Protein AF-A0A845LQZ2-F1 (afdb_monomer)

Nearest PDB structures (foldseek):
  3od1-assembly1_A  TM=8.040E-01  e=4.391E-26  Halalkalibacterium halodurans
  4yrn-assembly1_A-2  TM=7.938E-01  e=1.059E-22  Trypanosoma cruzi strain CL Brener
  4yrn-assembly1_B  TM=7.876E-01  e=3.072E-22  Trypanosoma cruzi strain CL Brener
  4yrc-assembly1_A  TM=7.533E-01  e=1.754E-22  Trypanosoma cruzi strain CL Brener
  3hrk-assembly1_B  TM=7.715E-01  e=1.240E-20  Trypanosoma cruzi

Mean predicted aligned error: 9.19 Å

Sequence (419 aa):
MRFMHYLYEDYAYLRTLTASFRKWSRLYGYDEIDPPAIEDWSRYQDLPPALTKRLVKLIEPSGAIGCLKIDNTMSCASMTLKLPEGTPLRRISYNSKVFRYSQGGGIDEILQLGCENYADLGPAGDVEVIRLALDVLETVGIPISDLRFEIGNSSFFRAISEMVELSPEAVETMMNLIEEKRLTALSAFLEGSELPEDESLFLSQLPGLFGDFKAVFTKASSTRFGDACQAELSALKSLYKLLENLGLTKIQLDLSQGGNEFRYYSGNIYRIFSQRTGKALVTGGRYDGMNGVEVACGISFNTANVVEWMKTMHTPLNVPAQFDYAVLCDTDDPGDALQIAAALRDRDYSVVLVKLRTSISDTFEQPECKSAKFVLSVEGEDAVVFDQRMNESRRSNVQKLLNQLEINGKRRSQIHETT

Structure (mmCIF, N/CA/C/O backbone):
data_AF-A0A845LQZ2-F1
#
_entry.id   AF-A0A845LQZ2-F1
#
loop_
_atom_site.group_PDB
_atom_site.id
_atom_site.type_symbol
_atom_site.label_atom_id
_atom_site.label_alt_id
_atom_site.label_comp_id
_atom_site.label_asym_id
_atom_site.label_entity_id
_atom_site.label_seq_id
_atom_site.pdbx_PDB_ins_code
_atom_site.Cartn_x
_atom_site.Cartn_y
_atom_site.Cartn_z
_atom_site.occupancy
_atom_site.B_iso_or_equiv
_atom_site.auth_seq_id
_atom_site.auth_comp_id
_atom_site.auth_asym_id
_atom_site.auth_atom_id
_atom_site.pdbx_PDB_model_num
ATOM 1 N N . MET A 1 1 ? 22.214 6.015 10.317 1.00 39.41 1 MET A N 1
ATOM 2 C CA . MET A 1 1 ? 21.229 6.092 9.219 1.00 39.41 1 MET A CA 1
ATOM 3 C C . MET A 1 1 ? 21.174 4.706 8.596 1.00 39.41 1 MET A C 1
ATOM 5 O O . MET A 1 1 ? 22.230 4.218 8.213 1.00 39.41 1 MET A O 1
ATOM 9 N N . ARG A 1 2 ? 20.034 4.006 8.637 1.00 39.56 2 ARG A N 1
ATOM 10 C CA . ARG A 1 2 ? 19.903 2.686 8.001 1.00 39.56 2 ARG A CA 1
ATOM 11 C C . ARG A 1 2 ? 19.244 2.909 6.652 1.00 39.56 2 ARG A C 1
ATOM 13 O O . ARG A 1 2 ? 18.031 3.003 6.561 1.00 39.56 2 ARG A O 1
ATOM 20 N N . PHE A 1 3 ? 20.059 3.040 5.620 1.00 47.59 3 PHE A N 1
ATOM 21 C CA . PHE A 1 3 ? 19.545 2.997 4.264 1.00 47.59 3 PHE A CA 1
ATOM 22 C C . PHE A 1 3 ? 19.280 1.540 3.922 1.00 47.59 3 PHE A C 1
ATOM 24 O O . PHE A 1 3 ? 20.166 0.694 4.078 1.00 47.59 3 PHE A O 1
ATOM 31 N N . MET A 1 4 ? 18.069 1.230 3.470 1.00 48.00 4 MET A N 1
ATOM 32 C CA . MET A 1 4 ? 17.823 -0.058 2.845 1.00 48.00 4 MET A CA 1
ATOM 33 C C . MET A 1 4 ? 18.513 -0.027 1.480 1.00 48.00 4 MET A C 1
ATOM 35 O O . MET A 1 4 ? 17.964 0.446 0.487 1.00 48.00 4 MET A O 1
ATOM 39 N N . HIS A 1 5 ? 19.769 -0.469 1.447 1.00 46.44 5 HIS A N 1
ATOM 40 C CA . HIS A 1 5 ? 20.472 -0.710 0.199 1.00 46.44 5 HIS A CA 1
ATOM 41 C C . HIS A 1 5 ? 19.862 -1.958 -0.430 1.00 46.44 5 HIS A C 1
ATOM 43 O O . HIS A 1 5 ? 20.238 -3.076 -0.089 1.00 46.44 5 HIS A O 1
ATOM 49 N N . TYR A 1 6 ? 18.897 -1.766 -1.326 1.00 54.06 6 TYR A N 1
ATOM 50 C CA . TYR A 1 6 ? 18.511 -2.821 -2.252 1.00 54.06 6 TYR A CA 1
ATOM 51 C C . TYR A 1 6 ? 19.779 -3.280 -2.987 1.00 54.06 6 TYR A C 1
ATOM 53 O O . TYR A 1 6 ? 20.482 -2.464 -3.593 1.00 54.06 6 TYR A O 1
ATOM 61 N N . LEU A 1 7 ? 20.106 -4.570 -2.904 1.00 55.28 7 LEU A N 1
ATOM 62 C CA . LEU A 1 7 ? 21.155 -5.148 -3.741 1.00 55.28 7 LEU A CA 1
ATOM 63 C C . LEU A 1 7 ? 20.694 -5.098 -5.208 1.00 55.28 7 LEU A C 1
ATOM 65 O O . LEU A 1 7 ? 19.503 -4.962 -5.487 1.00 55.28 7 LEU A O 1
ATOM 69 N N . TYR A 1 8 ? 21.616 -5.200 -6.171 1.00 55.81 8 TYR A N 1
ATOM 70 C CA . TYR A 1 8 ? 21.275 -5.113 -7.603 1.00 55.81 8 TYR A CA 1
ATOM 71 C C . TYR A 1 8 ? 20.146 -6.083 -8.012 1.00 55.81 8 TYR A C 1
ATOM 73 O O . TYR A 1 8 ? 19.256 -5.720 -8.781 1.00 55.81 8 TYR A O 1
ATOM 81 N N . GLU A 1 9 ? 20.139 -7.289 -7.441 1.00 59.62 9 GLU A N 1
ATOM 82 C CA . GLU A 1 9 ? 19.088 -8.292 -7.654 1.00 59.62 9 GLU A CA 1
ATOM 83 C C . GLU A 1 9 ? 17.731 -7.850 -7.086 1.00 59.62 9 GLU A C 1
ATOM 85 O O . GLU A 1 9 ? 16.699 -8.033 -7.732 1.00 59.62 9 GLU A O 1
ATOM 90 N N . ASP A 1 10 ? 17.717 -7.178 -5.933 1.00 73.25 10 ASP A N 1
ATOM 91 C CA . ASP A 1 10 ? 16.489 -6.656 -5.324 1.00 73.25 10 ASP A CA 1
ATOM 92 C C . ASP A 1 10 ? 15.857 -5.560 -6.187 1.00 73.25 10 ASP A C 1
ATOM 94 O O . ASP A 1 10 ? 14.632 -5.454 -6.274 1.00 73.25 10 ASP A O 1
ATOM 98 N N . TYR A 1 11 ? 16.685 -4.781 -6.890 1.00 79.00 11 TYR A N 1
ATOM 99 C CA . TYR A 1 11 ? 16.198 -3.796 -7.849 1.00 79.00 11 TYR A CA 1
ATOM 100 C C . TYR A 1 11 ? 15.486 -4.435 -9.041 1.00 79.00 11 TYR A C 1
ATOM 102 O O . TYR A 1 11 ? 14.589 -3.808 -9.598 1.00 79.00 11 TYR A O 1
ATOM 110 N N . ALA A 1 12 ? 15.839 -5.654 -9.457 1.00 79.00 12 ALA A N 1
ATOM 111 C CA . ALA A 1 12 ? 15.131 -6.324 -10.547 1.00 79.00 12 ALA A CA 1
ATOM 112 C C . ALA A 1 12 ? 13.705 -6.729 -10.133 1.00 79.00 12 ALA A C 1
ATOM 114 O O . ALA A 1 12 ? 12.750 -6.473 -10.875 1.00 79.00 12 ALA A O 1
ATOM 115 N N . TYR A 1 13 ? 13.545 -7.264 -8.919 1.00 86.56 13 TYR A N 1
ATOM 116 C CA . TYR A 1 13 ? 12.231 -7.535 -8.327 1.00 86.56 13 TYR A CA 1
ATOM 117 C C . TYR A 1 13 ? 11.424 -6.251 -8.145 1.00 86.56 13 TYR A C 1
ATOM 119 O O . TYR A 1 13 ? 10.268 -6.182 -8.562 1.00 86.56 13 TYR A O 1
ATOM 127 N N . LEU A 1 14 ? 12.051 -5.202 -7.606 1.00 88.56 14 LEU A N 1
ATOM 128 C CA . LEU A 1 14 ? 11.390 -3.919 -7.408 1.00 88.56 14 LEU A CA 1
ATOM 129 C C . LEU A 1 14 ? 10.934 -3.297 -8.734 1.00 88.56 14 LEU A C 1
ATOM 131 O O . LEU A 1 14 ? 9.790 -2.869 -8.832 1.00 88.56 14 LEU A O 1
ATOM 135 N N . ARG A 1 15 ? 11.776 -3.301 -9.778 1.00 86.38 15 ARG A N 1
ATOM 136 C CA . ARG A 1 15 ? 11.389 -2.829 -11.121 1.00 86.38 15 ARG A CA 1
ATOM 137 C C . ARG A 1 15 ? 10.205 -3.613 -11.680 1.00 86.38 15 ARG A C 1
ATOM 139 O O . ARG A 1 15 ? 9.323 -3.011 -12.283 1.00 86.38 15 ARG A O 1
ATOM 146 N N . THR A 1 16 ? 10.180 -4.928 -11.473 1.00 87.94 16 THR A N 1
ATOM 147 C CA . THR A 1 16 ? 9.076 -5.794 -11.915 1.00 87.94 16 THR A CA 1
ATOM 148 C C . THR A 1 16 ? 7.775 -5.426 -11.199 1.00 87.94 16 THR A C 1
ATOM 150 O O . THR A 1 16 ? 6.746 -5.241 -11.850 1.00 87.94 16 THR A O 1
ATOM 153 N N . LEU A 1 17 ? 7.830 -5.223 -9.879 1.00 93.31 17 LEU A N 1
ATOM 154 C CA . LEU A 1 17 ? 6.693 -4.759 -9.086 1.00 93.31 17 LEU A CA 1
ATOM 155 C C . LEU A 1 17 ? 6.217 -3.365 -9.510 1.00 93.31 17 LEU A C 1
ATOM 157 O O . LEU A 1 17 ? 5.030 -3.187 -9.767 1.00 93.31 17 LEU A O 1
ATOM 161 N N . THR A 1 18 ? 7.120 -2.393 -9.641 1.00 94.06 18 THR A N 1
ATOM 162 C CA . THR A 1 18 ? 6.781 -1.035 -10.088 1.00 94.06 18 THR A CA 1
ATOM 163 C C . THR A 1 18 ? 6.176 -1.038 -11.492 1.00 94.06 18 THR A C 1
ATOM 165 O O . THR A 1 18 ? 5.197 -0.338 -11.730 1.00 94.06 18 THR A O 1
ATOM 168 N N . ALA A 1 19 ? 6.711 -1.832 -12.424 1.00 91.31 19 ALA A N 1
ATOM 169 C CA . ALA A 1 19 ? 6.164 -1.941 -13.776 1.00 91.31 19 ALA A CA 1
ATOM 170 C C . ALA A 1 19 ? 4.759 -2.563 -13.780 1.00 91.31 19 ALA A C 1
ATOM 172 O O . ALA A 1 19 ? 3.876 -2.070 -14.482 1.00 91.31 19 ALA A O 1
ATOM 173 N N . SER A 1 20 ? 4.541 -3.608 -12.973 1.00 94.50 20 SER A N 1
ATOM 174 C CA . SER A 1 20 ? 3.216 -4.201 -12.764 1.00 94.50 20 SER A CA 1
ATOM 175 C C . SER A 1 20 ? 2.236 -3.170 -12.197 1.00 94.50 20 SER A C 1
ATOM 177 O O . SER A 1 20 ? 1.175 -2.942 -12.777 1.00 94.50 20 SER A O 1
ATOM 179 N N . PHE A 1 21 ? 2.631 -2.477 -11.126 1.00 97.62 21 PHE A N 1
ATOM 180 C CA . PHE A 1 21 ? 1.832 -1.438 -10.486 1.00 97.62 21 PHE A CA 1
ATOM 181 C C . PHE A 1 21 ? 1.427 -0.334 -11.466 1.00 97.62 21 PHE A C 1
ATOM 183 O O . PHE A 1 21 ? 0.238 -0.095 -11.635 1.00 97.62 21 PHE A O 1
ATOM 190 N N . ARG A 1 22 ? 2.389 0.261 -12.183 1.00 96.19 22 ARG A N 1
ATOM 191 C CA . ARG A 1 22 ? 2.135 1.321 -13.174 1.00 96.19 22 ARG A CA 1
ATOM 192 C C . ARG A 1 22 ? 1.217 0.880 -14.304 1.00 96.19 22 ARG A C 1
ATOM 194 O O . ARG A 1 22 ? 0.369 1.644 -14.759 1.00 96.19 22 ARG A O 1
ATOM 201 N N . LYS A 1 23 ? 1.390 -0.355 -14.786 1.00 95.44 23 LYS A N 1
ATOM 202 C CA . LYS A 1 23 ? 0.516 -0.919 -15.817 1.00 95.44 23 LYS A CA 1
ATOM 203 C C . LYS A 1 23 ? -0.926 -0.947 -15.316 1.00 95.44 23 LYS A C 1
ATOM 205 O O . LYS A 1 23 ? -1.812 -0.484 -16.030 1.00 95.44 23 LYS A O 1
ATOM 210 N N . TRP A 1 24 ? -1.155 -1.516 -14.136 1.00 97.75 24 TRP A N 1
ATOM 211 C CA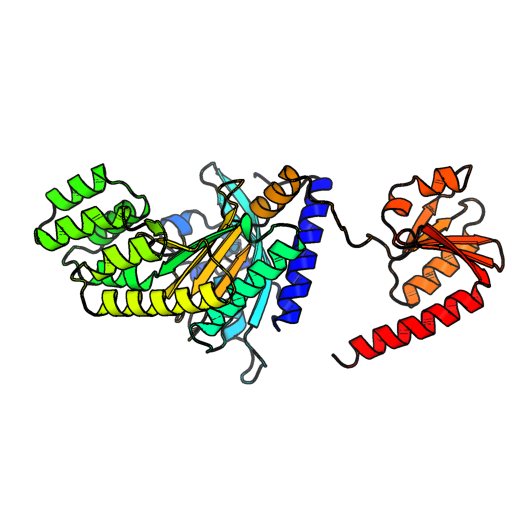 . TRP A 1 24 ? -2.503 -1.703 -13.613 1.00 97.75 24 TRP A CA 1
ATOM 212 C C . TRP A 1 24 ? -3.123 -0.400 -13.126 1.00 97.75 24 TRP A C 1
ATOM 214 O O . TRP A 1 24 ? -4.246 -0.124 -13.522 1.00 97.75 24 TRP A O 1
ATOM 224 N N . SER A 1 25 ? -2.403 0.457 -12.401 1.00 96.88 25 SER A N 1
ATOM 225 C CA . SER A 1 25 ? -2.924 1.768 -11.990 1.00 96.88 25 SER A CA 1
ATOM 226 C C . SER A 1 25 ? -3.450 2.568 -13.184 1.00 96.88 25 SER A C 1
ATOM 228 O O . SER A 1 25 ? -4.594 3.019 -13.163 1.00 96.88 25 SER A O 1
ATOM 230 N N . ARG A 1 26 ? -2.694 2.607 -14.289 1.00 95.56 26 ARG A N 1
ATOM 231 C CA . ARG A 1 26 ? -3.135 3.235 -15.539 1.00 95.56 26 ARG A CA 1
ATOM 232 C C . ARG A 1 26 ? -4.378 2.571 -16.141 1.00 95.56 26 ARG A C 1
ATOM 234 O O . ARG A 1 26 ? -5.271 3.269 -16.604 1.00 95.56 26 ARG A O 1
ATOM 241 N N . LEU A 1 27 ? -4.454 1.236 -16.160 1.00 96.12 27 LEU A N 1
ATOM 242 C CA . LEU A 1 27 ? -5.623 0.514 -16.697 1.00 96.12 27 LEU A CA 1
ATOM 243 C C . LEU A 1 27 ? -6.904 0.773 -15.890 1.00 96.12 27 LEU A C 1
ATOM 245 O O . LEU A 1 27 ? -7.990 0.720 -16.460 1.00 96.12 27 LEU A O 1
ATOM 249 N N . TYR A 1 28 ? -6.772 1.085 -14.602 1.00 95.25 28 TYR A N 1
ATOM 250 C CA . TYR A 1 28 ? -7.872 1.507 -13.733 1.00 95.25 28 TYR A CA 1
ATOM 251 C C . TYR A 1 28 ? -8.114 3.031 -13.749 1.00 95.25 28 TYR A C 1
ATOM 253 O O . TYR A 1 28 ? -8.968 3.527 -13.017 1.00 95.25 28 TYR A O 1
ATOM 261 N N . GLY A 1 29 ? -7.394 3.785 -14.588 1.00 92.75 29 GLY A N 1
ATOM 262 C CA . GLY A 1 29 ? -7.581 5.228 -14.752 1.00 92.75 29 GLY A CA 1
ATOM 263 C C . GLY A 1 29 ? -7.029 6.070 -13.601 1.00 92.75 29 GLY A C 1
ATOM 264 O O . GLY A 1 29 ? -7.614 7.102 -13.284 1.00 92.75 29 GLY A O 1
ATOM 265 N N . TYR A 1 30 ? -5.954 5.616 -12.950 1.00 93.94 30 TYR A N 1
ATOM 266 C CA . TYR A 1 30 ? -5.216 6.401 -11.961 1.00 93.94 30 TYR A CA 1
ATOM 267 C C . TYR A 1 30 ? -4.031 7.116 -12.606 1.00 93.94 30 TYR A C 1
ATOM 269 O O . TYR A 1 30 ? -3.224 6.483 -13.293 1.00 93.94 30 TYR A O 1
ATOM 277 N N . ASP A 1 31 ? -3.874 8.396 -12.282 1.00 91.19 31 ASP A N 1
ATOM 278 C CA . ASP A 1 31 ? -2.744 9.208 -12.726 1.00 91.19 31 ASP A CA 1
ATOM 279 C C . ASP A 1 31 ? -1.602 9.154 -11.711 1.00 91.19 31 ASP A C 1
ATOM 281 O O . ASP A 1 31 ? -1.809 9.339 -10.512 1.00 91.19 31 ASP A O 1
ATOM 285 N N . GLU A 1 32 ? -0.383 8.864 -12.168 1.00 93.25 32 GLU A N 1
ATOM 286 C CA . GLU A 1 32 ? 0.794 8.860 -11.293 1.00 93.25 32 GLU A CA 1
ATOM 287 C C . GLU A 1 32 ? 1.236 10.295 -10.990 1.00 93.25 32 GLU A C 1
ATOM 289 O O . GLU A 1 32 ? 1.529 11.070 -11.900 1.00 93.25 32 GLU A O 1
ATOM 294 N N . ILE A 1 33 ? 1.327 10.632 -9.704 1.00 91.12 33 ILE A N 1
ATOM 295 C CA . ILE A 1 33 ? 1.888 11.893 -9.216 1.00 91.12 33 ILE A CA 1
ATOM 296 C C . ILE A 1 33 ? 3.153 11.639 -8.395 1.00 91.12 33 ILE A C 1
ATOM 298 O O . ILE A 1 33 ? 3.389 10.534 -7.898 1.00 91.12 33 ILE A O 1
ATOM 302 N N . ASP A 1 34 ? 3.927 12.702 -8.180 1.00 90.12 34 ASP A N 1
ATOM 303 C CA . ASP A 1 34 ? 5.044 12.710 -7.236 1.00 90.12 34 ASP A CA 1
ATOM 304 C C . ASP A 1 34 ? 4.754 13.676 -6.073 1.00 90.12 34 ASP A C 1
ATOM 306 O O . ASP A 1 34 ? 4.889 14.895 -6.231 1.00 90.12 34 ASP A O 1
ATOM 310 N N . PRO A 1 35 ? 4.303 13.171 -4.908 1.00 91.44 35 PRO A N 1
ATOM 311 C CA . PRO A 1 35 ? 4.050 14.012 -3.749 1.00 91.44 35 PRO A CA 1
ATOM 312 C C . PRO A 1 35 ? 5.353 14.601 -3.185 1.00 91.44 35 PRO A C 1
ATOM 314 O O . PRO A 1 35 ? 6.355 13.882 -3.072 1.00 91.44 35 PRO A O 1
ATOM 317 N N . PRO A 1 36 ? 5.359 15.874 -2.747 1.00 91.69 36 PRO A N 1
ATOM 318 C CA . PRO A 1 36 ? 6.570 16.547 -2.282 1.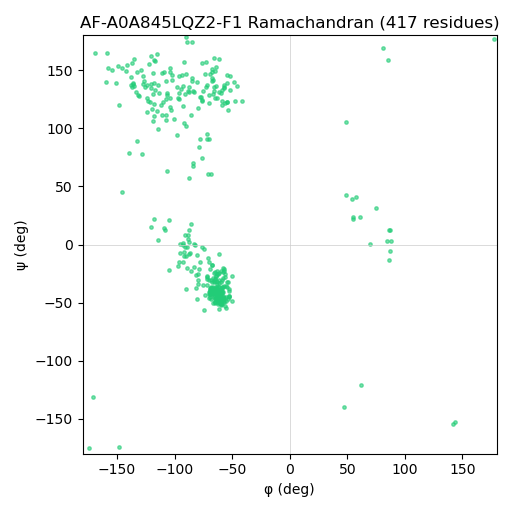00 91.69 36 PRO A CA 1
ATOM 319 C C . PRO A 1 36 ? 7.230 15.788 -1.126 1.00 91.69 36 PRO A C 1
ATOM 321 O O . PRO A 1 36 ? 6.569 15.321 -0.205 1.00 91.69 36 PRO A O 1
ATOM 324 N N . ALA A 1 37 ? 8.555 15.640 -1.164 1.00 93.69 37 ALA A N 1
ATOM 325 C CA . ALA A 1 37 ? 9.285 14.944 -0.102 1.00 93.69 37 ALA A CA 1
ATOM 326 C C . ALA A 1 37 ? 9.363 15.748 1.206 1.00 93.69 37 ALA A C 1
ATOM 328 O O . ALA A 1 37 ? 9.444 15.147 2.276 1.00 93.69 37 ALA A O 1
ATOM 329 N N . ILE A 1 38 ? 9.355 17.080 1.107 1.00 94.25 38 ILE A N 1
ATOM 330 C CA . ILE A 1 38 ? 9.410 18.014 2.233 1.00 94.25 38 ILE A CA 1
ATOM 331 C C . ILE A 1 38 ? 8.082 18.760 2.299 1.00 94.25 38 ILE A C 1
ATOM 333 O O . ILE A 1 38 ? 7.622 19.302 1.294 1.00 94.25 38 ILE A O 1
ATOM 337 N N . GLU A 1 39 ? 7.493 18.808 3.485 1.00 93.25 39 GLU A N 1
ATOM 338 C CA . GLU A 1 39 ? 6.234 19.493 3.752 1.00 93.25 39 GLU A CA 1
ATOM 339 C C . GLU A 1 39 ? 6.316 20.306 5.044 1.00 93.25 39 GLU A C 1
ATOM 341 O O . GLU A 1 39 ? 7.166 20.059 5.903 1.00 93.25 39 GLU A O 1
ATOM 346 N N . ASP A 1 40 ? 5.419 21.280 5.187 1.00 91.38 40 ASP A N 1
ATOM 347 C CA . ASP A 1 40 ? 5.293 22.060 6.416 1.00 91.38 40 ASP A CA 1
ATOM 348 C C . ASP A 1 40 ? 4.927 21.142 7.594 1.00 91.38 40 ASP A C 1
ATOM 350 O O . ASP A 1 40 ? 4.005 20.326 7.493 1.00 91.38 40 ASP A O 1
ATOM 354 N N . TRP A 1 41 ? 5.647 21.270 8.713 1.00 89.88 41 TRP A N 1
ATOM 355 C CA . TRP A 1 41 ? 5.423 20.430 9.891 1.00 89.88 41 TRP A CA 1
ATOM 356 C C . TRP A 1 41 ? 3.994 20.537 10.449 1.00 89.88 41 TRP A C 1
ATOM 358 O O . TRP A 1 41 ? 3.479 19.545 10.972 1.00 89.88 41 TRP A O 1
ATOM 368 N N . SER A 1 42 ? 3.338 21.694 10.311 1.00 88.38 42 SER A N 1
ATOM 369 C CA . SER A 1 42 ? 1.969 21.919 10.803 1.00 88.38 42 SER A CA 1
ATOM 370 C C . SER A 1 42 ? 0.944 20.965 10.187 1.00 88.38 42 SER A C 1
ATOM 372 O O . SER A 1 42 ? -0.058 20.663 10.827 1.00 88.38 42 SER A O 1
ATOM 374 N N . ARG A 1 43 ? 1.219 20.393 9.004 1.00 86.94 43 ARG A N 1
ATOM 375 C CA . ARG A 1 43 ? 0.368 19.363 8.380 1.00 86.94 43 ARG A CA 1
ATOM 376 C C . ARG A 1 43 ? 0.170 18.133 9.267 1.00 86.94 43 ARG A C 1
ATOM 378 O O . ARG A 1 43 ? -0.842 17.451 9.151 1.00 86.94 43 ARG A O 1
ATOM 385 N N . TYR A 1 44 ? 1.147 17.830 10.113 1.00 88.50 44 TYR A N 1
ATOM 386 C CA . TYR A 1 44 ? 1.197 16.605 10.905 1.00 88.50 44 TYR A CA 1
ATOM 387 C C . TYR A 1 44 ? 0.935 16.845 12.393 1.00 88.50 44 TYR A C 1
ATOM 389 O O . TYR A 1 44 ? 1.205 15.967 13.211 1.00 88.50 44 TYR A O 1
ATOM 397 N N . GLN A 1 45 ? 0.450 18.034 12.760 1.00 83.81 45 GLN A N 1
ATOM 398 C CA . GLN A 1 45 ? 0.219 18.403 14.157 1.00 83.81 45 GLN A CA 1
ATOM 399 C C . GLN A 1 45 ? -0.881 17.561 14.823 1.00 83.81 45 GLN A C 1
ATOM 401 O O . GLN A 1 45 ? -0.777 17.272 16.012 1.00 83.81 45 GLN A O 1
ATOM 406 N N . ASP A 1 46 ? -1.870 17.122 14.039 1.00 84.25 46 ASP A N 1
ATOM 407 C CA . ASP A 1 46 ? -3.021 16.341 14.507 1.00 84.25 46 ASP A CA 1
ATOM 408 C C . ASP A 1 46 ? -2.749 14.827 14.510 1.00 84.25 46 ASP A C 1
ATOM 410 O O . ASP A 1 46 ? -3.623 14.027 14.844 1.00 84.25 46 ASP A O 1
ATOM 414 N N . LEU A 1 47 ? -1.530 14.404 14.144 1.00 86.25 47 LEU A N 1
ATOM 415 C CA . LEU A 1 47 ? -1.147 13.003 14.258 1.00 86.25 47 LEU A CA 1
ATOM 416 C C . LEU A 1 47 ? -1.056 12.574 15.731 1.00 86.25 47 LEU A C 1
ATOM 418 O O . LEU A 1 47 ? -0.610 13.353 16.582 1.00 86.25 47 LEU A O 1
ATOM 422 N N . PRO A 1 48 ? -1.356 11.295 16.032 1.00 84.62 48 PRO A N 1
ATOM 423 C CA . PRO A 1 48 ? -1.128 10.724 17.351 1.00 84.62 48 PRO A CA 1
ATOM 424 C C . PRO A 1 48 ? 0.290 11.021 17.875 1.00 84.62 48 PRO A C 1
ATOM 426 O O . PRO A 1 48 ? 1.261 10.888 17.118 1.00 84.62 48 PRO A O 1
ATOM 429 N N . PRO A 1 49 ? 0.474 11.330 19.176 1.00 84.62 49 PRO A N 1
ATOM 430 C CA . PRO A 1 49 ? 1.781 11.694 19.733 1.00 84.62 49 PRO A CA 1
ATOM 431 C C . PRO A 1 49 ? 2.896 10.675 19.455 1.00 84.62 49 PRO A C 1
ATOM 433 O O . PRO A 1 49 ? 4.063 11.044 19.289 1.00 84.62 49 PRO A O 1
ATOM 436 N N . ALA A 1 50 ? 2.549 9.387 19.383 1.00 84.31 50 ALA A N 1
ATOM 437 C CA . ALA A 1 50 ? 3.476 8.313 19.035 1.00 84.31 50 ALA A CA 1
ATOM 438 C C . ALA A 1 50 ? 4.048 8.448 17.610 1.00 84.31 50 ALA A C 1
ATOM 440 O O . ALA A 1 50 ? 5.217 8.129 17.388 1.00 84.31 50 ALA A O 1
ATOM 441 N N . LEU A 1 51 ? 3.262 8.956 16.656 1.00 87.31 51 LEU A N 1
ATOM 442 C CA . LEU A 1 51 ? 3.703 9.225 15.288 1.00 87.31 51 LEU A C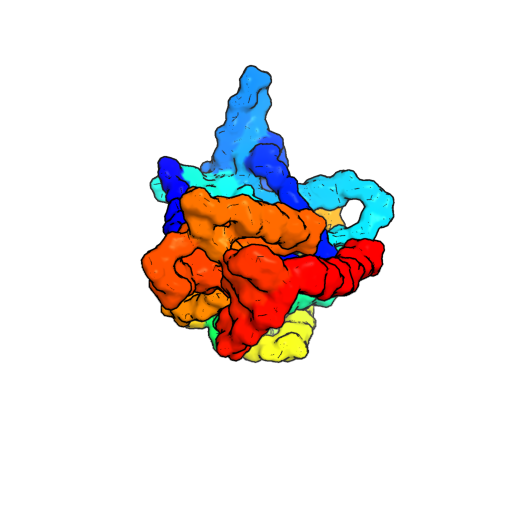A 1
ATOM 443 C C . LEU A 1 51 ? 4.440 10.551 15.161 1.00 87.31 51 LEU A C 1
ATOM 445 O O . LEU A 1 51 ? 5.451 10.613 14.464 1.00 87.31 51 LEU A O 1
ATOM 449 N N . THR A 1 52 ? 4.014 11.587 15.881 1.00 88.00 52 THR A N 1
ATOM 450 C CA . THR A 1 52 ? 4.682 12.898 15.858 1.00 88.00 52 THR A CA 1
ATOM 451 C C . THR A 1 52 ? 6.142 12.799 16.313 1.00 88.00 52 THR A C 1
ATOM 453 O O . THR A 1 52 ? 7.013 13.489 15.780 1.00 88.00 52 THR A O 1
ATOM 456 N N . LYS A 1 53 ? 6.450 11.871 17.234 1.00 88.88 53 LYS A N 1
ATOM 457 C CA . LYS A 1 53 ? 7.825 11.534 17.654 1.00 88.88 53 LYS A CA 1
ATOM 458 C C . LYS A 1 53 ? 8.668 10.865 16.561 1.00 88.88 53 LYS A C 1
ATOM 460 O O . LYS A 1 53 ? 9.889 10.835 16.678 1.00 88.88 53 LYS A O 1
ATOM 465 N N . ARG A 1 54 ? 8.039 10.323 15.515 1.00 91.94 54 ARG A N 1
ATOM 466 C CA . ARG A 1 54 ? 8.708 9.643 14.397 1.00 91.94 54 ARG A CA 1
ATOM 467 C C . ARG A 1 54 ? 8.958 10.557 13.198 1.00 91.94 54 ARG A C 1
ATOM 469 O O . ARG A 1 54 ? 9.658 10.138 12.280 1.00 91.94 54 ARG A O 1
ATOM 476 N N . LEU A 1 55 ? 8.437 11.784 13.199 1.00 93.06 55 LEU A N 1
ATOM 477 C CA . LEU A 1 55 ? 8.677 12.760 12.134 1.00 93.06 55 LEU A CA 1
ATOM 478 C C . LEU A 1 55 ? 10.156 13.150 12.060 1.00 93.06 55 LEU A C 1
ATOM 480 O O . LEU A 1 55 ? 10.788 13.449 13.076 1.00 93.06 55 LEU A O 1
ATOM 484 N N . VAL A 1 56 ? 10.690 13.227 10.843 1.00 94.31 56 VAL A N 1
ATOM 485 C CA . VAL A 1 56 ? 12.018 13.797 10.592 1.00 94.31 56 VAL A CA 1
ATOM 486 C C . VAL A 1 56 ? 11.852 15.285 10.319 1.00 94.31 56 VAL A C 1
ATOM 488 O O . VAL A 1 56 ? 11.426 15.677 9.234 1.00 94.31 56 VAL A O 1
ATOM 491 N N . LYS A 1 57 ? 12.155 16.116 11.318 1.00 93.81 57 LYS A N 1
ATOM 492 C CA . LYS A 1 57 ? 12.025 17.575 11.221 1.00 93.81 57 LYS A CA 1
ATOM 493 C C . LYS A 1 57 ? 13.269 18.199 10.596 1.00 93.81 57 LYS A C 1
ATOM 495 O O . LYS A 1 57 ? 14.391 17.774 10.869 1.00 93.81 57 LYS A O 1
ATOM 500 N N . LEU A 1 58 ? 13.049 19.228 9.790 1.00 93.88 58 LEU A N 1
ATOM 501 C CA . LEU A 1 58 ? 14.068 20.030 9.129 1.00 93.88 58 LEU A CA 1
ATOM 502 C C . LEU A 1 58 ? 13.897 21.476 9.593 1.00 93.88 58 LEU A C 1
ATOM 504 O O . LEU A 1 58 ? 12.778 21.979 9.648 1.00 93.88 58 LEU A O 1
ATOM 508 N N . ILE A 1 59 ? 14.999 22.134 9.939 1.00 94.31 59 ILE A N 1
ATOM 509 C CA . ILE A 1 59 ? 14.988 23.553 10.298 1.00 94.31 59 ILE A CA 1
ATOM 510 C C . ILE A 1 59 ? 15.524 24.317 9.097 1.00 94.31 59 ILE A C 1
ATOM 512 O O . ILE A 1 59 ? 16.673 24.122 8.694 1.00 94.31 59 ILE A O 1
ATOM 516 N N . GLU A 1 60 ? 14.680 25.153 8.507 1.00 90.62 60 GLU A N 1
ATOM 517 C CA . GLU A 1 60 ? 15.077 26.023 7.410 1.00 90.62 60 GLU A CA 1
ATOM 518 C C . GLU A 1 60 ? 15.964 27.174 7.909 1.00 90.62 60 GLU A C 1
ATOM 520 O O . GLU A 1 60 ? 15.849 27.588 9.066 1.00 90.62 60 GLU A O 1
ATOM 525 N N . PRO A 1 61 ? 16.796 27.781 7.040 1.00 94.00 61 PRO A N 1
ATOM 526 C CA . PRO A 1 61 ? 17.550 28.988 7.390 1.00 94.00 61 PRO A CA 1
ATOM 527 C C . PRO A 1 61 ? 16.673 30.156 7.871 1.00 94.00 61 PRO A C 1
ATOM 529 O O . PRO A 1 61 ? 17.142 31.008 8.620 1.00 94.00 61 PRO A O 1
ATOM 532 N N . SER A 1 62 ? 15.405 30.193 7.450 1.00 92.81 62 SER A N 1
ATOM 533 C CA . SER A 1 62 ? 14.394 31.167 7.879 1.00 92.81 62 SER A CA 1
ATOM 534 C C . SER A 1 62 ? 13.937 30.979 9.334 1.00 92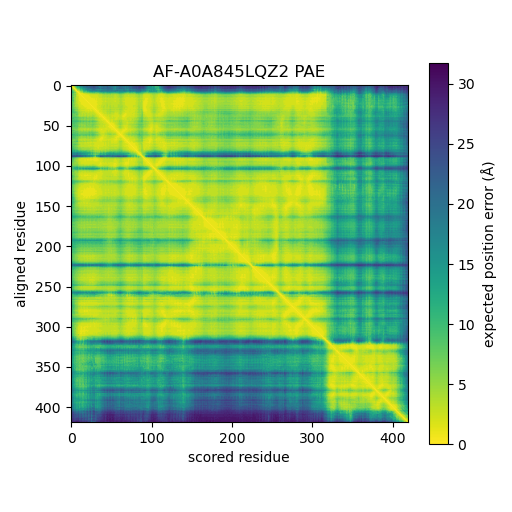.81 62 SER A C 1
ATOM 536 O O . SER A 1 62 ? 13.292 31.864 9.890 1.00 92.81 62 SER A O 1
ATOM 538 N N . GLY A 1 63 ? 14.240 29.829 9.946 1.00 91.62 63 GLY A N 1
ATOM 539 C CA . GLY A 1 63 ? 13.675 29.384 11.219 1.00 91.62 63 GLY A CA 1
ATOM 540 C C . GLY A 1 63 ? 12.350 28.624 11.079 1.00 91.62 63 GLY A C 1
ATOM 541 O O . GLY A 1 63 ? 11.863 28.093 12.077 1.00 91.62 63 GLY A O 1
ATOM 542 N N . ALA A 1 64 ? 11.778 28.532 9.872 1.00 92.06 64 ALA A N 1
ATOM 543 C CA . ALA A 1 64 ? 10.608 27.696 9.617 1.00 92.06 64 ALA A CA 1
ATOM 544 C C . ALA A 1 64 ? 10.938 26.206 9.815 1.00 92.06 64 ALA A C 1
ATOM 546 O O . ALA A 1 64 ? 12.073 25.764 9.609 1.00 92.06 64 ALA A O 1
ATOM 547 N N . ILE A 1 65 ? 9.935 25.429 10.232 1.00 94.44 65 ILE A N 1
ATOM 548 C CA . ILE A 1 65 ? 10.084 23.995 10.484 1.00 94.44 65 ILE A CA 1
ATOM 549 C C . ILE A 1 65 ? 9.372 23.226 9.376 1.00 94.44 65 ILE A C 1
ATOM 551 O O . ILE A 1 65 ? 8.145 23.134 9.345 1.00 94.44 65 ILE A O 1
ATOM 555 N N . GLY A 1 66 ? 10.167 22.626 8.498 1.00 94.38 66 GLY A N 1
ATOM 556 C CA . GLY A 1 66 ? 9.706 21.604 7.573 1.00 94.38 66 GLY A CA 1
ATOM 557 C C . GLY A 1 66 ? 9.817 20.210 8.186 1.00 94.38 66 GLY A C 1
ATOM 558 O O . GLY A 1 66 ? 10.383 19.995 9.263 1.00 94.38 66 GLY A O 1
ATOM 559 N N . CYS A 1 67 ? 9.317 19.217 7.472 1.00 95.00 67 CYS A N 1
ATOM 560 C CA . CYS A 1 67 ? 9.541 17.817 7.784 1.00 95.00 67 CYS A CA 1
ATOM 561 C C . CYS A 1 67 ? 9.551 16.972 6.514 1.00 95.00 67 CYS A C 1
ATOM 563 O O . CYS A 1 67 ? 8.951 17.338 5.504 1.00 95.00 67 CYS A O 1
ATOM 565 N N . LEU A 1 68 ? 10.251 15.841 6.560 1.00 95.38 68 LEU A N 1
ATOM 566 C CA . LEU A 1 68 ? 10.104 14.832 5.519 1.00 95.38 68 LEU A CA 1
ATOM 567 C C . LEU A 1 68 ? 8.745 14.146 5.670 1.00 95.38 68 LEU A C 1
ATOM 569 O O . LEU A 1 68 ? 8.360 13.799 6.791 1.00 95.38 68 LEU A O 1
ATOM 573 N N . LYS A 1 69 ? 8.052 13.923 4.548 1.00 94.31 69 LYS A N 1
ATOM 574 C CA . LYS A 1 69 ? 6.732 13.287 4.562 1.00 94.31 69 LYS A CA 1
ATOM 575 C C . LYS A 1 69 ? 6.784 11.890 5.183 1.00 94.31 69 LYS A C 1
ATOM 577 O O . LYS A 1 69 ? 7.649 11.078 4.844 1.00 94.31 69 LYS A O 1
ATOM 582 N N . ILE A 1 70 ? 5.846 11.605 6.084 1.00 92.62 70 ILE A N 1
ATOM 583 C CA . ILE A 1 70 ? 5.747 10.319 6.798 1.00 92.62 70 ILE A CA 1
ATOM 584 C C . ILE A 1 70 ? 4.738 9.357 6.154 1.00 92.62 70 ILE A C 1
ATOM 586 O O . ILE A 1 70 ? 4.798 8.151 6.398 1.00 92.62 70 ILE A O 1
ATOM 590 N N . ASP A 1 71 ? 3.844 9.888 5.320 1.00 91.31 71 ASP A N 1
ATOM 591 C CA . ASP A 1 71 ? 2.747 9.181 4.666 1.00 91.31 71 ASP A CA 1
ATOM 592 C C . ASP A 1 71 ? 2.422 9.867 3.327 1.00 91.31 71 ASP A C 1
ATOM 594 O O . ASP A 1 71 ? 2.440 11.094 3.242 1.00 91.31 71 ASP A O 1
ATOM 598 N N . ASN A 1 72 ? 2.158 9.091 2.272 1.00 94.25 72 ASN A N 1
ATOM 599 C CA . ASN A 1 72 ? 1.812 9.645 0.956 1.00 94.25 72 ASN A CA 1
ATOM 600 C C . ASN A 1 72 ? 0.344 10.095 0.865 1.00 94.25 72 ASN A C 1
ATOM 602 O O . ASN A 1 72 ? 0.044 11.043 0.141 1.00 94.25 72 ASN A O 1
ATOM 606 N N . THR A 1 73 ? -0.565 9.442 1.591 1.00 92.81 73 THR A N 1
ATOM 607 C CA . THR A 1 73 ? -2.022 9.662 1.566 1.00 92.81 73 THR A CA 1
ATOM 608 C C . THR A 1 73 ? -2.373 11.098 1.942 1.00 92.81 73 THR A C 1
ATOM 610 O O . THR A 1 73 ? -3.141 11.762 1.243 1.00 92.81 73 THR A O 1
ATOM 613 N N . MET A 1 74 ? -1.764 11.623 3.014 1.00 90.06 74 MET A N 1
ATOM 614 C CA . MET A 1 74 ? -1.985 13.007 3.457 1.00 90.06 74 MET A CA 1
ATOM 615 C C . MET A 1 74 ? -1.541 14.033 2.404 1.00 90.06 74 MET A C 1
ATOM 617 O O . MET A 1 74 ? -2.247 15.020 2.164 1.00 90.06 74 MET A O 1
ATOM 621 N N . SER A 1 75 ? -0.398 13.795 1.754 1.00 91.81 75 SER A N 1
ATOM 622 C CA . SER A 1 75 ? 0.101 14.633 0.660 1.00 91.81 75 SER A CA 1
ATOM 623 C C . SER A 1 75 ? -0.822 14.567 -0.559 1.00 91.81 75 SER A C 1
ATOM 625 O O . SER A 1 75 ? -1.194 15.608 -1.103 1.00 91.81 75 SER A O 1
ATOM 627 N N . CYS A 1 76 ? -1.257 13.363 -0.946 1.00 92.50 76 CYS A N 1
ATOM 628 C CA . CYS A 1 76 ? -2.166 13.142 -2.074 1.00 92.50 76 CYS A CA 1
ATOM 629 C C . CYS A 1 76 ? -3.519 13.833 -1.862 1.00 92.50 76 CYS A C 1
ATOM 631 O O . CYS A 1 76 ? -4.007 14.509 -2.769 1.00 92.50 76 CYS A O 1
ATOM 633 N N . ALA A 1 77 ? -4.089 13.757 -0.655 1.00 90.50 77 ALA A N 1
ATOM 634 C CA . ALA A 1 77 ? -5.345 14.430 -0.325 1.00 90.50 77 ALA A CA 1
ATOM 635 C C . ALA A 1 77 ? -5.219 15.953 -0.496 1.00 90.50 77 ALA A C 1
ATOM 637 O O . ALA A 1 77 ? -6.025 16.592 -1.170 1.00 90.50 77 ALA A O 1
ATOM 638 N N . SER A 1 78 ? -4.138 16.533 0.031 1.00 88.12 78 SER A N 1
ATOM 639 C CA . SER A 1 78 ? -3.842 17.964 -0.093 1.00 88.12 78 SER A CA 1
ATOM 640 C C . SER A 1 78 ? -3.612 18.408 -1.539 1.00 88.12 78 SER A C 1
ATOM 642 O O . SER A 1 78 ? -4.019 19.503 -1.922 1.00 88.12 78 SER A O 1
ATOM 644 N N . MET A 1 79 ? -2.943 17.589 -2.350 1.00 88.00 79 MET A N 1
ATOM 645 C CA . MET A 1 79 ? -2.751 17.877 -3.773 1.00 88.00 79 MET A CA 1
ATOM 646 C C . MET A 1 79 ? -4.072 17.812 -4.537 1.00 88.00 79 MET A C 1
ATOM 648 O O . MET A 1 79 ? -4.356 18.711 -5.324 1.00 88.00 79 MET A O 1
ATOM 652 N N . THR A 1 80 ? -4.908 16.816 -4.242 1.00 87.38 80 THR A N 1
ATOM 653 C CA . THR A 1 80 ? -6.225 16.638 -4.870 1.00 87.38 80 THR A CA 1
ATOM 654 C C . THR A 1 80 ? -7.131 17.840 -4.641 1.00 87.38 80 THR A C 1
ATOM 656 O O . THR A 1 80 ? -7.783 18.305 -5.569 1.00 87.38 80 THR A O 1
ATOM 659 N N . LEU A 1 81 ? -7.139 18.394 -3.426 1.00 86.38 81 LEU A N 1
ATOM 660 C CA . LEU A 1 81 ? -7.951 19.569 -3.090 1.00 86.38 81 LEU A CA 1
ATOM 661 C C . LEU A 1 81 ? -7.499 20.856 -3.789 1.00 86.38 81 LEU A C 1
ATOM 663 O O . LEU A 1 81 ? -8.259 21.818 -3.848 1.00 86.38 81 LEU A O 1
ATOM 667 N N . LYS A 1 82 ? -6.271 20.888 -4.314 1.00 85.19 82 LYS A N 1
ATOM 668 C CA . LYS A 1 82 ? -5.738 22.014 -5.093 1.00 85.19 82 LYS A CA 1
ATOM 669 C C . LYS A 1 82 ? -5.977 21.863 -6.594 1.00 85.19 82 LYS A C 1
ATOM 671 O O . LYS A 1 82 ? -5.640 22.782 -7.341 1.00 85.19 82 LYS A O 1
ATOM 676 N N . LEU A 1 83 ? -6.504 20.722 -7.046 1.00 80.44 83 LEU A N 1
ATOM 677 C CA . LEU A 1 83 ? -6.813 20.525 -8.457 1.00 80.44 83 LEU A CA 1
ATOM 678 C C . LEU A 1 83 ? -7.952 21.465 -8.879 1.00 80.44 83 LEU A C 1
ATOM 680 O O . LEU A 1 83 ? -8.897 21.658 -8.109 1.00 80.44 83 LEU A O 1
ATOM 684 N N . PRO A 1 84 ? -7.890 22.040 -10.094 1.00 79.38 84 PRO A N 1
ATOM 685 C CA . PRO A 1 84 ? -8.972 22.857 -10.620 1.00 79.38 84 PRO A CA 1
ATOM 686 C C . PRO A 1 84 ? -10.311 22.118 -10.606 1.00 79.38 84 PRO A C 1
ATOM 688 O O . PRO A 1 84 ? -10.382 20.907 -10.853 1.00 79.38 84 PRO A O 1
ATOM 691 N N . GLU A 1 85 ? -11.386 22.863 -10.373 1.00 71.69 85 GLU A N 1
ATOM 692 C CA . GLU A 1 85 ? -12.743 22.348 -10.526 1.00 71.69 85 GLU A CA 1
ATOM 693 C C . GLU A 1 85 ? -12.946 21.820 -11.959 1.00 71.69 85 GLU A C 1
ATOM 695 O O . GLU A 1 85 ? -12.518 22.444 -12.930 1.00 71.69 85 GLU A O 1
ATOM 700 N N . GLY A 1 86 ? -13.546 20.633 -12.096 1.00 66.75 86 GLY A N 1
ATOM 701 C CA . GLY A 1 86 ? -13.721 19.969 -13.393 1.00 66.75 86 GLY A CA 1
ATOM 702 C C . GLY A 1 86 ? -12.525 19.143 -13.888 1.00 66.75 86 GLY A C 1
ATOM 703 O O . GLY A 1 86 ? -12.616 18.575 -14.976 1.00 66.75 86 GLY A O 1
ATOM 704 N N . THR A 1 87 ? -11.437 19.017 -13.113 1.00 68.25 87 THR A N 1
ATOM 705 C CA . THR A 1 87 ? -10.363 18.050 -13.415 1.00 68.25 87 THR A CA 1
ATOM 706 C C . THR A 1 87 ? -10.953 16.628 -13.442 1.00 68.25 87 THR A C 1
ATOM 708 O O . THR A 1 87 ? -11.530 16.209 -12.430 1.00 68.25 87 THR A O 1
ATOM 711 N N . PRO A 1 88 ? -10.868 15.888 -14.569 1.00 56.50 88 PRO A N 1
ATOM 712 C CA . PRO A 1 88 ? -11.436 14.550 -14.668 1.00 56.50 88 PRO A CA 1
ATOM 713 C C . PRO A 1 88 ? -10.804 13.620 -13.632 1.00 56.50 88 PRO A C 1
ATOM 715 O O . PRO A 1 88 ? -9.590 13.559 -13.529 1.00 56.50 88 PRO A O 1
ATOM 718 N N . LEU A 1 89 ? -11.667 12.909 -12.899 1.00 59.03 89 LEU A N 1
ATOM 719 C CA . LEU A 1 89 ? -11.386 11.791 -11.992 1.00 59.03 89 LEU A CA 1
ATOM 720 C C . LEU A 1 89 ? -10.247 12.023 -10.985 1.00 59.03 89 LEU A C 1
ATOM 722 O O . LEU A 1 89 ? -9.068 11.884 -11.274 1.00 59.03 89 LEU A O 1
ATOM 726 N N . ARG A 1 90 ? -10.632 12.251 -9.725 1.00 79.62 90 ARG A N 1
ATOM 727 C CA . ARG A 1 90 ? -9.734 12.288 -8.564 1.00 79.62 90 ARG A CA 1
ATOM 728 C C . ARG A 1 90 ? -9.219 10.875 -8.213 1.00 79.62 90 ARG A C 1
ATOM 730 O O . ARG A 1 90 ? -9.517 10.347 -7.145 1.00 79.62 90 ARG A O 1
ATOM 737 N N . ARG A 1 91 ? -8.512 10.228 -9.137 1.00 91.31 91 ARG A N 1
ATOM 738 C CA . ARG A 1 91 ? -7.864 8.925 -8.965 1.00 91.31 91 ARG A CA 1
ATOM 739 C C . ARG A 1 91 ? -6.371 9.110 -9.148 1.00 91.31 91 ARG A C 1
ATOM 741 O O . ARG A 1 91 ? -5.896 9.378 -10.245 1.00 91.31 91 ARG A O 1
ATOM 748 N N . ILE A 1 92 ? -5.631 8.965 -8.064 1.00 93.31 92 ILE A N 1
ATOM 749 C CA . ILE A 1 92 ? -4.210 9.275 -8.026 1.00 93.31 92 ILE A CA 1
ATOM 750 C C . ILE A 1 92 ? -3.430 8.028 -7.640 1.00 93.31 92 ILE A C 1
ATOM 752 O O . ILE A 1 92 ? -3.826 7.296 -6.742 1.00 93.31 92 ILE A O 1
ATOM 756 N N . SER A 1 93 ? -2.307 7.782 -8.294 1.00 96.12 93 SER A N 1
ATOM 757 C CA . SER A 1 93 ? -1.319 6.797 -7.869 1.00 96.12 93 SER A CA 1
ATOM 758 C C . SER A 1 93 ? 0.013 7.470 -7.562 1.00 96.12 93 SER A C 1
ATOM 760 O O . SER A 1 93 ? 0.285 8.577 -8.016 1.00 96.12 93 SER A O 1
ATOM 762 N N . TYR A 1 94 ? 0.850 6.815 -6.770 1.00 96.25 94 TYR A N 1
ATOM 763 C CA . TYR A 1 94 ? 2.185 7.292 -6.442 1.00 96.25 94 TYR A CA 1
ATOM 764 C C . TYR A 1 94 ? 3.175 6.137 -6.376 1.00 96.25 94 TYR A C 1
ATOM 766 O O . TYR A 1 94 ? 2.853 5.012 -5.987 1.00 96.25 94 TYR A O 1
ATOM 774 N N . ASN A 1 95 ? 4.416 6.460 -6.719 1.00 95.56 95 ASN A N 1
ATOM 775 C CA . ASN A 1 95 ? 5.598 5.643 -6.499 1.00 95.56 95 ASN A CA 1
ATOM 776 C C . ASN A 1 95 ? 6.627 6.522 -5.787 1.00 95.56 95 ASN A C 1
ATOM 778 O O . ASN A 1 95 ? 7.521 7.090 -6.413 1.00 95.56 95 ASN A O 1
ATOM 782 N N . SER A 1 96 ? 6.435 6.716 -4.484 1.00 94.50 96 SER A N 1
ATOM 783 C CA . SER A 1 96 ? 7.167 7.732 -3.729 1.00 94.50 96 SER A CA 1
ATOM 784 C C . SER A 1 96 ? 7.546 7.238 -2.341 1.00 94.50 96 SER A C 1
ATOM 786 O O . SER A 1 96 ? 6.946 6.321 -1.773 1.00 94.50 96 SER A O 1
ATOM 788 N N . LYS A 1 97 ? 8.612 7.828 -1.808 1.00 94.12 97 LYS A N 1
ATOM 789 C CA . LYS A 1 97 ? 9.211 7.425 -0.538 1.00 94.12 97 LYS A CA 1
ATOM 790 C C . LYS A 1 97 ? 8.661 8.242 0.618 1.00 94.12 97 LYS A C 1
ATOM 792 O O . LYS A 1 97 ? 8.446 9.445 0.478 1.00 94.12 97 LYS A O 1
ATOM 797 N N . VAL A 1 98 ? 8.536 7.594 1.768 1.00 94.69 98 VAL A N 1
ATOM 798 C CA . VAL A 1 98 ? 8.243 8.223 3.058 1.00 94.69 98 VAL A CA 1
ATOM 799 C C . VAL A 1 98 ? 9.394 8.011 4.029 1.00 94.69 98 VAL A C 1
ATOM 801 O O . VAL A 1 98 ? 10.195 7.080 3.882 1.00 94.69 98 VAL A O 1
ATOM 804 N N . PHE A 1 99 ? 9.469 8.883 5.029 1.00 94.44 99 PHE A N 1
ATOM 805 C CA . PHE A 1 99 ? 10.590 8.964 5.951 1.00 94.44 99 PHE A CA 1
ATOM 806 C C . PHE A 1 99 ? 10.097 9.056 7.385 1.00 94.44 99 PHE A C 1
ATOM 808 O O . PHE A 1 99 ? 9.245 9.879 7.718 1.00 94.44 99 PHE A O 1
ATOM 815 N N . ARG A 1 100 ? 10.655 8.222 8.260 1.00 92.62 100 ARG A N 1
ATOM 816 C CA . ARG A 1 100 ? 10.308 8.237 9.684 1.00 92.62 100 ARG A CA 1
ATOM 817 C C . ARG A 1 100 ? 11.391 7.626 10.542 1.00 92.62 100 ARG A C 1
ATOM 819 O O . ARG A 1 100 ? 12.105 6.736 10.095 1.00 92.62 100 ARG A O 1
ATOM 826 N N . TYR A 1 101 ? 11.493 8.064 11.790 1.00 91.69 101 TYR A N 1
ATOM 827 C CA . TYR A 1 101 ? 12.370 7.409 12.748 1.00 91.69 101 TYR A CA 1
ATOM 828 C C . TYR A 1 101 ? 11.885 5.987 13.047 1.00 91.69 101 TYR A C 1
ATOM 830 O O . TYR A 1 101 ? 10.698 5.745 13.317 1.00 91.69 101 TYR A O 1
ATOM 838 N N . SER A 1 102 ? 12.835 5.054 12.999 1.00 86.81 102 SER A N 1
ATOM 839 C CA . SER A 1 102 ? 12.638 3.676 13.436 1.00 86.81 102 SER A CA 1
ATOM 840 C C . SER A 1 102 ? 12.658 3.601 14.966 1.00 86.81 102 SER A C 1
ATOM 842 O O . SER A 1 102 ? 13.294 4.422 15.634 1.00 86.81 102 SER A O 1
ATOM 844 N N . GLN A 1 103 ? 12.027 2.572 15.535 1.00 77.38 103 GLN A N 1
ATOM 845 C CA . GLN A 1 103 ? 12.071 2.324 16.984 1.00 77.38 103 GLN A CA 1
ATOM 846 C C . GLN A 1 103 ? 13.497 2.026 17.491 1.00 77.38 103 GLN A C 1
ATOM 848 O O . GLN A 1 103 ? 13.809 2.270 18.651 1.00 77.38 103 GLN A O 1
ATOM 853 N N . GLY A 1 104 ? 14.382 1.519 16.623 1.00 75.19 104 GLY A N 1
ATOM 854 C CA . GLY A 1 104 ? 15.783 1.220 16.945 1.00 75.19 104 GLY A CA 1
ATOM 855 C C . GLY A 1 104 ? 16.746 2.393 16.728 1.00 75.19 104 GLY A C 1
ATOM 856 O O . GLY A 1 104 ? 17.960 2.200 16.790 1.00 75.19 104 GLY A O 1
ATOM 857 N N . GLY A 1 105 ? 16.223 3.587 16.435 1.00 78.06 105 GLY A N 1
ATOM 858 C CA . GLY A 1 105 ? 17.004 4.761 16.063 1.00 78.06 105 GLY A CA 1
ATOM 859 C C . GLY A 1 105 ? 17.340 4.826 14.568 1.00 78.06 105 GLY A C 1
ATOM 860 O O . GLY A 1 105 ? 17.322 3.833 13.838 1.00 78.06 105 GLY A O 1
ATOM 861 N N . GLY A 1 106 ? 17.651 6.035 14.094 1.00 87.00 106 GLY A N 1
ATOM 862 C CA . GLY A 1 106 ? 17.873 6.318 12.673 1.00 87.00 106 GLY A CA 1
ATOM 863 C C . GLY A 1 106 ? 16.581 6.512 11.874 1.00 87.00 106 GLY A C 1
ATOM 864 O O . GLY A 1 106 ? 15.485 6.269 12.368 1.00 87.00 106 GLY A O 1
ATOM 865 N N . ILE A 1 107 ? 16.738 6.995 10.643 1.00 90.12 107 ILE A N 1
ATOM 866 C CA . ILE A 1 107 ? 15.641 7.291 9.718 1.00 90.12 107 ILE A CA 1
ATOM 867 C C . ILE A 1 107 ? 15.468 6.096 8.785 1.00 90.12 107 ILE A C 1
ATOM 869 O O . ILE A 1 107 ? 16.439 5.701 8.136 1.00 90.12 107 ILE A O 1
ATOM 873 N N . ASP A 1 108 ? 14.253 5.559 8.734 1.00 89.75 108 ASP A N 1
ATOM 874 C CA . ASP A 1 108 ? 13.816 4.616 7.715 1.00 89.75 108 ASP A CA 1
ATOM 875 C C . ASP A 1 108 ? 13.373 5.396 6.477 1.00 89.75 108 ASP A C 1
ATOM 877 O O . ASP A 1 108 ? 12.579 6.334 6.571 1.00 89.75 108 ASP A O 1
ATOM 881 N N . GLU A 1 109 ? 13.877 4.981 5.319 1.00 90.69 109 GLU A N 1
ATOM 882 C CA . GLU A 1 109 ? 13.448 5.436 3.999 1.00 90.69 109 GLU A CA 1
ATOM 883 C C . GLU A 1 109 ? 12.657 4.299 3.347 1.00 90.69 109 GLU A C 1
ATOM 885 O O . GLU A 1 109 ? 13.208 3.239 3.041 1.00 90.69 109 GLU A O 1
ATOM 890 N N . ILE A 1 110 ? 11.352 4.499 3.171 1.00 90.44 110 ILE A N 1
ATOM 891 C CA . ILE A 1 110 ? 10.424 3.436 2.779 1.00 90.44 110 ILE A CA 1
ATOM 892 C C . ILE A 1 110 ? 9.781 3.821 1.457 1.00 90.44 110 ILE A C 1
ATOM 894 O O . ILE A 1 110 ? 9.057 4.810 1.381 1.00 90.44 110 ILE A O 1
ATOM 898 N N . LEU A 1 111 ? 10.030 3.032 0.414 1.00 92.19 111 LEU A N 1
ATOM 899 C CA . LEU A 1 111 ? 9.321 3.180 -0.850 1.00 92.19 111 LEU A CA 1
ATOM 900 C C . LEU A 1 111 ? 7.907 2.613 -0.719 1.00 92.19 111 LEU A C 1
ATOM 902 O O . LEU A 1 111 ? 7.729 1.495 -0.240 1.00 92.19 111 LEU A O 1
ATOM 906 N N . GLN A 1 112 ? 6.919 3.377 -1.168 1.00 92.94 112 GLN A N 1
ATOM 907 C CA . GLN A 1 112 ? 5.533 2.944 -1.239 1.00 92.94 112 GLN A CA 1
ATOM 908 C C . GLN A 1 112 ? 5.025 3.096 -2.670 1.00 92.94 112 GLN A C 1
ATOM 910 O O . GLN A 1 112 ? 5.277 4.102 -3.335 1.00 92.94 112 GLN A O 1
ATOM 915 N N . LEU A 1 113 ? 4.299 2.078 -3.122 1.00 97.38 113 LEU A N 1
ATOM 916 C CA . LEU A 1 113 ? 3.466 2.143 -4.317 1.00 97.38 113 LEU A CA 1
ATOM 917 C C . LEU A 1 113 ? 2.029 2.161 -3.827 1.00 97.38 113 LEU A C 1
ATOM 919 O O . LEU A 1 113 ? 1.664 1.267 -3.070 1.00 97.38 113 LEU A O 1
ATOM 923 N N . GLY A 1 114 ? 1.220 3.135 -4.206 1.00 97.25 114 GLY A N 1
ATOM 924 C CA . GLY A 1 114 ? -0.151 3.194 -3.713 1.00 97.25 114 GLY A CA 1
ATOM 925 C C . GLY A 1 114 ? -1.059 4.024 -4.588 1.00 97.25 114 GLY A C 1
ATOM 926 O O . GLY A 1 114 ? -0.596 4.753 -5.465 1.00 97.25 114 GLY A O 1
ATOM 927 N N . CYS A 1 115 ? -2.357 3.860 -4.384 1.00 97.06 115 CYS A N 1
ATOM 928 C CA . CYS A 1 115 ? -3.363 4.617 -5.099 1.00 97.06 115 CYS A CA 1
ATOM 929 C C . CYS A 1 115 ? -4.489 5.071 -4.181 1.00 97.06 115 CYS A C 1
ATOM 931 O O . CYS A 1 115 ? -4.903 4.348 -3.279 1.00 97.06 115 CYS A O 1
ATOM 933 N N . GLU A 1 116 ? -4.980 6.269 -4.464 1.00 96.12 116 GLU A N 1
ATOM 934 C CA . GLU A 1 116 ? -6.009 6.980 -3.730 1.00 96.12 116 GLU A CA 1
ATOM 935 C C . GLU A 1 116 ? -7.154 7.309 -4.688 1.00 96.12 116 GLU A C 1
ATOM 937 O O . GLU A 1 116 ? -6.962 7.913 -5.747 1.00 96.12 116 GLU A O 1
ATOM 942 N N . ASN A 1 117 ? -8.353 6.864 -4.337 1.00 95.25 117 ASN A N 1
ATOM 943 C CA . ASN A 1 117 ? -9.582 7.085 -5.076 1.00 95.25 117 ASN A CA 1
ATOM 944 C C . ASN A 1 117 ? -10.481 8.028 -4.281 1.00 95.25 117 ASN A C 1
ATOM 946 O O . ASN A 1 117 ? -11.018 7.644 -3.242 1.00 95.25 117 ASN A O 1
ATOM 950 N N . TYR A 1 118 ? -10.662 9.241 -4.795 1.00 93.25 118 TYR A N 1
ATOM 951 C CA . TYR A 1 118 ? -11.546 10.257 -4.225 1.00 93.25 118 TYR A CA 1
ATOM 952 C C . TYR A 1 118 ? -12.848 10.415 -5.028 1.00 93.25 118 TYR A C 1
ATOM 954 O O . TYR A 1 118 ? -13.475 11.477 -5.002 1.00 93.25 118 TYR A O 1
ATOM 962 N N . ALA A 1 119 ? -13.227 9.398 -5.809 1.00 88.06 119 ALA A N 1
ATOM 963 C CA . ALA A 1 119 ? -14.524 9.336 -6.466 1.00 88.06 119 ALA A CA 1
ATOM 964 C C . ALA A 1 119 ? -15.584 8.759 -5.517 1.00 88.06 119 ALA A C 1
ATOM 966 O O . ALA A 1 119 ? -15.334 7.789 -4.795 1.00 88.06 119 ALA A O 1
ATOM 967 N N . ASP A 1 120 ? -16.793 9.318 -5.566 1.00 87.50 120 ASP A N 1
ATOM 968 C CA . ASP A 1 120 ? -17.927 8.820 -4.788 1.00 87.50 120 ASP A CA 1
ATOM 969 C C . ASP A 1 120 ? -18.548 7.579 -5.440 1.00 87.50 120 ASP A C 1
ATOM 971 O O . ASP A 1 120 ? -19.480 7.649 -6.240 1.00 87.50 120 ASP A O 1
ATOM 975 N N . LEU A 1 121 ? -17.955 6.424 -5.142 1.00 89.56 121 LEU A N 1
ATOM 976 C CA . LEU A 1 121 ? -18.397 5.115 -5.632 1.00 89.56 121 LEU A CA 1
ATOM 977 C C . LEU A 1 121 ? -18.905 4.207 -4.504 1.00 89.56 121 LEU A C 1
ATOM 979 O O . LEU A 1 121 ? -19.198 3.030 -4.741 1.00 89.56 121 LEU A O 1
ATOM 983 N N . GLY A 1 122 ? -18.964 4.714 -3.267 1.00 91.00 122 GLY A N 1
ATOM 984 C CA . GLY A 1 122 ? -19.246 3.905 -2.082 1.00 91.00 122 GLY A CA 1
ATOM 985 C C . GLY A 1 122 ? -18.400 2.615 -2.044 1.00 91.00 122 GLY A C 1
ATOM 986 O O . GLY A 1 122 ? -17.234 2.636 -2.453 1.00 91.00 122 GLY A O 1
ATOM 987 N N . PRO A 1 123 ? -18.975 1.465 -1.639 1.00 91.69 123 PRO A N 1
ATOM 988 C CA . PRO A 1 123 ? -18.265 0.183 -1.572 1.00 91.69 123 PRO A CA 1
ATOM 989 C C . PRO A 1 123 ? -17.638 -0.300 -2.887 1.00 91.69 123 PRO A C 1
ATOM 991 O O . PRO A 1 123 ? -16.726 -1.124 -2.858 1.00 91.69 123 PRO A O 1
ATOM 994 N N . ALA A 1 124 ? -18.102 0.180 -4.047 1.00 93.19 124 ALA A N 1
ATOM 995 C CA . ALA A 1 124 ? -17.488 -0.189 -5.321 1.00 93.19 124 ALA A CA 1
ATOM 996 C C . ALA A 1 124 ? -16.067 0.387 -5.454 1.00 93.19 124 ALA A C 1
ATOM 998 O O . ALA A 1 124 ? -15.206 -0.276 -6.025 1.00 93.19 124 ALA A O 1
ATOM 999 N N . GLY A 1 125 ? -15.801 1.562 -4.867 1.00 94.50 125 GLY A N 1
ATOM 1000 C CA . GLY A 1 125 ? -14.456 2.143 -4.805 1.00 94.50 125 GLY A CA 1
ATOM 1001 C C . GLY A 1 125 ? -13.489 1.285 -3.985 1.00 94.50 125 GLY A C 1
ATOM 1002 O O . GLY A 1 125 ? -12.378 1.020 -4.439 1.00 94.50 125 GLY A O 1
ATOM 1003 N N . ASP A 1 126 ? -13.937 0.764 -2.832 1.00 95.88 126 ASP A N 1
ATOM 1004 C CA . ASP A 1 126 ? -13.144 -0.158 -2.002 1.00 95.88 126 ASP A CA 1
ATOM 1005 C C . ASP A 1 126 ? -12.785 -1.440 -2.777 1.00 95.88 126 ASP A C 1
ATOM 1007 O O . ASP A 1 126 ? -11.655 -1.926 -2.740 1.00 95.88 126 ASP A O 1
ATOM 1011 N N . VAL A 1 127 ? -13.752 -1.988 -3.514 1.00 95.88 127 VAL A N 1
ATOM 1012 C CA . VAL A 1 127 ? -13.573 -3.203 -4.319 1.00 95.88 127 VAL A CA 1
ATOM 1013 C C . VAL A 1 127 ? -12.646 -2.950 -5.514 1.00 95.88 127 VAL A C 1
ATOM 1015 O O . VAL A 1 127 ? -11.833 -3.817 -5.827 1.00 95.88 127 VAL A O 1
ATOM 1018 N N . GLU A 1 128 ? -12.721 -1.776 -6.151 1.00 96.12 128 GLU A N 1
ATOM 1019 C CA . GLU A 1 128 ? -11.848 -1.363 -7.263 1.00 96.12 128 GLU A CA 1
ATOM 1020 C C . GLU A 1 128 ? -10.377 -1.314 -6.830 1.00 96.12 128 GLU A C 1
ATOM 1022 O O . GLU A 1 128 ? -9.532 -1.949 -7.466 1.00 96.12 128 GLU A O 1
ATOM 1027 N N . VAL A 1 129 ? -10.065 -0.649 -5.708 1.00 97.31 129 VAL A N 1
ATOM 1028 C CA . VAL A 1 129 ? -8.681 -0.585 -5.205 1.00 97.31 129 VAL A CA 1
ATOM 1029 C C . VAL A 1 129 ? -8.172 -1.962 -4.776 1.00 97.31 129 VAL A C 1
ATOM 1031 O O . VAL A 1 129 ? -7.039 -2.324 -5.089 1.00 97.31 129 VAL A O 1
ATOM 1034 N N . ILE A 1 130 ? -9.009 -2.790 -4.140 1.00 97.38 130 ILE A N 1
ATOM 1035 C CA . ILE A 1 130 ? -8.634 -4.168 -3.792 1.00 97.38 130 ILE A CA 1
ATOM 1036 C C . ILE A 1 130 ? -8.368 -4.987 -5.058 1.00 97.38 130 ILE A C 1
ATOM 1038 O O . ILE A 1 130 ? -7.376 -5.711 -5.119 1.00 97.38 130 ILE A O 1
ATOM 1042 N N . ARG A 1 131 ? -9.212 -4.871 -6.087 1.00 97.44 131 ARG A N 1
ATOM 1043 C CA . ARG A 1 131 ? -9.025 -5.595 -7.346 1.00 97.44 131 ARG A CA 1
ATOM 1044 C C . ARG A 1 131 ? -7.735 -5.175 -8.054 1.00 97.44 131 ARG A C 1
ATOM 1046 O O . ARG A 1 131 ? -6.992 -6.051 -8.490 1.00 97.44 131 ARG A O 1
ATOM 1053 N N . LEU A 1 132 ? -7.434 -3.878 -8.102 1.00 98.19 132 LEU A N 1
ATOM 1054 C CA . LEU A 1 132 ? -6.163 -3.370 -8.622 1.00 98.19 132 LEU A CA 1
ATOM 1055 C C . LEU A 1 132 ? -4.986 -4.018 -7.880 1.00 98.19 132 LEU A C 1
ATOM 1057 O O . LEU A 1 132 ? -4.051 -4.503 -8.519 1.00 98.19 132 LEU A O 1
ATOM 1061 N N . ALA A 1 133 ? -5.052 -4.107 -6.544 1.00 98.19 133 ALA A N 1
ATOM 1062 C CA . ALA A 1 133 ? -4.023 -4.785 -5.760 1.00 98.19 133 ALA A CA 1
ATOM 1063 C C . ALA A 1 133 ? -3.809 -6.240 -6.201 1.00 98.19 133 ALA A C 1
ATOM 1065 O O . ALA A 1 133 ? -2.669 -6.674 -6.375 1.00 98.19 133 ALA A O 1
ATOM 1066 N N . LEU A 1 134 ? -4.903 -6.982 -6.396 1.00 97.00 134 LEU A N 1
ATOM 1067 C CA . LEU A 1 134 ? -4.872 -8.376 -6.840 1.00 97.00 134 LEU A CA 1
ATOM 1068 C C . LEU A 1 134 ? -4.211 -8.526 -8.205 1.00 97.00 134 LEU A C 1
ATOM 1070 O O . LEU A 1 134 ? -3.332 -9.370 -8.354 1.00 97.00 134 LEU A O 1
ATOM 1074 N N . ASP A 1 135 ? -4.593 -7.693 -9.172 1.00 97.44 135 ASP A N 1
ATOM 1075 C CA . ASP A 1 135 ? -4.067 -7.769 -10.535 1.00 97.44 135 ASP A CA 1
ATOM 1076 C C . ASP A 1 135 ? -2.548 -7.493 -10.570 1.00 97.44 135 ASP A C 1
ATOM 1078 O O . ASP A 1 135 ? -1.792 -8.155 -11.296 1.00 97.44 135 ASP A O 1
ATOM 1082 N N . VAL A 1 136 ? -2.070 -6.566 -9.729 1.00 97.50 136 VAL A N 1
ATOM 1083 C CA . VAL A 1 136 ? -0.633 -6.297 -9.557 1.00 97.50 136 VAL A CA 1
ATOM 1084 C C . VAL A 1 136 ? 0.089 -7.500 -8.957 1.00 97.50 136 VAL A C 1
ATOM 1086 O O . VAL A 1 136 ? 1.126 -7.895 -9.498 1.00 97.50 136 VAL A O 1
ATOM 1089 N N . LEU A 1 137 ? -0.442 -8.069 -7.865 1.00 96.31 137 LEU A N 1
ATOM 1090 C CA . LEU A 1 137 ? 0.138 -9.222 -7.163 1.00 96.31 137 LEU A CA 1
ATOM 1091 C C . LEU A 1 137 ? 0.185 -10.469 -8.059 1.00 96.31 137 LEU A C 1
ATOM 1093 O O . LEU A 1 137 ? 1.221 -11.128 -8.141 1.00 96.31 137 LEU A O 1
ATOM 1097 N N . GLU A 1 138 ? -0.893 -10.754 -8.787 1.00 94.38 138 GLU A N 1
ATOM 1098 C CA . GLU A 1 138 ? -0.971 -11.879 -9.720 1.00 94.38 138 GLU A CA 1
ATOM 1099 C C . GLU A 1 138 ? 0.043 -11.728 -10.862 1.00 94.38 138 GLU A C 1
ATOM 1101 O O . GLU A 1 138 ? 0.753 -12.674 -11.202 1.00 94.38 138 GLU A O 1
ATOM 1106 N N . THR A 1 139 ? 0.201 -10.513 -11.398 1.00 93.12 139 THR A N 1
ATOM 1107 C CA . THR A 1 139 ? 1.177 -10.226 -12.465 1.00 93.12 139 THR A CA 1
ATOM 1108 C C . THR A 1 139 ? 2.623 -10.421 -12.011 1.00 93.12 139 THR A C 1
ATOM 1110 O O . THR A 1 139 ? 3.467 -10.810 -12.818 1.00 93.12 139 THR A O 1
ATOM 1113 N N . VAL A 1 140 ? 2.924 -10.188 -10.729 1.00 92.12 140 VAL A N 1
ATOM 1114 C CA . VAL A 1 140 ? 4.247 -10.478 -10.149 1.00 92.12 140 VAL A CA 1
ATOM 1115 C C . VAL A 1 140 ? 4.369 -11.914 -9.630 1.00 92.12 140 VAL A C 1
ATOM 1117 O O . VAL A 1 140 ? 5.331 -12.229 -8.939 1.00 92.12 140 VAL A O 1
ATOM 1120 N N . GLY A 1 141 ? 3.423 -12.794 -9.972 1.00 91.69 141 GLY A N 1
ATOM 1121 C CA . GLY A 1 141 ? 3.494 -14.228 -9.696 1.00 91.69 141 GLY A CA 1
ATOM 1122 C C . GLY A 1 141 ? 2.984 -14.654 -8.320 1.00 91.69 141 GLY A C 1
ATOM 1123 O O . GLY A 1 141 ? 3.225 -15.794 -7.931 1.00 91.69 141 GLY A O 1
ATOM 1124 N N . ILE A 1 142 ? 2.288 -13.782 -7.581 1.00 93.62 142 ILE A N 1
ATOM 1125 C CA . ILE A 1 142 ? 1.680 -14.118 -6.288 1.00 93.62 142 ILE A CA 1
ATOM 1126 C C . ILE A 1 142 ? 0.237 -14.581 -6.528 1.00 93.62 142 ILE A C 1
ATOM 1128 O O . ILE A 1 142 ? -0.633 -13.747 -6.785 1.00 93.62 142 ILE A O 1
ATOM 1132 N N . PRO A 1 143 ? -0.062 -15.890 -6.444 1.00 90.75 143 PRO A N 1
ATOM 1133 C CA . PRO A 1 143 ? -1.399 -16.384 -6.731 1.00 90.75 143 PRO A CA 1
ATOM 1134 C C . PRO A 1 143 ? -2.369 -16.026 -5.603 1.00 90.75 143 PRO A C 1
ATOM 1136 O O . PRO A 1 143 ? -2.022 -16.077 -4.421 1.00 90.75 143 PRO A O 1
ATOM 1139 N N . ILE A 1 144 ? -3.633 -15.773 -5.954 1.00 91.31 144 ILE A N 1
ATOM 1140 C CA . ILE A 1 144 ? -4.708 -15.471 -4.990 1.00 91.31 144 ILE A CA 1
ATOM 1141 C C . ILE A 1 144 ? -4.833 -16.565 -3.913 1.00 91.31 144 ILE A C 1
ATOM 1143 O O . ILE A 1 144 ? -5.127 -16.272 -2.755 1.00 91.31 144 ILE A O 1
ATOM 1147 N N . SER A 1 145 ? -4.544 -17.827 -4.251 1.00 90.62 145 SER A N 1
ATOM 1148 C CA . SER A 1 145 ? -4.576 -18.959 -3.312 1.00 90.62 145 SER A CA 1
ATOM 1149 C C . SER A 1 145 ? -3.592 -18.841 -2.144 1.00 90.62 145 SER A C 1
ATOM 1151 O O . SER A 1 145 ? -3.840 -19.448 -1.093 1.00 90.62 145 SER A O 1
ATOM 1153 N N . ASP A 1 146 ? -2.512 -18.072 -2.320 1.00 92.12 146 ASP A N 1
ATOM 1154 C CA . ASP A 1 146 ? -1.479 -17.782 -1.319 1.00 92.12 146 ASP A CA 1
ATOM 1155 C C . ASP A 1 146 ? -1.766 -16.492 -0.538 1.00 92.12 146 ASP A C 1
ATOM 1157 O O . ASP A 1 146 ? -1.014 -16.143 0.374 1.00 92.12 146 ASP A O 1
ATOM 1161 N N . LEU A 1 147 ? -2.862 -15.796 -0.846 1.00 95.06 147 LEU A N 1
ATOM 1162 C CA . LEU A 1 147 ? -3.265 -14.571 -0.170 1.00 95.06 147 LEU A CA 1
ATOM 1163 C C . LEU A 1 147 ? -4.291 -14.857 0.927 1.00 95.06 147 LEU A C 1
ATOM 1165 O O . LEU A 1 147 ? -5.117 -15.765 0.822 1.00 95.06 147 LEU A O 1
ATOM 1169 N N . ARG A 1 148 ? -4.217 -14.091 2.010 1.00 95.25 148 ARG A N 1
ATOM 1170 C CA . ARG A 1 148 ? -5.229 -14.034 3.064 1.00 95.25 148 ARG A CA 1
ATOM 1171 C C . ARG A 1 148 ? -5.718 -12.601 3.155 1.00 95.25 148 ARG A C 1
ATOM 1173 O O . ARG A 1 148 ? -4.913 -11.694 3.364 1.00 95.25 148 ARG A O 1
ATOM 1180 N N . PHE A 1 149 ? -7.018 -12.418 2.982 1.00 95.81 149 PHE A N 1
ATOM 1181 C CA . PHE A 1 149 ? -7.650 -11.106 2.989 1.00 95.81 149 PHE A CA 1
ATOM 1182 C C . PHE A 1 149 ? -8.195 -10.854 4.374 1.00 95.81 149 PHE A C 1
ATOM 1184 O O . PHE A 1 149 ? -8.878 -11.709 4.917 1.00 95.81 149 PHE A O 1
ATOM 1191 N N . GLU A 1 150 ? -7.894 -9.705 4.943 1.00 95.56 150 GLU A N 1
ATOM 1192 C CA . GLU A 1 150 ? -8.451 -9.257 6.208 1.00 95.56 150 GLU A CA 1
ATOM 1193 C C . GLU A 1 150 ? -9.213 -7.967 5.944 1.00 95.56 150 GLU A C 1
ATOM 1195 O O . GLU A 1 150 ? -8.679 -7.051 5.314 1.00 95.56 150 GLU A O 1
ATOM 1200 N N . ILE A 1 151 ? -10.458 -7.918 6.407 1.00 95.56 151 ILE A N 1
ATOM 1201 C CA . ILE A 1 151 ? -11.263 -6.705 6.438 1.00 95.56 151 ILE A CA 1
ATOM 1202 C C . ILE A 1 151 ? -11.641 -6.359 7.872 1.00 95.56 151 ILE A C 1
ATOM 1204 O O . ILE A 1 151 ? -11.839 -7.236 8.710 1.00 95.56 151 ILE A O 1
ATOM 1208 N N . GLY A 1 152 ? -11.754 -5.069 8.139 1.00 94.38 152 GLY A N 1
ATOM 1209 C CA . GLY A 1 152 ? -12.232 -4.505 9.396 1.00 94.38 152 GLY A CA 1
ATOM 1210 C C . GLY A 1 152 ? -12.939 -3.184 9.122 1.00 94.38 152 GLY A C 1
ATOM 1211 O O . GLY A 1 152 ? -13.127 -2.807 7.963 1.00 94.38 152 GLY A O 1
ATOM 1212 N N . ASN A 1 153 ? -13.338 -2.471 10.168 1.00 93.25 153 ASN A N 1
ATOM 1213 C CA . ASN A 1 153 ? -13.990 -1.175 10.019 1.00 93.25 153 ASN A CA 1
ATOM 1214 C C . ASN A 1 153 ? -13.634 -0.276 11.213 1.00 93.25 153 ASN A C 1
ATOM 1216 O O . ASN A 1 153 ? -13.915 -0.629 12.357 1.00 93.25 153 ASN A O 1
ATOM 1220 N N . SER A 1 154 ? -13.000 0.871 10.958 1.00 91.88 154 SER A N 1
ATOM 1221 C CA . SER A 1 154 ? -12.608 1.803 12.022 1.00 91.88 154 SER A CA 1
ATOM 1222 C C . SER A 1 154 ? -13.804 2.527 12.641 1.00 91.88 154 SER A C 1
ATOM 1224 O O . SER A 1 154 ? -13.756 2.864 13.820 1.00 91.88 154 SER A O 1
ATOM 1226 N N . SER A 1 155 ? -14.901 2.716 11.902 1.00 91.56 155 SER A N 1
ATOM 1227 C CA . SER A 1 155 ? -16.156 3.266 12.434 1.00 91.56 155 SER A CA 1
ATOM 1228 C C . SER A 1 155 ? -16.848 2.311 13.403 1.00 91.56 155 SER A C 1
ATOM 1230 O O . SER A 1 155 ? -17.444 2.777 14.367 1.00 91.56 155 SER A O 1
ATOM 1232 N N . PHE A 1 156 ? -16.700 0.993 13.237 1.00 91.06 156 PHE A N 1
ATOM 1233 C CA . PHE A 1 156 ? -17.142 0.018 14.240 1.00 91.06 156 PHE A CA 1
ATOM 1234 C C . PHE A 1 156 ? -16.370 0.199 15.555 1.00 91.06 156 PHE A C 1
ATOM 1236 O O . PHE A 1 156 ? -16.955 0.249 16.634 1.00 91.06 156 PHE A O 1
ATOM 1243 N N . PHE A 1 157 ? -15.050 0.361 15.459 1.00 87.12 157 PHE A N 1
ATOM 1244 C CA . PHE A 1 157 ? -14.192 0.608 16.615 1.00 87.12 157 PHE A CA 1
ATOM 1245 C C . PHE A 1 157 ? -14.496 1.964 17.276 1.00 87.12 157 PHE A C 1
ATOM 1247 O O . PHE A 1 157 ? -14.588 2.050 18.498 1.00 87.12 157 PHE A O 1
ATOM 1254 N N . ARG A 1 158 ? -14.742 3.013 16.480 1.00 87.94 158 ARG A N 1
ATOM 1255 C CA . ARG A 1 158 ? -15.181 4.325 16.978 1.00 87.94 158 ARG A CA 1
ATOM 1256 C C . ARG A 1 158 ? -16.543 4.245 17.671 1.00 87.94 158 ARG A C 1
ATOM 1258 O O . ARG A 1 158 ? -16.682 4.763 18.774 1.00 87.94 158 ARG A O 1
ATOM 1265 N N . ALA A 1 159 ? -17.509 3.538 17.091 1.00 90.06 159 ALA A N 1
ATOM 1266 C CA . ALA A 1 159 ? -18.820 3.341 17.701 1.00 90.06 159 ALA A CA 1
ATOM 1267 C C . ALA A 1 159 ? -18.711 2.658 19.076 1.00 90.06 159 ALA A C 1
ATOM 1269 O O . ALA A 1 159 ? -19.418 3.044 19.998 1.00 90.06 159 ALA A O 1
ATOM 1270 N N . ILE A 1 160 ? -17.786 1.708 19.255 1.00 88.56 160 ILE A N 1
ATOM 1271 C CA . ILE A 1 160 ? -17.505 1.124 20.578 1.00 88.56 160 ILE A CA 1
ATOM 1272 C C . ILE A 1 160 ? -16.976 2.181 21.551 1.00 88.56 160 ILE A C 1
ATOM 1274 O O . ILE A 1 160 ? -17.440 2.247 22.685 1.00 88.56 160 ILE A O 1
ATOM 1278 N N . SER A 1 161 ? -16.027 3.014 21.115 1.00 87.31 161 SER A N 1
ATOM 1279 C CA . SER A 1 161 ? -15.446 4.058 21.969 1.00 87.31 161 SER A CA 1
ATOM 1280 C C . SER A 1 161 ? -16.447 5.137 22.393 1.00 87.31 161 SER A C 1
ATOM 1282 O O . SER A 1 161 ? -16.312 5.691 23.475 1.00 87.31 161 SER A O 1
ATOM 1284 N N . GLU A 1 162 ? -17.457 5.413 21.564 1.00 88.56 162 GLU A N 1
ATOM 12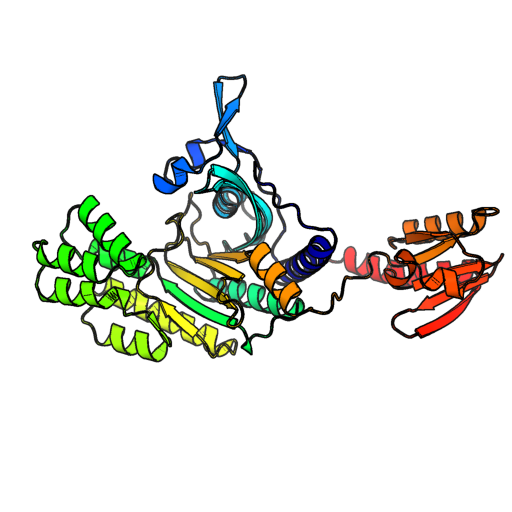85 C CA . GLU A 1 162 ? -18.509 6.403 21.836 1.00 88.56 162 GLU A CA 1
ATOM 1286 C C . GLU A 1 162 ? -19.645 5.847 22.709 1.00 88.56 162 GLU A C 1
ATOM 1288 O O . GLU A 1 162 ? -20.391 6.619 23.305 1.00 88.56 162 GLU A O 1
ATOM 1293 N N . MET A 1 163 ? -19.791 4.520 22.784 1.00 84.88 163 MET A N 1
ATOM 1294 C CA . MET A 1 163 ? -20.806 3.865 23.616 1.00 84.88 163 MET A CA 1
ATOM 1295 C C . MET A 1 163 ? -20.412 3.778 25.093 1.00 84.88 163 MET A C 1
ATOM 1297 O O . MET A 1 163 ? -21.300 3.668 25.930 1.00 84.88 163 MET A O 1
ATOM 1301 N N . VAL A 1 164 ? -19.114 3.784 25.413 1.00 87.31 164 VAL A N 1
ATOM 1302 C CA . VAL A 1 164 ? -18.630 3.587 26.786 1.00 87.31 164 VAL A CA 1
ATOM 1303 C C . VAL A 1 164 ? -18.553 4.905 27.553 1.00 87.31 164 VAL A C 1
ATOM 1305 O O . VAL A 1 164 ? -17.947 5.878 27.101 1.00 87.31 164 VAL A O 1
ATOM 1308 N N . GLU A 1 165 ? -19.104 4.930 28.763 1.00 89.25 165 GLU A N 1
ATOM 1309 C CA . GLU A 1 165 ? -19.037 6.092 29.658 1.00 89.25 165 GLU A CA 1
ATOM 1310 C C . GLU A 1 165 ? -17.720 6.103 30.459 1.00 89.25 165 GLU A C 1
ATOM 1312 O O . GLU A 1 165 ? -17.690 5.919 31.673 1.00 89.25 165 GLU A O 1
ATOM 1317 N N . LEU A 1 166 ? -16.596 6.304 29.765 1.00 90.56 166 LEU A N 1
ATOM 1318 C CA . LEU A 1 166 ? -15.253 6.395 30.353 1.00 90.56 166 LEU A CA 1
ATOM 1319 C C . LEU A 1 166 ? -14.588 7.746 30.050 1.00 90.56 166 LEU A C 1
ATOM 1321 O O . LEU A 1 166 ? -14.976 8.459 29.125 1.00 90.56 166 LEU A O 1
ATOM 1325 N N . SER A 1 167 ? -13.540 8.100 30.807 1.00 92.38 167 SER A N 1
ATOM 1326 C CA . SER A 1 167 ? -12.711 9.262 30.452 1.00 92.38 167 SER A CA 1
ATOM 1327 C C . SER A 1 167 ? -11.989 9.027 29.114 1.00 92.38 167 SER A C 1
ATOM 1329 O O . SER A 1 167 ? -11.677 7.875 28.795 1.00 92.38 167 SER A O 1
ATOM 1331 N N . PRO A 1 168 ? -11.651 10.078 28.345 1.00 89.19 168 PRO A N 1
ATOM 1332 C CA . PRO A 1 168 ? -10.936 9.929 27.074 1.00 89.19 168 PRO A CA 1
ATOM 1333 C C . PRO A 1 168 ? -9.643 9.104 27.184 1.00 89.19 168 PRO A C 1
ATOM 1335 O O . PRO A 1 168 ? -9.366 8.258 26.337 1.00 89.19 168 PRO A O 1
ATOM 1338 N N . GLU A 1 169 ? -8.878 9.290 28.261 1.00 90.38 169 GLU A N 1
ATOM 1339 C CA . GLU A 1 169 ? -7.634 8.558 28.525 1.00 90.38 169 GLU A CA 1
ATOM 1340 C C . GLU A 1 169 ? -7.892 7.076 28.834 1.00 90.38 169 GLU A C 1
ATOM 1342 O O . GLU A 1 169 ? -7.122 6.197 28.430 1.00 90.38 169 GLU A O 1
ATOM 1347 N N . ALA A 1 170 ? -8.980 6.787 29.551 1.00 92.25 170 ALA A N 1
ATOM 1348 C CA . ALA A 1 170 ? -9.405 5.427 29.855 1.00 92.25 170 ALA A CA 1
ATOM 1349 C C . ALA A 1 170 ? -9.894 4.709 28.587 1.00 92.25 170 ALA A C 1
ATOM 1351 O O . ALA A 1 170 ? -9.490 3.571 28.348 1.00 92.25 170 ALA A O 1
ATOM 1352 N N . VAL A 1 171 ? -10.671 5.386 27.734 1.00 91.19 171 VAL A N 1
ATOM 1353 C CA . VAL A 1 171 ? -11.074 4.877 26.414 1.00 91.19 171 VAL A CA 1
ATOM 1354 C C . VAL A 1 171 ? -9.848 4.573 25.560 1.00 91.19 171 VAL A C 1
ATOM 1356 O O . VAL A 1 171 ? -9.719 3.459 25.061 1.00 91.19 171 VAL A O 1
ATOM 1359 N N . GLU A 1 172 ? -8.908 5.512 25.427 1.00 88.38 172 GLU A N 1
ATOM 1360 C CA . GLU A 1 172 ? -7.687 5.299 24.640 1.00 88.38 172 GLU A CA 1
ATOM 1361 C C . GLU A 1 172 ? -6.890 4.091 25.155 1.00 88.38 172 GLU A C 1
ATOM 1363 O O . GLU A 1 172 ? -6.461 3.238 24.374 1.00 88.38 172 GLU A O 1
ATOM 1368 N N . THR A 1 173 ? -6.738 3.974 26.477 1.00 91.62 173 THR A N 1
ATOM 1369 C CA . THR A 1 173 ? -6.063 2.835 27.112 1.00 91.62 173 THR A CA 1
ATOM 1370 C C . THR A 1 173 ? -6.766 1.521 26.779 1.00 91.62 173 THR A C 1
ATOM 1372 O O . THR A 1 173 ? -6.121 0.587 26.302 1.00 91.62 173 THR A O 1
ATOM 1375 N N . MET A 1 174 ? -8.083 1.450 26.976 1.00 92.38 174 MET A N 1
ATOM 1376 C CA . MET A 1 174 ? -8.898 0.273 26.677 1.00 92.38 174 MET A CA 1
ATOM 1377 C C . MET A 1 174 ? -8.778 -0.143 25.210 1.00 92.38 174 MET A C 1
ATOM 1379 O O . MET A 1 174 ? -8.516 -1.307 24.906 1.00 92.38 174 MET A O 1
ATOM 1383 N N . MET A 1 175 ? -8.924 0.816 24.297 1.00 89.75 175 MET A N 1
ATOM 1384 C CA . MET A 1 175 ? -8.863 0.578 22.861 1.00 89.75 175 MET A CA 1
ATOM 1385 C C . MET A 1 175 ? -7.484 0.074 22.427 1.00 89.75 175 MET A C 1
ATOM 1387 O O . MET A 1 175 ? -7.399 -0.886 21.660 1.00 89.75 175 MET A O 1
ATOM 1391 N N . ASN A 1 176 ? -6.403 0.633 22.975 1.00 89.50 176 ASN A N 1
ATOM 1392 C CA . ASN A 1 176 ? -5.051 0.132 22.722 1.00 89.50 176 ASN A CA 1
ATOM 1393 C C . ASN A 1 176 ? -4.872 -1.306 23.243 1.00 89.50 176 ASN A C 1
ATOM 1395 O O . ASN A 1 176 ? -4.279 -2.138 22.559 1.00 89.50 176 ASN A O 1
ATOM 1399 N N . LEU A 1 177 ? -5.417 -1.639 24.420 1.00 92.62 177 LEU A N 1
ATOM 1400 C CA . LEU A 1 177 ? -5.375 -3.009 24.950 1.00 92.62 177 LEU A CA 1
ATOM 1401 C C . LEU A 1 177 ? -6.141 -4.001 24.062 1.00 92.62 177 LEU A C 1
ATOM 1403 O O . LEU A 1 177 ? -5.680 -5.133 23.881 1.00 92.62 177 LEU A O 1
ATOM 1407 N N . ILE A 1 178 ? -7.282 -3.583 23.502 1.00 91.31 178 ILE A N 1
ATOM 1408 C CA . ILE A 1 178 ? -8.073 -4.382 22.558 1.00 91.31 178 ILE A CA 1
ATOM 1409 C C . ILE A 1 178 ? -7.291 -4.617 21.262 1.00 91.31 178 ILE A C 1
ATOM 1411 O O . ILE A 1 178 ? -7.161 -5.762 20.823 1.00 91.31 178 ILE A O 1
ATOM 1415 N N . GLU A 1 179 ? -6.730 -3.558 20.680 1.00 88.94 179 GLU A N 1
ATOM 1416 C CA . GLU A 1 179 ? -5.995 -3.613 19.413 1.00 88.94 179 GLU A CA 1
ATOM 1417 C C . GLU A 1 179 ? -4.696 -4.426 19.519 1.00 88.94 179 GLU A C 1
ATOM 1419 O O . GLU A 1 179 ? -4.398 -5.244 18.645 1.00 88.94 179 GLU A O 1
ATOM 1424 N N . GLU A 1 180 ? -3.962 -4.290 20.629 1.00 89.62 180 GLU A N 1
ATOM 1425 C CA . GLU A 1 180 ? -2.774 -5.097 20.944 1.00 89.62 180 GLU A CA 1
ATOM 1426 C C . GLU A 1 180 ? -3.120 -6.523 21.418 1.00 89.62 180 GLU A C 1
ATOM 1428 O O . GLU A 1 180 ? -2.221 -7.327 21.683 1.00 89.62 180 GLU A O 1
ATOM 1433 N N . LYS A 1 181 ? -4.414 -6.854 21.538 1.00 91.69 181 LYS A N 1
ATOM 1434 C CA . LYS A 1 181 ? -4.937 -8.152 21.998 1.00 91.69 181 LYS A CA 1
ATOM 1435 C C . LYS A 1 181 ? -4.364 -8.567 23.364 1.00 91.69 181 LYS A C 1
ATOM 1437 O O . LYS A 1 181 ? -4.089 -9.741 23.623 1.00 91.69 181 LYS A O 1
ATOM 1442 N N . ARG A 1 182 ? -4.201 -7.602 24.276 1.00 92.50 182 ARG A N 1
ATOM 1443 C CA . ARG A 1 182 ? -3.646 -7.798 25.627 1.00 92.50 182 ARG A CA 1
ATOM 1444 C C . ARG A 1 182 ? -4.703 -8.260 26.628 1.00 92.50 182 ARG A C 1
ATOM 1446 O O . ARG A 1 182 ? -5.054 -7.532 27.551 1.00 92.50 182 ARG A O 1
ATOM 1453 N N . LEU A 1 183 ? -5.159 -9.503 26.479 1.00 92.75 183 LEU A N 1
ATOM 1454 C CA . LEU A 1 183 ? -6.283 -10.077 27.239 1.00 92.75 183 LEU A CA 1
ATOM 1455 C C . LEU A 1 183 ? -6.178 -9.890 28.762 1.00 92.75 183 LEU A C 1
ATOM 1457 O O . LEU A 1 183 ? -7.124 -9.437 29.393 1.00 92.75 183 LEU A O 1
ATOM 1461 N N . THR A 1 184 ? -5.024 -10.205 29.357 1.00 94.50 184 THR A N 1
ATOM 1462 C CA . THR A 1 184 ? -4.839 -10.117 30.817 1.00 94.50 184 THR A CA 1
ATOM 1463 C C . THR A 1 184 ? -4.903 -8.678 31.324 1.00 94.50 184 THR A C 1
ATOM 1465 O O . THR A 1 184 ? -5.525 -8.413 32.346 1.00 94.50 184 THR A O 1
ATOM 1468 N N . ALA A 1 185 ? -4.275 -7.745 30.605 1.00 96.00 185 ALA A N 1
ATOM 1469 C CA . ALA A 1 185 ? -4.295 -6.334 30.975 1.00 96.00 185 ALA A CA 1
ATOM 1470 C C . ALA A 1 185 ? -5.677 -5.710 30.732 1.00 96.00 185 ALA A C 1
ATOM 1472 O O . ALA A 1 185 ? -6.114 -4.890 31.530 1.00 96.00 185 ALA A O 1
ATOM 1473 N N . LEU A 1 186 ? -6.380 -6.139 29.677 1.00 95.31 186 LEU A N 1
ATOM 1474 C CA . LEU A 1 186 ? -7.757 -5.736 29.412 1.00 95.31 186 LEU A CA 1
ATOM 1475 C C . LEU A 1 186 ? -8.704 -6.211 30.521 1.00 95.31 186 LEU A C 1
ATOM 1477 O O . LEU A 1 186 ? -9.485 -5.407 31.008 1.00 95.31 186 LEU A O 1
ATOM 1481 N N . SER A 1 187 ? -8.599 -7.468 30.971 1.00 94.38 187 SER A N 1
ATOM 1482 C CA . SER A 1 187 ? -9.409 -7.980 32.093 1.00 94.38 187 SER A CA 1
ATOM 1483 C C . SER A 1 187 ? -9.213 -7.136 33.351 1.00 94.38 187 SER A C 1
ATOM 1485 O O . SER A 1 187 ? -10.182 -6.648 33.920 1.00 94.38 187 SER A O 1
ATOM 1487 N N . ALA A 1 188 ? -7.957 -6.879 33.731 1.00 95.44 188 ALA A N 1
ATOM 1488 C CA . ALA A 1 188 ? -7.642 -6.071 34.906 1.00 95.44 188 ALA A CA 1
ATOM 1489 C C . ALA A 1 188 ? -8.142 -4.619 34.783 1.00 95.44 188 ALA A C 1
ATOM 1491 O O . ALA A 1 188 ? -8.591 -4.037 35.767 1.00 95.44 188 ALA A O 1
ATOM 1492 N N . PHE A 1 189 ? -8.071 -4.034 33.582 1.00 96.25 189 PHE A N 1
ATOM 1493 C CA . PHE A 1 189 ? -8.615 -2.704 33.309 1.00 96.25 189 PHE A CA 1
ATOM 1494 C C . PHE A 1 189 ? -10.139 -2.676 33.486 1.00 96.25 189 PHE A C 1
ATOM 1496 O O . PHE A 1 189 ? -10.661 -1.793 34.161 1.00 96.25 189 PHE A O 1
ATOM 1503 N N . LEU A 1 190 ? -10.841 -3.654 32.911 1.00 94.19 190 LEU A N 1
ATOM 1504 C CA . LEU A 1 190 ? -12.300 -3.732 32.941 1.00 94.19 190 LEU A CA 1
ATOM 1505 C C . LEU A 1 190 ? -12.838 -4.026 34.350 1.00 94.19 190 LEU A C 1
ATOM 1507 O O . LEU A 1 190 ? -13.815 -3.406 34.761 1.00 94.19 190 LEU A O 1
ATOM 1511 N N . GLU A 1 191 ? -12.176 -4.893 35.121 1.00 93.25 191 GLU A N 1
ATOM 1512 C CA . GLU A 1 191 ? -12.500 -5.162 36.535 1.00 93.25 191 GLU A CA 1
ATOM 1513 C C . GLU A 1 191 ? -12.368 -3.915 37.425 1.00 93.25 191 GLU A C 1
ATOM 1515 O O . GLU A 1 191 ? -13.079 -3.787 38.419 1.00 93.25 191 GLU A O 1
ATOM 1520 N N . GLY A 1 192 ? -11.454 -3.002 37.081 1.00 91.06 192 GLY A N 1
ATOM 1521 C CA . GLY A 1 192 ? -11.250 -1.736 37.789 1.00 91.06 192 GLY A CA 1
ATOM 1522 C C . GLY A 1 192 ? -12.108 -0.574 37.282 1.00 91.06 192 GLY A C 1
ATOM 1523 O O . GLY A 1 192 ? -11.991 0.527 37.818 1.00 91.06 192 GLY A O 1
ATOM 1524 N N . SER A 1 193 ? -12.922 -0.788 36.245 1.00 90.94 193 SER A N 1
ATOM 1525 C CA . SER A 1 193 ? -13.782 0.240 35.651 1.00 90.94 193 SER A CA 1
ATOM 1526 C C . SER A 1 193 ? -15.176 0.256 36.287 1.00 90.94 193 SER A C 1
ATOM 1528 O O . SER A 1 193 ? -15.632 -0.751 36.822 1.00 90.94 193 SER A O 1
ATOM 1530 N N . GLU A 1 194 ? -15.879 1.387 36.202 1.00 89.19 194 GLU A N 1
ATOM 1531 C CA . GLU A 1 194 ? -17.278 1.514 36.653 1.00 89.19 194 GLU A CA 1
ATOM 1532 C C . GLU A 1 194 ? -18.291 1.095 35.566 1.00 89.19 194 GLU A C 1
ATOM 1534 O O . GLU A 1 194 ? -19.467 1.447 35.635 1.00 89.19 194 GLU A O 1
ATOM 1539 N N . LEU A 1 195 ? -17.841 0.349 34.550 1.00 89.44 195 LEU A N 1
ATOM 1540 C CA . LEU A 1 195 ? -18.695 -0.089 33.450 1.00 89.44 195 LEU A CA 1
ATOM 1541 C C . LEU A 1 195 ? -19.724 -1.137 33.908 1.00 89.44 195 LEU A C 1
ATOM 1543 O O . LEU A 1 195 ? -19.407 -1.995 34.740 1.00 89.44 195 LEU A O 1
ATOM 1547 N N . PRO A 1 196 ? -20.930 -1.139 33.314 1.00 88.50 196 PRO A N 1
ATOM 1548 C CA . PRO A 1 196 ? -21.889 -2.227 33.469 1.00 88.50 196 PRO A CA 1
ATOM 1549 C C . PRO A 1 196 ? -21.277 -3.606 33.158 1.00 88.50 196 PRO A C 1
ATOM 1551 O O . PRO A 1 196 ? -20.428 -3.750 32.276 1.00 88.50 196 PRO A O 1
ATOM 1554 N N . GLU A 1 197 ? -21.715 -4.644 33.880 1.00 86.44 197 GLU A N 1
ATOM 1555 C CA . GLU A 1 197 ? -21.165 -6.006 33.760 1.00 86.44 197 GLU A CA 1
ATOM 1556 C C . GLU A 1 197 ? -21.295 -6.569 32.335 1.00 86.44 197 GLU A C 1
ATOM 1558 O O . GLU A 1 197 ? -20.396 -7.250 31.843 1.00 86.44 197 GLU A O 1
ATOM 1563 N N . ASP A 1 198 ? -22.394 -6.262 31.650 1.00 82.94 198 ASP A N 1
ATOM 1564 C CA . ASP A 1 198 ? -22.647 -6.663 30.271 1.00 82.94 198 ASP A CA 1
ATOM 1565 C C . ASP A 1 198 ? -21.728 -5.952 29.267 1.00 82.94 198 ASP A C 1
ATOM 1567 O O . ASP A 1 198 ? -21.204 -6.608 28.360 1.00 82.94 198 ASP A O 1
ATOM 1571 N N . GLU A 1 199 ? -21.463 -4.655 29.451 1.00 85.56 199 GLU A N 1
ATOM 1572 C CA . GLU A 1 199 ? -20.480 -3.908 28.652 1.00 85.56 199 GLU A CA 1
ATOM 1573 C C . GLU A 1 199 ? -19.060 -4.434 28.875 1.00 85.56 199 GLU A C 1
ATOM 1575 O O . GLU A 1 199 ? -18.344 -4.730 27.917 1.00 85.56 199 GLU A O 1
ATOM 1580 N N . SER A 1 200 ? -18.671 -4.632 30.135 1.00 89.00 200 SER A N 1
ATOM 1581 C CA . SER A 1 200 ? -17.369 -5.177 30.526 1.00 89.00 200 SER A CA 1
ATOM 1582 C C . SER A 1 200 ? -17.142 -6.584 29.954 1.00 89.00 200 SER A C 1
ATOM 1584 O O . SER A 1 200 ? -16.135 -6.851 29.284 1.00 89.00 200 SER A O 1
ATOM 1586 N N . LEU A 1 201 ? -18.123 -7.481 30.109 1.00 85.81 201 LEU A N 1
ATOM 1587 C CA . LEU A 1 201 ? -18.075 -8.821 29.528 1.00 85.81 201 LEU A CA 1
ATOM 1588 C C . LEU A 1 201 ? -17.931 -8.755 28.007 1.00 85.81 201 LEU A C 1
ATOM 1590 O O . LEU A 1 201 ? -17.156 -9.520 27.431 1.00 85.81 201 LEU A O 1
ATOM 1594 N N . PHE A 1 202 ? -18.646 -7.850 27.346 1.00 83.00 202 PHE A N 1
ATOM 1595 C CA . PHE A 1 202 ? -18.558 -7.699 25.903 1.00 83.00 202 PHE A CA 1
ATOM 1596 C C . PHE A 1 202 ? -17.180 -7.193 25.445 1.00 83.00 202 PHE A C 1
ATOM 1598 O O . PHE A 1 202 ? -16.552 -7.811 24.579 1.00 83.00 202 PHE A O 1
ATOM 1605 N N . LEU A 1 203 ? -16.681 -6.112 26.047 1.00 88.88 203 LEU A N 1
ATOM 1606 C CA . LEU A 1 203 ? -15.382 -5.518 25.723 1.00 88.88 203 LEU A CA 1
ATOM 1607 C C . LEU A 1 203 ? -14.249 -6.539 25.891 1.00 88.88 203 LEU A C 1
ATOM 1609 O O . LEU A 1 203 ? -13.341 -6.596 25.061 1.00 88.88 203 LEU A O 1
ATOM 1613 N N . SER A 1 204 ? -14.349 -7.426 26.888 1.00 89.81 204 SER A N 1
ATOM 1614 C CA . SER A 1 204 ? -13.386 -8.516 27.095 1.00 89.81 204 SER A CA 1
ATOM 1615 C C . SER A 1 204 ? -13.319 -9.518 25.927 1.00 89.81 204 SER A C 1
ATOM 1617 O O . SER A 1 204 ? -12.291 -10.164 25.712 1.00 89.81 204 SER A O 1
ATOM 1619 N N . GLN A 1 205 ? -14.394 -9.644 25.139 1.00 88.75 205 GLN A N 1
ATOM 1620 C CA . GLN A 1 205 ? -14.487 -10.575 24.011 1.00 88.75 205 GLN A CA 1
ATOM 1621 C C . GLN A 1 205 ? -14.003 -9.981 22.684 1.00 88.75 205 GLN A C 1
ATOM 1623 O O . GLN A 1 205 ? -13.682 -10.754 21.774 1.00 88.75 205 GLN A O 1
ATOM 1628 N N . LEU A 1 206 ? -13.940 -8.648 22.561 1.00 89.44 206 LEU A N 1
ATOM 1629 C CA . LEU A 1 206 ? -13.542 -7.941 21.336 1.00 89.44 206 LEU A CA 1
ATOM 1630 C C . LEU A 1 206 ? -12.201 -8.403 20.749 1.00 89.44 206 LEU A C 1
ATOM 1632 O O . LEU A 1 206 ? -12.162 -8.662 19.545 1.00 89.44 206 LEU A O 1
ATOM 1636 N N . PRO A 1 207 ? -11.127 -8.611 21.539 1.00 90.75 207 PRO A N 1
ATOM 1637 C CA . PRO A 1 207 ? -9.863 -9.130 21.007 1.00 90.75 207 PRO A CA 1
ATOM 1638 C C . PRO A 1 207 ? -9.987 -10.496 20.314 1.00 90.75 207 PRO A C 1
ATOM 1640 O O . PRO A 1 207 ? -9.146 -10.864 19.493 1.00 90.75 207 PRO A O 1
ATOM 1643 N N . GLY A 1 208 ? -11.022 -11.266 20.668 1.00 89.81 208 GLY A N 1
ATOM 1644 C CA . GLY A 1 208 ? -11.345 -12.567 20.089 1.00 89.81 208 GLY A CA 1
ATOM 1645 C C . GLY A 1 208 ? -12.325 -12.511 18.913 1.00 89.81 208 GLY A C 1
ATOM 1646 O O . GLY A 1 208 ? -12.692 -13.568 18.398 1.00 89.81 208 GLY A O 1
ATOM 1647 N N . LEU A 1 209 ? -12.778 -11.328 18.483 1.00 91.25 209 LEU A N 1
ATOM 1648 C CA . LEU A 1 209 ? -13.593 -11.144 17.276 1.00 91.25 209 LEU A CA 1
ATOM 1649 C C . LEU A 1 209 ? -12.704 -10.961 16.039 1.00 91.25 209 LEU A C 1
ATOM 1651 O O . LEU A 1 209 ? -12.791 -9.973 15.311 1.00 91.25 209 LEU A O 1
ATOM 1655 N N . PHE A 1 210 ? -11.848 -11.957 15.818 1.00 92.38 210 PHE A N 1
ATOM 1656 C CA . PHE A 1 210 ? -10.920 -12.038 14.700 1.00 92.38 210 PHE A CA 1
ATOM 1657 C C . PHE A 1 210 ? -10.885 -13.461 14.135 1.00 92.38 210 PHE A C 1
ATOM 1659 O O . PHE A 1 210 ? -10.828 -14.429 14.895 1.00 92.38 210 PHE A O 1
ATOM 1666 N N . GLY A 1 211 ? -10.885 -13.608 12.810 1.00 95.12 211 GLY A N 1
ATOM 1667 C CA . GLY A 1 211 ? -10.828 -14.915 12.154 1.00 95.12 211 GLY A CA 1
ATOM 1668 C C . GLY A 1 211 ? -11.668 -14.979 10.887 1.00 95.12 211 GLY A C 1
ATOM 1669 O O . GLY A 1 211 ? -11.862 -13.967 10.229 1.00 95.12 211 GLY A O 1
ATOM 1670 N N . ASP A 1 212 ? -12.146 -16.173 10.524 1.00 96.50 212 ASP A N 1
ATOM 1671 C CA . ASP A 1 212 ? -13.034 -16.366 9.367 1.00 96.50 212 ASP A CA 1
ATOM 1672 C C . ASP A 1 212 ? -14.239 -15.414 9.411 1.00 96.50 212 ASP A C 1
ATOM 1674 O O . ASP A 1 212 ? -14.906 -15.298 10.444 1.00 96.50 212 ASP A O 1
ATOM 1678 N N . PHE A 1 213 ? -14.528 -14.756 8.284 1.00 96.75 213 PHE A N 1
ATOM 1679 C CA . PHE A 1 213 ? -15.574 -13.739 8.226 1.00 96.75 213 PHE A CA 1
ATOM 1680 C C . PHE A 1 213 ? -16.930 -14.268 8.702 1.00 96.75 213 PHE A C 1
ATOM 1682 O O . PHE A 1 213 ? -17.567 -13.630 9.537 1.00 96.75 213 PHE A O 1
ATOM 1689 N N . LYS A 1 214 ? -17.387 -15.431 8.208 1.00 96.31 214 LYS A N 1
ATOM 1690 C CA . LYS A 1 214 ? -18.734 -15.947 8.520 1.00 96.31 214 LYS A CA 1
ATOM 1691 C C . LYS A 1 214 ? -18.847 -16.293 10.003 1.00 96.31 214 LYS A C 1
ATOM 1693 O O . LYS A 1 214 ? -19.865 -15.978 10.624 1.00 96.31 214 LYS A O 1
ATOM 1698 N N . ALA A 1 215 ? -17.807 -16.898 10.576 1.00 95.75 215 ALA A N 1
ATOM 1699 C CA . ALA A 1 215 ? -17.767 -17.249 11.993 1.00 95.75 215 ALA A CA 1
ATOM 1700 C C . ALA A 1 215 ? -17.776 -16.006 12.902 1.00 95.75 215 ALA A C 1
ATOM 1702 O O . ALA A 1 215 ? -18.614 -15.908 13.802 1.00 95.75 215 ALA A O 1
ATOM 1703 N N . VAL A 1 216 ? -16.888 -15.038 12.645 1.00 95.19 216 VAL A N 1
ATOM 1704 C CA . VAL A 1 216 ? -16.795 -13.805 13.445 1.00 95.19 216 VAL A CA 1
ATOM 1705 C C . VAL A 1 216 ? -18.055 -12.963 13.291 1.00 95.19 216 VAL A C 1
ATOM 1707 O O . VAL A 1 216 ? -18.603 -12.516 14.293 1.00 95.19 216 VAL A O 1
ATOM 1710 N N . PHE A 1 217 ? -18.558 -12.803 12.063 1.00 94.50 217 PHE A N 1
ATOM 1711 C CA . PHE A 1 217 ? -19.792 -12.070 11.794 1.00 94.50 217 PHE A CA 1
ATOM 1712 C C . PHE A 1 217 ? -20.974 -12.675 12.556 1.00 94.50 217 PHE A C 1
ATOM 1714 O O . PHE A 1 217 ? -21.721 -11.946 13.194 1.00 94.50 217 PHE A O 1
ATOM 1721 N N . THR A 1 218 ? -21.118 -14.005 12.558 1.00 93.69 218 THR A N 1
ATOM 1722 C CA . THR A 1 218 ? -22.192 -14.684 13.304 1.00 93.69 218 THR A CA 1
ATOM 1723 C C . THR A 1 218 ? -22.097 -14.409 14.804 1.00 93.69 218 THR A C 1
ATOM 1725 O O . THR A 1 218 ? -23.101 -14.068 15.428 1.00 93.69 218 THR A O 1
ATOM 1728 N N . LYS A 1 219 ? -20.889 -14.508 15.378 1.00 90.62 219 LYS A N 1
ATOM 1729 C CA . LYS A 1 219 ? -20.654 -14.208 16.795 1.00 90.62 219 LYS A CA 1
ATOM 1730 C C . LYS A 1 219 ? -20.983 -12.746 17.108 1.00 90.62 219 LYS A C 1
ATOM 1732 O O . LYS A 1 219 ? -21.740 -12.490 18.037 1.00 90.62 219 LYS A O 1
ATOM 1737 N N . ALA A 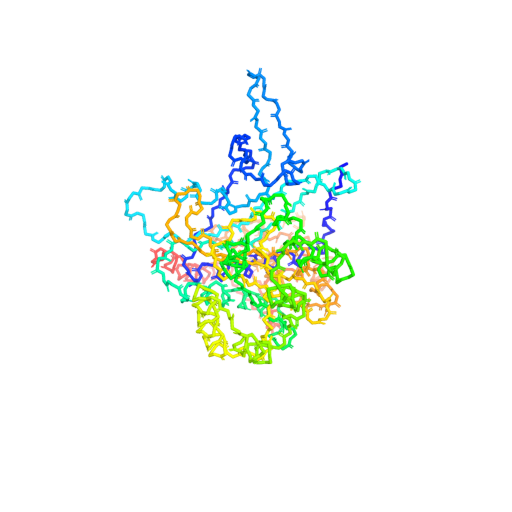1 220 ? -20.492 -11.810 16.300 1.00 89.38 220 ALA A N 1
ATOM 1738 C CA . ALA A 1 220 ? -20.756 -10.386 16.465 1.00 89.38 220 ALA A CA 1
ATOM 1739 C C . ALA A 1 220 ? -22.256 -10.060 16.328 1.00 89.38 220 ALA A C 1
ATOM 1741 O O . ALA A 1 220 ? -22.831 -9.424 17.199 1.00 89.38 220 ALA A O 1
ATOM 1742 N N . SER A 1 221 ? -22.944 -10.557 15.300 1.00 86.12 221 SER A N 1
ATOM 1743 C CA . SER A 1 221 ? -24.381 -10.303 15.118 1.00 86.12 221 SER A CA 1
ATOM 1744 C C . SER A 1 221 ? -25.263 -10.870 16.234 1.00 86.12 221 SER A C 1
ATOM 1746 O O . SER A 1 221 ? -26.381 -10.397 16.408 1.00 86.12 221 SER A O 1
ATOM 1748 N N . SER A 1 222 ? -24.791 -11.878 16.975 1.00 81.62 222 SER A N 1
ATOM 1749 C CA . SER A 1 222 ? -25.503 -12.408 18.147 1.00 81.62 222 SER A CA 1
ATOM 1750 C C . SER A 1 222 ? -25.355 -11.536 19.398 1.00 81.62 222 SER A C 1
ATOM 1752 O O . SER A 1 222 ? -26.130 -11.676 20.344 1.00 81.62 222 SER A O 1
ATOM 1754 N N . THR A 1 223 ? -24.390 -10.619 19.396 1.00 75.50 223 THR A N 1
ATOM 1755 C CA . THR A 1 223 ? -24.181 -9.651 20.466 1.00 75.50 223 THR A CA 1
ATOM 1756 C C . THR A 1 223 ? -25.154 -8.485 20.316 1.00 75.50 223 THR A C 1
ATOM 1758 O O . THR A 1 223 ? -25.383 -7.970 19.217 1.00 75.50 223 THR A O 1
ATOM 1761 N N . ARG A 1 224 ? -25.703 -8.013 21.438 1.00 69.56 224 ARG A N 1
ATOM 1762 C CA . ARG A 1 224 ? -26.535 -6.808 21.486 1.00 69.56 224 ARG A CA 1
ATOM 1763 C C . ARG A 1 224 ? -25.671 -5.546 21.407 1.00 69.56 224 ARG A C 1
ATOM 1765 O O . ARG A 1 224 ? -25.451 -4.861 22.394 1.00 69.56 224 ARG A O 1
ATOM 1772 N N . PHE A 1 225 ? -25.171 -5.267 20.213 1.00 71.69 225 PHE A N 1
ATOM 1773 C CA . PHE A 1 225 ? -24.559 -3.989 19.878 1.00 71.69 225 PHE A CA 1
ATOM 1774 C C . PHE A 1 225 ? -25.584 -2.853 19.863 1.00 71.69 225 PHE A C 1
ATOM 1776 O O . PHE A 1 225 ? -26.743 -3.081 19.510 1.00 71.69 225 PHE A O 1
ATOM 1783 N N . GLY A 1 226 ? -25.137 -1.631 20.165 1.00 76.00 226 GLY A N 1
ATOM 1784 C CA . GLY A 1 226 ? -25.893 -0.426 19.828 1.00 76.00 226 GLY A CA 1
ATOM 1785 C C . GLY A 1 226 ? -26.094 -0.291 18.313 1.00 76.00 226 GLY A C 1
ATOM 1786 O O . GLY A 1 226 ? -25.350 -0.877 17.518 1.00 76.00 226 GLY A O 1
ATOM 1787 N N . ASP A 1 227 ? -27.091 0.497 17.910 1.00 85.31 227 ASP A N 1
ATOM 1788 C CA . ASP A 1 227 ? -27.514 0.629 16.507 1.00 85.31 227 ASP A CA 1
ATOM 1789 C C . ASP A 1 227 ? -26.361 1.028 15.567 1.00 85.31 227 ASP A C 1
ATOM 1791 O O . ASP A 1 227 ? -26.266 0.514 14.451 1.00 85.31 227 ASP A O 1
ATOM 1795 N N . ALA A 1 228 ? -25.435 1.872 16.038 1.00 87.06 228 ALA A N 1
ATOM 1796 C CA . ALA A 1 228 ? -24.253 2.290 15.281 1.00 87.06 228 ALA A CA 1
ATOM 1797 C C . ALA A 1 228 ? -23.338 1.106 14.915 1.00 87.06 228 ALA A C 1
ATOM 1799 O O . ALA A 1 228 ? -22.998 0.908 13.751 1.00 87.06 228 ALA A O 1
ATOM 1800 N N . CYS A 1 229 ? -22.998 0.250 15.881 1.00 88.69 229 CYS A N 1
ATOM 1801 C CA . CYS A 1 229 ? -22.182 -0.940 15.633 1.00 88.69 229 CYS A CA 1
ATOM 1802 C C . CYS A 1 229 ? -22.894 -1.944 14.702 1.00 88.69 229 CYS A C 1
ATOM 1804 O O . CYS A 1 229 ? -22.253 -2.561 13.850 1.00 88.69 229 CYS A O 1
ATOM 1806 N N . GLN A 1 230 ? -24.221 -2.093 14.820 1.00 89.12 230 GLN A N 1
ATOM 1807 C CA . GLN A 1 230 ? -25.002 -2.949 13.914 1.00 89.12 230 GLN A CA 1
ATOM 1808 C C . GLN A 1 230 ? -24.997 -2.430 12.469 1.00 89.12 230 GLN A C 1
ATOM 1810 O O . GLN A 1 230 ? -24.904 -3.227 11.529 1.00 89.12 230 GLN A O 1
ATOM 1815 N N . ALA A 1 231 ? -25.059 -1.109 12.278 1.00 90.81 231 ALA A N 1
ATOM 1816 C CA . ALA A 1 231 ? -24.953 -0.496 10.957 1.00 90.81 231 ALA A CA 1
ATOM 1817 C C . ALA A 1 231 ? -23.602 -0.823 10.295 1.00 90.81 231 ALA A C 1
ATOM 1819 O O . ALA A 1 231 ? -23.575 -1.272 9.145 1.00 90.81 231 ALA A O 1
ATOM 1820 N N . GLU A 1 232 ? -22.498 -0.718 11.040 1.00 91.94 232 GLU A N 1
ATOM 1821 C CA . GLU A 1 232 ? -21.157 -1.034 10.529 1.00 91.94 232 GLU A CA 1
ATOM 1822 C C . GLU A 1 232 ? -20.969 -2.528 10.224 1.00 91.94 232 GLU A C 1
ATOM 1824 O O . GLU A 1 232 ? -20.381 -2.891 9.200 1.00 91.94 232 GLU A O 1
ATOM 1829 N N . LEU A 1 233 ? -21.535 -3.426 11.040 1.00 92.88 233 LEU A N 1
ATOM 1830 C CA . LEU A 1 233 ? -21.566 -4.860 10.726 1.00 92.88 233 LEU A CA 1
ATOM 1831 C C . LEU A 1 233 ? -22.331 -5.135 9.422 1.00 92.88 233 LEU A C 1
ATOM 1833 O O . LEU A 1 233 ? -21.893 -5.939 8.593 1.00 92.88 233 LEU A O 1
ATOM 1837 N N . SER A 1 234 ? -23.460 -4.458 9.201 1.00 92.19 234 SER A N 1
ATOM 1838 C CA . SER A 1 234 ? -24.234 -4.581 7.960 1.00 92.19 234 SER A CA 1
ATOM 1839 C C . SER A 1 234 ? -23.446 -4.096 6.732 1.00 92.19 234 SER A C 1
ATOM 1841 O O . SER A 1 234 ? -23.442 -4.759 5.684 1.00 92.19 234 SER A O 1
ATOM 1843 N N . ALA A 1 235 ? -22.713 -2.986 6.867 1.00 91.81 235 ALA A N 1
ATOM 1844 C CA . ALA A 1 235 ? -21.820 -2.477 5.829 1.00 91.81 235 ALA A CA 1
ATOM 1845 C C . ALA A 1 235 ? -20.693 -3.479 5.511 1.00 91.81 235 ALA A C 1
ATOM 1847 O O . ALA A 1 235 ? -20.487 -3.829 4.345 1.00 91.81 235 ALA A O 1
ATOM 1848 N N . LEU A 1 236 ? -20.049 -4.045 6.538 1.00 94.75 236 LEU A N 1
ATOM 1849 C CA . LEU A 1 236 ? -19.030 -5.092 6.398 1.00 94.75 236 LEU A CA 1
ATOM 1850 C C . LEU A 1 236 ? -19.560 -6.344 5.691 1.00 94.75 236 LEU A C 1
ATOM 1852 O O . LEU A 1 236 ? -18.883 -6.902 4.828 1.00 94.75 236 LEU A O 1
ATOM 1856 N N . LYS A 1 237 ? -20.788 -6.779 5.999 1.00 95.75 237 LYS A N 1
ATOM 1857 C CA . LYS A 1 237 ? -21.447 -7.893 5.295 1.00 95.75 237 LYS A CA 1
ATOM 1858 C C . LYS A 1 237 ? -21.657 -7.595 3.814 1.00 95.75 237 LYS A C 1
ATOM 1860 O O . LYS A 1 237 ? -21.560 -8.499 2.984 1.00 95.75 237 LYS A O 1
ATOM 1865 N N . SER A 1 238 ? -21.969 -6.347 3.481 1.00 93.94 238 SER A N 1
ATOM 1866 C CA . SER A 1 238 ? -22.153 -5.919 2.095 1.00 93.94 238 SER A CA 1
ATOM 1867 C C . SER A 1 238 ? -20.823 -5.922 1.340 1.00 93.94 238 SER A C 1
ATOM 1869 O O . SER A 1 238 ? -20.753 -6.507 0.260 1.00 93.94 238 SER A O 1
ATOM 1871 N N . LEU A 1 239 ? -19.754 -5.386 1.942 1.00 94.88 239 LEU A N 1
ATOM 1872 C CA . LEU A 1 239 ? -18.398 -5.467 1.391 1.00 94.88 239 LEU A CA 1
ATOM 1873 C C . LEU A 1 239 ? -17.959 -6.924 1.195 1.00 94.88 239 LEU A C 1
ATOM 1875 O O . LEU A 1 239 ? -17.503 -7.290 0.116 1.00 94.88 239 LEU A O 1
ATOM 1879 N N . TYR A 1 240 ? -18.162 -7.777 2.200 1.00 96.50 240 TYR A N 1
ATOM 1880 C CA . TYR A 1 240 ? -17.833 -9.199 2.134 1.00 96.50 240 TYR A CA 1
ATOM 1881 C C . TYR A 1 240 ? -18.450 -9.900 0.919 1.00 96.50 240 TYR A C 1
ATOM 1883 O O . TYR A 1 240 ? -17.753 -10.623 0.212 1.00 96.50 240 TYR A O 1
ATOM 1891 N N . LYS A 1 241 ? -19.730 -9.643 0.623 1.00 95.94 241 LYS A N 1
ATOM 1892 C CA . LYS A 1 241 ? -20.396 -10.207 -0.562 1.00 95.94 241 LYS A CA 1
ATOM 1893 C C . LYS A 1 241 ? -19.754 -9.746 -1.869 1.00 95.94 241 LYS A C 1
ATOM 1895 O O . LYS A 1 241 ? -19.627 -10.539 -2.797 1.00 95.94 241 LYS A O 1
ATOM 1900 N N . LEU A 1 242 ? -19.356 -8.477 -1.959 1.00 95.56 242 LEU A N 1
ATOM 1901 C CA . LEU A 1 242 ? -18.667 -7.960 -3.144 1.00 95.56 242 LEU A CA 1
ATOM 1902 C C . LEU A 1 242 ? -17.294 -8.623 -3.321 1.00 95.56 242 LEU A C 1
ATOM 1904 O O . LEU A 1 242 ? -16.914 -8.959 -4.438 1.00 95.56 242 LEU A O 1
ATOM 1908 N N . LEU A 1 243 ? -16.582 -8.870 -2.220 1.00 94.62 243 LEU A N 1
ATOM 1909 C CA . LEU A 1 243 ? -15.304 -9.578 -2.230 1.00 94.62 243 LEU A CA 1
ATOM 1910 C C . LEU A 1 243 ? -15.461 -11.069 -2.582 1.00 94.62 243 LEU A C 1
ATOM 1912 O O . LEU A 1 243 ? -14.669 -11.582 -3.373 1.00 94.62 243 LEU A O 1
ATOM 1916 N N . GLU A 1 244 ? -16.498 -11.756 -2.086 1.00 94.19 244 GLU A N 1
ATOM 1917 C CA . GLU A 1 244 ? -16.842 -13.118 -2.536 1.00 94.19 244 GLU A CA 1
ATOM 1918 C C . GLU A 1 244 ? -17.111 -13.140 -4.054 1.00 94.19 244 GLU A C 1
ATOM 1920 O O . GLU A 1 244 ? -16.623 -14.031 -4.748 1.00 94.19 244 GLU A O 1
ATOM 1925 N N . ASN A 1 245 ? -17.805 -12.130 -4.597 1.00 92.94 245 ASN A N 1
ATOM 1926 C CA . ASN A 1 245 ? -18.064 -12.012 -6.039 1.00 92.94 245 ASN A CA 1
ATOM 1927 C C . ASN A 1 245 ? -16.790 -11.787 -6.875 1.00 92.94 245 ASN A C 1
ATOM 1929 O O . ASN A 1 245 ? -16.766 -12.157 -8.048 1.00 92.94 245 ASN A O 1
ATOM 1933 N N . LEU A 1 246 ? -15.723 -11.230 -6.290 1.00 89.56 246 LEU A N 1
ATOM 1934 C CA . LEU A 1 246 ? -14.398 -11.170 -6.922 1.00 89.56 246 LEU A CA 1
ATOM 1935 C C . LEU A 1 246 ? -13.669 -12.527 -6.937 1.00 89.56 246 LEU A C 1
ATOM 1937 O O . LEU A 1 246 ? -12.573 -12.624 -7.489 1.00 89.56 246 LEU A O 1
ATOM 1941 N N . GLY A 1 247 ? -14.249 -13.570 -6.337 1.00 89.38 247 GLY A N 1
ATOM 1942 C CA . GLY A 1 247 ? -13.647 -14.896 -6.211 1.00 89.38 247 GLY A CA 1
ATOM 1943 C C . GLY A 1 247 ? -12.762 -15.059 -4.973 1.00 89.38 247 GLY A C 1
ATOM 1944 O O . GLY A 1 247 ? -12.026 -16.042 -4.872 1.00 89.38 247 GLY A O 1
ATOM 1945 N N . LEU A 1 248 ? -12.811 -14.122 -4.020 1.00 91.38 248 LEU A N 1
ATOM 1946 C CA . LEU A 1 248 ? -12.039 -14.217 -2.783 1.00 91.38 248 LEU A CA 1
ATOM 1947 C C . LEU A 1 248 ? -12.734 -15.160 -1.797 1.00 91.38 248 LEU A C 1
ATOM 1949 O O . LEU A 1 248 ? -13.836 -14.889 -1.333 1.00 91.38 248 LEU A O 1
ATOM 1953 N N . THR A 1 249 ? -12.075 -16.267 -1.444 1.00 86.56 249 THR A N 1
ATOM 1954 C CA . THR A 1 249 ? -12.664 -17.293 -0.560 1.00 86.56 249 THR A CA 1
ATOM 1955 C C . THR A 1 249 ? -12.105 -17.285 0.863 1.00 86.56 249 THR A C 1
ATOM 1957 O O . THR A 1 249 ? -12.761 -17.766 1.781 1.00 86.56 249 THR A O 1
ATOM 1960 N N . LYS A 1 250 ? -10.904 -16.730 1.073 1.00 89.56 250 LYS A N 1
ATOM 1961 C CA . LYS A 1 250 ? -10.198 -16.700 2.367 1.00 89.56 250 LYS A CA 1
ATOM 1962 C C . LYS A 1 250 ? -10.228 -15.301 2.982 1.00 89.56 250 LYS A C 1
ATOM 1964 O O . LYS A 1 250 ? -9.184 -14.657 3.118 1.00 89.56 250 LYS A O 1
ATOM 1969 N N . ILE A 1 251 ? -11.430 -14.829 3.304 1.00 96.25 251 ILE A N 1
ATOM 1970 C CA . ILE A 1 251 ? -11.645 -13.510 3.908 1.00 96.25 251 ILE A CA 1
ATOM 1971 C C . ILE A 1 251 ? -11.781 -13.663 5.423 1.00 96.25 251 ILE A C 1
ATOM 1973 O O . ILE A 1 251 ? -12.606 -14.429 5.923 1.00 96.25 251 ILE A O 1
ATOM 1977 N N . GLN A 1 252 ? -10.964 -12.912 6.143 1.00 96.38 252 GLN A N 1
ATOM 1978 C CA . GLN A 1 252 ? -10.994 -12.761 7.582 1.00 96.38 252 GLN A CA 1
ATOM 1979 C C . GLN A 1 252 ? -11.650 -11.438 7.957 1.00 96.38 252 GLN A C 1
ATOM 1981 O O . GLN A 1 252 ? -11.498 -10.440 7.255 1.00 96.38 252 GLN A O 1
ATOM 1986 N N . LEU A 1 253 ? -12.361 -11.442 9.074 1.00 96.19 253 LEU A N 1
ATOM 1987 C CA . LEU A 1 253 ? -12.878 -10.252 9.726 1.00 96.19 253 LEU A CA 1
ATOM 1988 C C . LEU A 1 253 ? -12.040 -9.993 10.979 1.00 96.19 253 LEU A C 1
ATOM 1990 O O . LEU A 1 253 ? -11.870 -10.915 11.777 1.00 96.19 253 LEU A O 1
ATOM 1994 N N . ASP A 1 254 ? -11.537 -8.772 11.151 1.00 94.00 254 ASP A N 1
ATOM 1995 C CA . ASP A 1 254 ? -10.963 -8.290 12.411 1.00 94.00 254 ASP A CA 1
ATOM 1996 C C . ASP A 1 254 ? -11.766 -7.083 12.919 1.00 94.00 254 ASP A C 1
ATOM 1998 O O . ASP A 1 254 ? -11.688 -5.988 12.360 1.00 94.00 254 ASP A O 1
ATOM 2002 N N . LEU A 1 255 ? -12.560 -7.293 13.972 1.00 91.62 255 LEU A N 1
ATOM 2003 C CA . LEU A 1 255 ? -13.318 -6.233 14.646 1.00 91.62 255 LEU A CA 1
ATOM 2004 C C . LEU A 1 255 ? -12.540 -5.589 15.802 1.00 91.62 255 LEU A C 1
ATOM 2006 O O . LEU A 1 255 ? -13.043 -4.658 16.425 1.00 91.62 255 LEU A O 1
ATOM 2010 N N . SER A 1 256 ? -11.326 -6.062 16.100 1.00 87.06 256 SER A N 1
ATOM 2011 C CA . SER A 1 256 ? -10.493 -5.517 17.175 1.00 87.06 256 SER A CA 1
ATOM 2012 C C . SER A 1 256 ? -9.551 -4.404 16.697 1.00 87.06 256 SER A C 1
ATOM 2014 O O . SER A 1 256 ? -8.655 -4.012 17.438 1.00 87.06 256 SER A O 1
ATOM 2016 N N . GLN A 1 257 ? -9.687 -3.933 15.455 1.00 81.00 257 GLN A N 1
ATOM 2017 C CA . GLN A 1 257 ? -8.753 -3.000 14.816 1.00 81.00 257 GLN A CA 1
ATOM 2018 C C . GLN A 1 257 ? -9.326 -1.585 14.777 1.00 81.00 257 GLN A C 1
ATOM 2020 O O . GLN A 1 257 ? -10.397 -1.369 14.212 1.00 81.00 257 GLN A O 1
ATOM 2025 N N . GLY A 1 258 ? -8.575 -0.612 15.301 1.00 69.00 258 GLY A N 1
ATOM 2026 C CA . GLY A 1 258 ? -8.995 0.791 15.336 1.00 69.00 258 GLY A CA 1
ATOM 2027 C C . GLY A 1 258 ? -8.657 1.600 14.090 1.00 69.00 258 GLY A C 1
ATOM 2028 O O . GLY A 1 258 ? -9.069 2.750 13.975 1.00 69.00 258 GLY A O 1
ATOM 2029 N N . GLY A 1 259 ? -7.896 1.035 13.153 1.00 69.31 259 GLY A N 1
ATOM 2030 C CA . GLY A 1 259 ? -7.476 1.722 11.935 1.00 69.31 259 GLY A CA 1
ATOM 2031 C C . GLY A 1 259 ? -6.045 1.385 11.535 1.00 69.31 259 GLY A C 1
ATOM 2032 O O . GLY A 1 259 ? -5.512 0.321 11.853 1.00 69.31 259 GLY A O 1
ATOM 2033 N N . ASN A 1 260 ? -5.412 2.300 10.805 1.00 70.75 260 ASN A N 1
ATOM 2034 C CA . ASN A 1 260 ? -3.960 2.321 10.665 1.00 70.75 260 ASN A CA 1
ATOM 2035 C C . ASN A 1 260 ? -3.314 3.082 11.837 1.00 70.75 260 ASN A C 1
ATOM 2037 O O . ASN A 1 260 ? -3.993 3.712 12.647 1.00 70.75 260 ASN A O 1
ATOM 2041 N N . GLU A 1 261 ? -1.980 3.070 11.888 1.00 75.00 261 GLU A N 1
ATOM 2042 C CA . GLU A 1 261 ? -1.201 3.817 12.889 1.00 75.00 261 GLU A CA 1
ATOM 2043 C C . GLU A 1 261 ? -1.491 5.332 12.880 1.00 75.00 261 GLU A C 1
ATOM 2045 O O . GLU A 1 261 ? -1.285 5.996 13.892 1.00 75.00 261 GLU A O 1
ATOM 2050 N N . PHE A 1 262 ? -1.989 5.865 11.757 1.00 78.50 262 PHE A N 1
ATOM 2051 C CA . PHE A 1 262 ? -2.300 7.282 11.548 1.00 78.50 262 PHE A CA 1
ATOM 2052 C C . PHE A 1 262 ? -3.710 7.692 11.985 1.00 78.50 262 PHE A C 1
ATOM 2054 O O . PHE A 1 262 ? -3.995 8.885 12.009 1.00 78.50 262 PHE A O 1
ATOM 2061 N N . ARG A 1 263 ? -4.577 6.734 12.345 1.00 80.88 263 ARG A N 1
ATOM 2062 C CA . ARG A 1 263 ? -5.943 6.958 12.856 1.00 80.88 263 ARG A CA 1
ATOM 2063 C C . ARG A 1 263 ? -6.852 7.809 11.946 1.00 80.88 263 ARG A C 1
ATOM 2065 O O . ARG A 1 263 ? -7.841 8.348 12.424 1.00 80.88 263 ARG A O 1
ATOM 2072 N N . TYR A 1 264 ? -6.568 7.900 10.642 1.00 85.88 264 TYR A N 1
ATOM 2073 C CA . TYR A 1 264 ? -7.397 8.674 9.702 1.00 85.88 264 TYR A CA 1
ATOM 2074 C C . TYR A 1 264 ? -8.498 7.859 9.008 1.00 85.88 264 TYR A C 1
ATOM 2076 O O . TYR A 1 264 ? -9.337 8.437 8.322 1.00 85.88 264 TYR A O 1
ATOM 2084 N N . TYR A 1 265 ? -8.509 6.527 9.139 1.00 91.81 265 TYR A N 1
ATOM 2085 C CA . TYR A 1 265 ? -9.577 5.725 8.539 1.00 91.81 265 TYR A CA 1
ATOM 2086 C C . TYR A 1 265 ? -10.924 6.025 9.196 1.00 91.81 265 TYR A C 1
ATOM 2088 O O . TYR A 1 265 ? -11.049 6.023 10.420 1.00 91.81 265 TYR A O 1
ATOM 2096 N N . SER A 1 266 ? -11.954 6.185 8.374 1.00 91.00 266 SER A N 1
ATOM 2097 C CA . SER A 1 266 ? -13.332 6.489 8.777 1.00 91.00 266 SER A CA 1
ATOM 2098 C C . SER A 1 266 ? -14.334 5.425 8.315 1.00 91.00 266 SER A C 1
ATOM 2100 O O . SER A 1 266 ? -15.542 5.650 8.339 1.00 91.00 266 SER A O 1
ATOM 2102 N N . GLY A 1 267 ? -13.854 4.249 7.908 1.00 92.94 267 GLY A N 1
ATOM 2103 C CA . GLY A 1 267 ? -14.701 3.143 7.481 1.00 92.94 267 GLY A CA 1
ATOM 2104 C C . GLY A 1 267 ? -13.912 1.856 7.277 1.00 92.94 267 GLY A C 1
ATOM 2105 O O . GLY A 1 267 ? -13.137 1.445 8.140 1.00 92.94 267 GLY A O 1
ATOM 2106 N N . ASN A 1 268 ? -14.129 1.201 6.137 1.00 94.75 268 ASN A N 1
ATOM 2107 C CA . ASN A 1 268 ? -13.528 -0.094 5.827 1.00 94.75 268 ASN A CA 1
ATOM 2108 C C . ASN A 1 268 ? -11.996 -0.056 5.900 1.00 94.75 268 ASN A C 1
ATOM 2110 O O . ASN A 1 268 ? -11.353 0.853 5.384 1.00 94.75 268 ASN A O 1
ATOM 2114 N N . ILE A 1 269 ? -11.420 -1.095 6.489 1.00 95.06 269 ILE A N 1
ATOM 2115 C CA . ILE A 1 269 ? -9.983 -1.363 6.535 1.00 95.06 269 ILE A CA 1
ATOM 2116 C C . ILE A 1 269 ? -9.758 -2.637 5.733 1.00 95.06 269 ILE A C 1
ATOM 2118 O O . ILE A 1 269 ? -10.512 -3.595 5.897 1.00 95.06 269 ILE A O 1
ATOM 2122 N N . TYR A 1 270 ? -8.721 -2.680 4.903 1.00 94.12 270 TYR A N 1
ATOM 2123 C CA . TYR A 1 270 ? -8.357 -3.885 4.163 1.00 94.12 270 TYR A CA 1
ATOM 2124 C C . TYR A 1 270 ? -6.856 -4.142 4.206 1.00 94.12 270 TYR A C 1
ATOM 2126 O O . TYR A 1 270 ? -6.026 -3.244 4.042 1.00 94.12 270 TYR A O 1
ATOM 2134 N N . ARG A 1 271 ? -6.494 -5.406 4.422 1.00 95.56 271 ARG A N 1
ATOM 2135 C CA . ARG A 1 271 ? -5.111 -5.883 4.409 1.00 95.56 271 ARG A CA 1
ATOM 2136 C C . ARG A 1 271 ? -5.021 -7.191 3.641 1.00 95.56 271 ARG A C 1
ATOM 2138 O O . ARG A 1 271 ? -5.853 -8.082 3.792 1.00 95.56 271 ARG A O 1
ATOM 2145 N N . ILE A 1 272 ? -3.983 -7.316 2.826 1.00 97.19 272 ILE A N 1
ATOM 2146 C CA . ILE A 1 272 ? -3.693 -8.521 2.054 1.00 97.19 272 ILE A CA 1
ATOM 2147 C C . ILE A 1 272 ? -2.381 -9.087 2.577 1.00 97.19 272 ILE A C 1
ATOM 2149 O O . ILE A 1 272 ? -1.327 -8.464 2.440 1.00 97.19 272 ILE A O 1
ATOM 2153 N N . PHE A 1 273 ? -2.440 -10.270 3.176 1.00 96.69 273 PHE A N 1
ATOM 2154 C CA . PHE A 1 273 ? -1.282 -10.972 3.716 1.00 96.69 273 PHE A CA 1
ATOM 2155 C C . PHE A 1 273 ? -0.860 -12.113 2.803 1.00 96.69 273 PHE A C 1
ATOM 2157 O O . PHE A 1 273 ? -1.695 -12.786 2.200 1.00 96.69 273 PHE A O 1
ATOM 2164 N N . SER A 1 274 ? 0.437 -12.400 2.783 1.00 95.19 274 SER A N 1
ATOM 2165 C CA . SER A 1 274 ? 0.929 -13.676 2.271 1.00 95.19 274 SER A CA 1
ATOM 2166 C C . SER A 1 274 ? 0.717 -14.767 3.316 1.00 95.19 274 SER A C 1
ATOM 2168 O O . SER A 1 274 ? 1.197 -14.654 4.443 1.00 95.19 274 SER A O 1
ATOM 2170 N N . GLN A 1 275 ? 0.066 -15.866 2.940 1.00 92.19 275 GLN A N 1
ATOM 2171 C CA . GLN A 1 275 ? -0.018 -17.067 3.778 1.00 92.19 275 GLN A CA 1
ATOM 2172 C C . GLN A 1 275 ? 1.352 -17.724 3.982 1.00 92.19 275 GLN A C 1
ATOM 2174 O O . GLN A 1 275 ? 1.545 -18.430 4.967 1.00 92.19 275 GLN A O 1
ATOM 2179 N N . ARG A 1 276 ? 2.308 -17.492 3.074 1.00 89.94 276 ARG A N 1
ATOM 2180 C CA . ARG A 1 276 ? 3.644 -18.096 3.147 1.00 89.94 276 ARG A CA 1
ATOM 2181 C C . ARG A 1 276 ? 4.566 -17.368 4.112 1.00 89.94 276 ARG A C 1
ATOM 2183 O O . ARG A 1 276 ? 5.244 -18.013 4.900 1.00 89.94 276 ARG A O 1
ATOM 2190 N N . THR A 1 277 ? 4.611 -16.038 4.037 1.00 91.75 277 THR A N 1
ATOM 2191 C CA . THR A 1 277 ? 5.505 -15.233 4.890 1.00 91.75 277 THR A CA 1
ATOM 2192 C C . THR A 1 277 ? 4.803 -14.690 6.131 1.00 91.75 277 THR A C 1
ATOM 2194 O O . THR A 1 277 ? 5.468 -14.207 7.041 1.00 91.75 277 THR A O 1
ATOM 2197 N N . GLY A 1 278 ? 3.467 -14.720 6.173 1.00 92.62 278 GLY A N 1
ATOM 2198 C CA . GLY A 1 278 ? 2.662 -14.111 7.234 1.00 92.62 278 GLY A CA 1
ATOM 2199 C C . GLY A 1 278 ? 2.671 -12.578 7.227 1.00 92.62 278 GLY A C 1
ATOM 2200 O O . GLY A 1 278 ? 2.038 -11.964 8.082 1.00 92.62 278 GLY A O 1
ATOM 2201 N N . LYS A 1 279 ? 3.377 -11.947 6.280 1.00 94.88 279 LYS A N 1
ATOM 2202 C CA . LYS A 1 279 ? 3.562 -10.493 6.206 1.00 94.88 279 LYS A CA 1
ATOM 2203 C C . LYS A 1 279 ? 2.470 -9.829 5.369 1.00 94.88 279 LYS A C 1
ATOM 2205 O O . LYS A 1 279 ? 2.003 -10.399 4.380 1.00 94.88 279 LYS A O 1
ATOM 2210 N N . ALA A 1 280 ? 2.095 -8.608 5.752 1.00 95.31 280 ALA A N 1
ATOM 2211 C CA . ALA A 1 280 ? 1.188 -7.767 4.975 1.00 95.31 280 ALA A CA 1
ATOM 2212 C C . ALA A 1 280 ? 1.888 -7.296 3.693 1.00 95.31 280 ALA A C 1
ATOM 2214 O O . ALA A 1 280 ? 2.944 -6.667 3.751 1.00 95.31 280 ALA A O 1
ATOM 2215 N N . LEU A 1 281 ? 1.305 -7.613 2.544 1.00 97.38 281 LEU A N 1
ATOM 2216 C CA . LEU A 1 281 ? 1.772 -7.182 1.229 1.00 97.38 281 LEU A CA 1
ATOM 2217 C C . LEU A 1 281 ? 1.128 -5.858 0.824 1.00 97.38 281 LEU A C 1
ATOM 2219 O O . LEU A 1 281 ? 1.792 -5.004 0.246 1.00 97.38 281 LEU A O 1
ATOM 2223 N N . VAL A 1 282 ? -0.154 -5.695 1.151 1.00 97.81 282 VAL A N 1
ATOM 2224 C CA . VAL A 1 282 ? -0.951 -4.507 0.838 1.00 97.81 282 VAL A CA 1
ATOM 2225 C C . VAL A 1 282 ? -1.768 -4.135 2.062 1.00 97.81 282 VAL A C 1
ATOM 2227 O O . VAL A 1 282 ? -2.313 -5.005 2.742 1.00 97.81 282 VAL A O 1
ATOM 2230 N N . THR A 1 283 ? -1.855 -2.844 2.337 1.00 96.12 283 THR A N 1
ATOM 2231 C CA . THR A 1 283 ? -2.711 -2.276 3.378 1.00 96.12 283 THR A CA 1
ATOM 2232 C C . THR A 1 283 ? -3.465 -1.095 2.808 1.00 96.12 283 THR A C 1
ATOM 2234 O O . THR A 1 283 ? -2.922 -0.376 1.977 1.00 96.12 283 THR A O 1
ATOM 2237 N N . GLY A 1 284 ? -4.672 -0.852 3.289 1.00 95.69 284 GLY A N 1
ATOM 2238 C CA . GLY A 1 284 ? -5.438 0.308 2.883 1.00 95.69 284 GLY A CA 1
ATOM 2239 C C . GLY A 1 284 ? -6.733 0.446 3.666 1.00 95.69 284 GLY A C 1
ATOM 2240 O O . GLY A 1 284 ? -6.977 -0.297 4.625 1.00 95.69 284 GLY A O 1
ATOM 2241 N N . GLY A 1 285 ? -7.535 1.423 3.274 1.00 95.56 285 GLY A N 1
ATOM 2242 C CA . GLY A 1 285 ? -8.810 1.690 3.912 1.00 95.56 285 GLY A CA 1
ATOM 2243 C C . GLY A 1 285 ? -9.533 2.895 3.331 1.00 95.56 285 GLY A C 1
ATOM 2244 O O . GLY A 1 285 ? -9.031 3.591 2.447 1.00 95.56 285 GLY A O 1
ATOM 2245 N N . ARG A 1 286 ? -10.733 3.124 3.853 1.00 95.69 286 ARG A N 1
ATOM 2246 C CA . ARG A 1 286 ? -11.578 4.290 3.598 1.00 95.69 286 ARG A CA 1
ATOM 2247 C C . ARG A 1 286 ? -11.320 5.371 4.643 1.00 95.69 286 ARG A C 1
ATOM 2249 O O . ARG A 1 286 ? -11.217 5.066 5.830 1.00 95.69 286 ARG A O 1
ATOM 2256 N N . TYR A 1 287 ? -11.213 6.617 4.199 1.00 94.19 287 TYR A N 1
ATOM 2257 C CA . TYR A 1 287 ? -10.849 7.785 5.009 1.00 94.19 287 TYR A CA 1
ATOM 2258 C C . TYR A 1 287 ? -11.575 9.062 4.551 1.00 94.19 287 TYR A C 1
ATOM 2260 O O . TYR A 1 287 ? -11.004 10.146 4.440 1.00 94.19 287 TYR A O 1
ATOM 2268 N N . ASP A 1 288 ? -12.873 8.924 4.302 1.00 93.75 288 ASP A N 1
ATOM 2269 C CA . ASP A 1 288 ? -13.820 10.025 4.124 1.00 93.75 288 ASP A CA 1
ATOM 2270 C C . ASP A 1 288 ? -13.628 11.101 5.217 1.00 93.75 288 ASP A C 1
ATOM 2272 O O . ASP A 1 288 ? -13.444 10.773 6.395 1.00 93.75 288 ASP A O 1
ATOM 2276 N N . GLY A 1 289 ? -13.648 12.379 4.829 1.00 90.56 289 GLY A N 1
ATOM 2277 C CA . GLY A 1 289 ? -13.472 13.539 5.713 1.00 90.56 289 GLY A CA 1
ATOM 2278 C C . GLY A 1 289 ? -12.022 13.975 5.983 1.00 90.56 289 GLY A C 1
ATOM 2279 O O . GLY A 1 289 ? -11.802 15.080 6.488 1.00 90.56 289 GLY A O 1
ATOM 2280 N N . MET A 1 290 ? -11.011 13.162 5.656 1.00 90.12 290 MET A N 1
ATOM 2281 C CA . MET A 1 290 ? -9.612 13.472 5.988 1.00 90.12 290 MET A CA 1
ATOM 2282 C C . MET A 1 290 ? -9.097 14.720 5.248 1.00 90.12 290 MET A C 1
ATOM 2284 O O . MET A 1 290 ? -9.097 14.784 4.022 1.00 90.12 290 MET A O 1
ATOM 2288 N N . ASN A 1 291 ? -8.564 15.706 5.975 1.00 82.94 291 ASN A N 1
ATOM 2289 C CA . ASN A 1 291 ? -7.982 16.928 5.396 1.00 82.94 291 ASN A CA 1
ATOM 2290 C C . ASN A 1 291 ? -8.925 17.701 4.450 1.00 82.94 291 ASN A C 1
ATOM 2292 O O . ASN A 1 291 ? -8.444 18.445 3.600 1.00 82.94 291 ASN A O 1
ATOM 2296 N N . GLY A 1 292 ? -10.246 17.543 4.587 1.00 84.50 292 GLY A N 1
ATOM 2297 C CA . GLY A 1 292 ? -11.242 18.216 3.746 1.00 84.50 292 GLY A CA 1
ATOM 2298 C C . GLY A 1 292 ? -11.620 17.472 2.462 1.00 84.50 292 GLY A C 1
ATOM 2299 O O . GLY A 1 292 ? -12.418 17.996 1.687 1.00 84.50 292 GLY A O 1
ATOM 2300 N N . VAL A 1 293 ? -11.093 16.264 2.220 1.00 88.38 293 VAL A N 1
ATOM 2301 C CA . VAL A 1 293 ? -11.658 15.378 1.189 1.00 88.38 293 VAL A CA 1
ATOM 2302 C C . VAL A 1 293 ? -12.986 14.807 1.682 1.00 88.38 293 VAL A C 1
ATOM 2304 O O . VAL A 1 293 ? -13.099 14.404 2.834 1.00 88.38 293 VAL A O 1
ATOM 2307 N N . GLU A 1 294 ? -14.004 14.788 0.828 1.00 90.19 294 GLU A N 1
ATOM 2308 C CA . GLU A 1 294 ? -15.341 14.321 1.212 1.00 90.19 294 GLU A CA 1
ATOM 2309 C C . GLU A 1 294 ? -15.381 12.795 1.326 1.00 90.19 294 GLU A C 1
ATOM 2311 O O . GLU A 1 294 ? -15.643 12.259 2.398 1.00 90.19 294 GLU A O 1
ATOM 2316 N N . VAL A 1 295 ? -15.018 12.106 0.243 1.00 91.88 295 VAL A N 1
ATOM 2317 C CA . VAL A 1 295 ? -14.948 10.646 0.161 1.00 91.88 295 VAL A CA 1
ATOM 2318 C C . VAL A 1 295 ? -13.583 10.216 -0.346 1.00 91.88 295 VAL A C 1
ATOM 2320 O O . VAL A 1 295 ? -13.030 10.837 -1.260 1.00 91.88 295 VAL A O 1
ATOM 2323 N N . ALA A 1 296 ? -13.022 9.171 0.255 1.00 94.94 296 ALA A N 1
ATOM 2324 C CA . ALA A 1 296 ? -11.718 8.661 -0.130 1.00 94.94 296 ALA A CA 1
ATOM 2325 C C . ALA A 1 296 ? -11.487 7.216 0.307 1.00 94.94 296 ALA A C 1
ATOM 2327 O O . ALA A 1 296 ? -11.798 6.822 1.430 1.00 94.94 296 ALA A O 1
ATOM 2328 N N . CYS A 1 297 ? -10.865 6.429 -0.563 1.00 96.38 297 CYS A N 1
ATOM 2329 C CA . CYS A 1 297 ? -10.345 5.110 -0.223 1.00 96.38 297 CYS A CA 1
ATOM 2330 C C . CYS A 1 297 ? -9.063 4.823 -1.006 1.00 96.38 297 CYS A C 1
ATOM 2332 O O . CYS A 1 297 ? -8.890 5.328 -2.113 1.00 96.38 297 CYS A O 1
ATOM 2334 N N . GLY A 1 298 ? -8.166 4.009 -0.460 1.00 96.81 298 GLY A N 1
ATOM 2335 C CA . GLY A 1 298 ? -6.912 3.714 -1.140 1.00 96.81 298 GLY A CA 1
ATOM 2336 C C . GLY A 1 298 ? -6.104 2.581 -0.537 1.00 96.81 298 GLY A C 1
ATOM 2337 O O . GLY A 1 298 ? -6.342 2.136 0.586 1.00 96.81 298 GLY A O 1
ATOM 2338 N N . ILE A 1 299 ? -5.135 2.106 -1.316 1.00 97.56 299 ILE A N 1
ATOM 2339 C CA . ILE A 1 299 ? -4.205 1.031 -0.959 1.00 97.56 299 ILE A CA 1
ATOM 2340 C C . ILE A 1 299 ? -2.758 1.506 -1.059 1.00 97.56 299 ILE A C 1
ATOM 2342 O O . ILE A 1 299 ? -2.405 2.343 -1.885 1.00 97.56 299 ILE A O 1
ATOM 2346 N N . SER A 1 300 ? -1.887 0.851 -0.301 1.00 97.19 300 SER A N 1
ATOM 2347 C CA . SER A 1 300 ? -0.441 0.955 -0.427 1.00 97.19 300 SER A CA 1
ATOM 2348 C C . SER A 1 300 ? 0.204 -0.425 -0.325 1.00 97.19 300 SER A C 1
ATOM 2350 O O . SER A 1 300 ? -0.136 -1.237 0.541 1.00 97.19 300 SER A O 1
ATOM 2352 N N . PHE A 1 301 ? 1.150 -0.700 -1.216 1.00 97.75 301 PHE A N 1
ATOM 2353 C CA . PHE A 1 301 ? 1.982 -1.892 -1.204 1.00 97.75 301 PHE A CA 1
ATOM 2354 C C . PHE A 1 301 ? 3.165 -1.692 -0.266 1.00 97.75 301 PHE A C 1
ATOM 2356 O O . PHE A 1 301 ? 3.931 -0.733 -0.384 1.00 97.75 301 PHE A O 1
ATOM 2363 N N . ASN A 1 302 ? 3.397 -2.678 0.596 1.00 94.62 302 ASN A N 1
ATOM 2364 C CA . ASN A 1 302 ? 4.668 -2.813 1.282 1.00 94.62 302 ASN A CA 1
ATOM 2365 C C . ASN A 1 302 ? 5.687 -3.428 0.311 1.00 94.62 302 ASN A C 1
ATOM 2367 O O . ASN A 1 302 ? 5.803 -4.652 0.201 1.00 94.62 302 ASN A O 1
ATOM 2371 N N . THR A 1 303 ? 6.411 -2.576 -0.420 1.00 94.44 303 THR A N 1
ATOM 2372 C CA . THR A 1 303 ? 7.318 -3.023 -1.490 1.00 94.44 303 THR A CA 1
ATOM 2373 C C . THR A 1 303 ? 8.385 -3.983 -0.976 1.00 94.44 303 THR A C 1
ATOM 2375 O O . THR A 1 303 ? 8.715 -4.940 -1.668 1.00 94.44 303 THR A O 1
ATOM 2378 N N . ALA A 1 304 ? 8.890 -3.771 0.243 1.00 91.56 304 ALA A N 1
ATOM 2379 C CA . ALA A 1 304 ? 9.888 -4.641 0.856 1.00 91.56 304 ALA A CA 1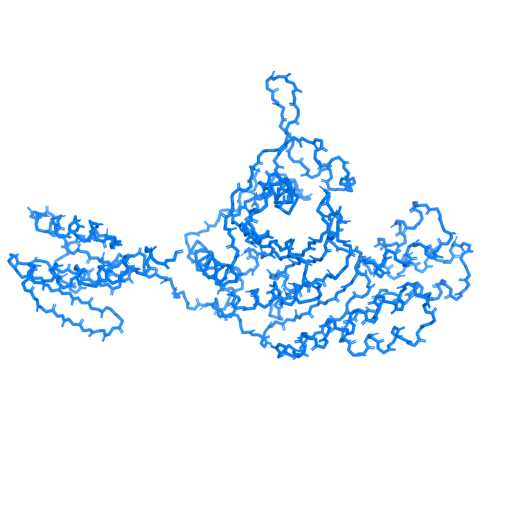
ATOM 2380 C C . ALA A 1 304 ? 9.341 -6.060 1.076 1.00 91.56 304 ALA A C 1
ATOM 2382 O O . ALA A 1 304 ? 9.987 -7.026 0.679 1.00 91.56 304 ALA A O 1
ATOM 2383 N N . ASN A 1 305 ? 8.127 -6.192 1.623 1.00 94.19 305 ASN A N 1
ATOM 2384 C CA . ASN A 1 305 ? 7.504 -7.497 1.860 1.00 94.19 305 ASN A CA 1
ATOM 2385 C C . ASN A 1 305 ? 7.161 -8.227 0.554 1.00 94.19 305 ASN A C 1
ATOM 2387 O O . ASN A 1 305 ? 7.292 -9.450 0.483 1.00 94.19 305 ASN A O 1
ATOM 2391 N N . VAL A 1 306 ? 6.733 -7.497 -0.482 1.00 95.38 306 VAL A N 1
ATOM 2392 C CA . VAL A 1 306 ? 6.454 -8.081 -1.803 1.00 95.38 306 VAL A CA 1
ATOM 2393 C C . VAL A 1 306 ? 7.747 -8.544 -2.477 1.00 95.38 306 VAL A C 1
ATOM 2395 O O . VAL A 1 306 ? 7.816 -9.680 -2.939 1.00 95.38 306 VAL A O 1
ATOM 2398 N N . VAL A 1 307 ? 8.797 -7.715 -2.476 1.00 92.44 307 VAL A N 1
ATOM 2399 C CA . VAL A 1 307 ? 10.117 -8.078 -3.021 1.00 92.44 307 VAL A CA 1
ATOM 2400 C C . VAL A 1 307 ? 10.709 -9.273 -2.274 1.00 92.44 307 VAL A C 1
ATOM 2402 O O . VAL A 1 307 ? 11.202 -10.204 -2.905 1.00 92.44 307 VAL A O 1
ATOM 2405 N N . GLU A 1 308 ? 10.624 -9.293 -0.943 1.00 91.12 308 GLU A N 1
ATOM 2406 C CA . GLU A 1 308 ? 11.058 -10.434 -0.134 1.00 91.12 308 GLU A CA 1
ATOM 2407 C C . GLU A 1 308 ? 10.318 -11.713 -0.530 1.00 91.12 308 GLU A C 1
ATOM 2409 O O . GLU A 1 308 ? 10.959 -12.738 -0.754 1.00 91.12 308 GLU A O 1
ATOM 2414 N N . TRP A 1 309 ? 8.992 -11.651 -0.694 1.00 93.12 309 TRP A N 1
ATOM 2415 C CA . TRP A 1 309 ? 8.212 -12.797 -1.158 1.00 93.12 309 TRP A CA 1
ATOM 2416 C C . TRP A 1 309 ? 8.695 -13.286 -2.526 1.00 93.12 309 TRP A C 1
ATOM 2418 O O . TRP A 1 309 ? 8.960 -14.479 -2.687 1.00 93.12 309 TRP A O 1
ATOM 2428 N N . MET A 1 310 ? 8.863 -12.374 -3.493 1.00 91.56 310 MET A N 1
ATOM 2429 C CA . MET A 1 310 ? 9.294 -12.732 -4.848 1.00 91.56 310 MET A CA 1
ATOM 2430 C C . MET A 1 310 ? 10.661 -13.420 -4.839 1.00 91.56 310 MET A C 1
ATOM 2432 O O . MET A 1 310 ? 10.834 -14.433 -5.522 1.00 91.56 310 MET A O 1
ATOM 2436 N N . LYS A 1 311 ? 11.591 -12.921 -4.014 1.00 88.25 311 LYS A N 1
ATOM 2437 C CA . LYS A 1 311 ? 12.913 -13.517 -3.793 1.00 88.25 311 LYS A CA 1
ATOM 2438 C C . LYS A 1 311 ? 12.818 -14.912 -3.192 1.00 88.25 311 LYS A C 1
ATOM 2440 O O . LYS A 1 311 ? 13.419 -15.840 -3.720 1.00 88.25 311 LYS A O 1
ATOM 2445 N N . THR A 1 312 ? 12.062 -15.081 -2.105 1.00 88.38 312 THR A N 1
ATOM 2446 C CA . THR A 1 312 ? 11.915 -16.385 -1.437 1.00 88.38 312 THR A CA 1
ATOM 2447 C C . THR A 1 312 ? 11.334 -17.434 -2.382 1.00 88.38 312 THR A C 1
ATOM 2449 O O . THR A 1 312 ? 11.777 -18.582 -2.378 1.00 88.38 312 THR A O 1
ATOM 2452 N N . MET A 1 313 ? 10.382 -17.042 -3.229 1.00 87.62 313 MET A N 1
ATOM 2453 C CA . MET A 1 313 ? 9.751 -17.948 -4.192 1.00 87.62 313 MET A CA 1
ATOM 2454 C C . MET A 1 313 ? 10.550 -18.127 -5.485 1.00 87.62 313 MET A C 1
ATOM 2456 O O . MET A 1 313 ? 10.098 -18.865 -6.355 1.00 87.62 313 MET A O 1
ATOM 2460 N N . HIS A 1 314 ? 11.717 -17.481 -5.617 1.00 82.94 314 HIS A N 1
ATOM 2461 C CA . HIS A 1 314 ? 12.517 -17.474 -6.846 1.00 82.94 314 HIS A CA 1
ATOM 2462 C C . HIS A 1 314 ? 11.650 -17.144 -8.063 1.00 82.94 314 HIS A C 1
ATOM 2464 O O . HIS A 1 314 ? 11.724 -17.802 -9.101 1.00 82.94 314 HIS A O 1
ATOM 2470 N N . THR A 1 315 ? 10.767 -16.155 -7.885 1.00 79.12 315 THR A N 1
ATOM 2471 C CA . THR A 1 315 ? 9.797 -15.766 -8.906 1.00 79.12 315 THR A CA 1
ATOM 2472 C C . THR A 1 315 ? 10.571 -15.476 -10.181 1.00 79.12 315 THR A C 1
ATOM 2474 O O . THR A 1 315 ? 11.459 -14.618 -10.136 1.00 79.12 315 THR A O 1
ATOM 2477 N N . PRO A 1 316 ? 10.271 -16.169 -11.299 1.00 69.62 316 PRO A N 1
ATOM 2478 C CA . PRO A 1 316 ? 10.939 -15.906 -12.553 1.00 69.62 316 PRO A CA 1
ATOM 2479 C C . PRO A 1 316 ? 10.797 -14.427 -12.848 1.00 69.62 316 PRO A C 1
ATOM 2481 O O . PRO A 1 316 ? 9.693 -13.899 -13.005 1.00 69.62 316 PRO A O 1
ATOM 2484 N N . LEU A 1 317 ? 11.932 -13.747 -12.866 1.00 68.38 317 LEU A N 1
ATOM 2485 C CA . LEU A 1 317 ? 11.973 -12.365 -13.253 1.00 68.38 317 LEU A CA 1
ATOM 2486 C C . LEU A 1 317 ? 11.699 -12.335 -14.756 1.00 68.38 317 LEU A C 1
ATOM 2488 O O . LEU A 1 317 ? 12.618 -12.381 -15.569 1.00 68.38 317 LEU A O 1
ATOM 2492 N N . ASN A 1 318 ? 10.424 -12.214 -15.127 1.00 55.06 318 ASN A N 1
ATOM 2493 C CA . ASN A 1 318 ? 10.029 -11.613 -16.394 1.00 55.06 318 ASN A CA 1
ATOM 2494 C C . ASN A 1 318 ? 10.373 -10.124 -16.304 1.00 55.06 318 ASN A C 1
ATOM 2496 O O . ASN A 1 318 ? 9.492 -9.264 -16.350 1.00 55.06 318 ASN A O 1
ATOM 2500 N N . VAL A 1 319 ? 11.663 -9.814 -16.114 1.00 54.00 319 VAL A N 1
ATOM 2501 C CA . VAL A 1 319 ? 12.152 -8.459 -16.307 1.00 54.00 319 VAL A CA 1
ATOM 2502 C C . VAL A 1 319 ? 11.745 -8.156 -17.740 1.00 54.00 319 VAL A C 1
ATOM 2504 O O . VAL A 1 319 ? 12.117 -8.919 -18.641 1.00 54.00 319 VAL A O 1
ATOM 2507 N N . PRO A 1 320 ? 10.950 -7.105 -17.992 1.00 53.56 320 PRO A N 1
ATOM 2508 C CA . PRO A 1 320 ? 10.868 -6.580 -19.340 1.00 53.56 320 PRO A CA 1
ATOM 2509 C C . PRO A 1 320 ? 12.314 -6.448 -19.793 1.00 53.56 320 PRO A C 1
ATOM 2511 O O . PRO A 1 320 ? 13.103 -5.857 -19.052 1.00 53.56 320 PRO A O 1
ATOM 2514 N N . ALA A 1 321 ? 12.672 -7.091 -20.909 1.00 63.06 321 ALA A N 1
ATOM 2515 C CA . ALA A 1 321 ? 14.027 -7.011 -21.432 1.00 63.06 321 ALA A CA 1
ATOM 2516 C C . ALA A 1 321 ? 14.497 -5.563 -21.286 1.00 63.06 321 ALA A C 1
ATOM 2518 O O . ALA A 1 321 ? 13.777 -4.642 -21.688 1.00 63.06 321 ALA A O 1
ATOM 2519 N N . GLN A 1 322 ? 15.624 -5.379 -20.599 1.00 69.44 322 GLN A N 1
ATOM 2520 C CA . GLN A 1 322 ? 16.115 -4.060 -20.223 1.00 69.44 322 GLN A CA 1
ATOM 2521 C C . GLN A 1 322 ? 16.274 -3.177 -21.464 1.00 69.44 322 GLN A C 1
ATOM 2523 O O . GLN A 1 322 ? 16.128 -1.959 -21.379 1.00 69.44 322 GLN A O 1
ATOM 2528 N N . PHE A 1 323 ? 16.525 -3.821 -22.605 1.00 81.50 323 PHE A N 1
ATOM 2529 C CA . PHE A 1 323 ? 16.632 -3.203 -23.910 1.00 81.50 323 PHE A CA 1
ATOM 2530 C C . PHE A 1 323 ? 15.749 -3.935 -24.927 1.00 81.50 323 PHE A C 1
ATOM 2532 O O . PHE A 1 323 ? 15.539 -5.149 -24.854 1.00 81.50 323 PHE A O 1
ATOM 2539 N N . ASP A 1 324 ? 15.254 -3.213 -25.925 1.00 86.88 324 ASP A N 1
ATOM 2540 C CA . ASP A 1 324 ? 14.649 -3.819 -27.102 1.00 86.88 324 ASP A CA 1
ATOM 2541 C C . ASP A 1 324 ? 15.737 -4.503 -27.937 1.00 86.88 324 ASP A C 1
ATOM 2543 O O . ASP A 1 324 ? 15.572 -5.668 -28.288 1.00 86.88 324 ASP A O 1
ATOM 2547 N N . TYR A 1 325 ? 16.869 -3.830 -28.171 1.00 92.19 325 TYR A N 1
ATOM 2548 C CA . TYR A 1 325 ? 17.978 -4.349 -28.976 1.00 92.19 325 TYR A CA 1
ATOM 2549 C C . TYR A 1 325 ? 19.322 -4.315 -28.234 1.00 92.19 325 TYR A C 1
ATOM 2551 O O . TYR A 1 325 ? 19.706 -3.299 -27.657 1.00 92.19 325 TYR A O 1
ATOM 2559 N N . ALA A 1 326 ? 20.075 -5.407 -28.334 1.00 94.62 326 ALA A N 1
ATOM 2560 C CA . ALA A 1 326 ? 21.515 -5.457 -28.115 1.00 94.62 326 ALA A CA 1
ATOM 2561 C C . ALA A 1 326 ? 22.211 -5.459 -29.480 1.00 94.62 326 ALA A C 1
ATOM 2563 O O . ALA A 1 326 ? 22.132 -6.445 -30.210 1.00 94.62 326 ALA A O 1
ATOM 2564 N N . VAL A 1 327 ? 22.858 -4.354 -29.844 1.00 94.81 327 VAL A N 1
ATOM 2565 C CA . VAL A 1 327 ? 23.571 -4.214 -31.120 1.00 94.81 327 VAL A CA 1
ATOM 2566 C C . VAL A 1 327 ? 25.028 -4.606 -30.917 1.00 94.81 327 VAL A C 1
ATOM 2568 O O . VAL A 1 327 ? 25.734 -3.991 -30.116 1.00 94.81 327 VAL A O 1
ATOM 2571 N N . LEU A 1 328 ? 25.473 -5.634 -31.633 1.00 94.25 328 LEU A N 1
ATOM 2572 C CA . LEU A 1 328 ? 26.851 -6.097 -31.604 1.00 94.25 328 LEU A CA 1
ATOM 2573 C C . LEU A 1 328 ? 27.746 -5.064 -32.285 1.00 94.25 328 LEU A C 1
ATOM 2575 O O . LEU A 1 328 ? 27.474 -4.632 -33.401 1.00 94.25 328 LEU A O 1
ATOM 2579 N N . CYS A 1 329 ? 28.802 -4.671 -31.587 1.00 91.06 329 CYS A N 1
ATOM 2580 C CA . CYS A 1 329 ? 29.710 -3.614 -31.989 1.00 91.06 329 CYS A CA 1
ATOM 2581 C C . CYS A 1 329 ? 31.129 -4.169 -32.019 1.00 91.06 329 CYS A C 1
ATOM 2583 O O . CYS A 1 329 ? 31.686 -4.503 -30.967 1.00 91.06 329 CYS A O 1
ATOM 2585 N N . ASP A 1 330 ? 31.715 -4.242 -33.210 1.00 88.19 330 ASP A N 1
ATOM 2586 C CA . ASP A 1 330 ? 33.165 -4.324 -33.319 1.00 88.19 330 ASP A CA 1
ATOM 2587 C C . ASP A 1 330 ? 33.753 -2.995 -32.821 1.00 88.19 330 ASP A C 1
ATOM 2589 O O . ASP A 1 330 ? 33.277 -1.919 -33.178 1.00 88.19 330 ASP A O 1
ATOM 2593 N N . THR A 1 331 ? 34.725 -3.056 -31.913 1.00 83.75 331 THR A N 1
ATOM 2594 C CA . THR A 1 331 ? 35.359 -1.845 -31.377 1.00 83.75 331 THR A CA 1
ATOM 2595 C C . THR A 1 331 ? 36.392 -1.258 -32.325 1.00 83.75 331 THR A C 1
ATOM 2597 O O . THR A 1 331 ? 36.702 -0.076 -32.192 1.00 83.75 331 THR A O 1
ATOM 2600 N N . ASP A 1 332 ? 36.907 -2.062 -33.256 1.00 85.38 332 ASP A N 1
ATOM 2601 C CA . ASP A 1 332 ? 37.881 -1.613 -34.248 1.00 85.38 332 ASP A CA 1
ATOM 2602 C C . ASP A 1 332 ? 37.188 -0.907 -35.430 1.00 85.38 332 ASP A C 1
ATOM 2604 O O . ASP A 1 332 ? 37.771 0.001 -36.024 1.00 85.38 332 ASP A O 1
ATOM 2608 N N . ASP A 1 333 ? 35.919 -1.243 -35.703 1.00 86.38 333 ASP A N 1
ATOM 2609 C CA . ASP A 1 333 ? 35.050 -0.555 -36.668 1.00 86.38 333 ASP A CA 1
ATOM 2610 C C . ASP A 1 333 ? 33.599 -0.405 -36.148 1.00 86.38 333 ASP A C 1
ATOM 2612 O O . ASP A 1 333 ? 32.696 -1.164 -36.512 1.00 86.38 333 ASP A O 1
ATOM 2616 N N . PRO A 1 334 ? 33.334 0.572 -35.260 1.00 88.62 334 PRO A N 1
ATOM 2617 C CA . PRO A 1 334 ? 32.027 0.719 -34.621 1.00 88.62 334 PRO A CA 1
ATOM 2618 C C . PRO A 1 334 ? 30.995 1.465 -35.483 1.00 88.62 334 PRO A C 1
ATOM 2620 O O . PRO A 1 334 ? 29.872 1.684 -35.019 1.00 88.62 334 PRO A O 1
ATOM 2623 N N . GLY A 1 335 ? 31.356 1.915 -36.692 1.00 86.62 335 GLY A N 1
ATOM 2624 C CA . GLY A 1 335 ? 30.568 2.863 -37.487 1.00 86.62 335 GLY A CA 1
ATOM 2625 C C . GLY A 1 335 ? 29.131 2.401 -37.736 1.00 86.62 335 GLY A C 1
ATOM 2626 O O . GLY A 1 335 ? 28.181 3.095 -37.362 1.00 86.62 335 GLY A O 1
ATOM 2627 N N . ASP A 1 336 ? 28.974 1.203 -38.293 1.00 86.12 336 ASP A N 1
ATOM 2628 C CA . ASP A 1 336 ? 27.670 0.634 -38.650 1.00 86.12 336 ASP A CA 1
ATOM 2629 C C . ASP A 1 336 ? 26.802 0.346 -37.414 1.00 86.12 336 ASP A C 1
ATOM 2631 O O . ASP A 1 336 ? 25.608 0.661 -37.379 1.00 86.12 336 ASP A O 1
ATOM 2635 N N . ALA A 1 337 ? 27.415 -0.191 -36.353 1.00 89.44 337 ALA A N 1
ATOM 2636 C CA . ALA A 1 337 ? 26.746 -0.476 -35.085 1.00 89.44 337 ALA A CA 1
ATOM 2637 C C . ALA A 1 337 ? 26.230 0.806 -34.404 1.00 89.44 337 ALA A C 1
ATOM 2639 O O . ALA A 1 337 ? 25.122 0.834 -33.861 1.00 89.44 337 ALA A O 1
ATOM 2640 N N . LEU A 1 338 ? 27.004 1.894 -34.457 1.00 90.12 338 LEU A N 1
ATOM 2641 C CA . LEU A 1 338 ? 26.593 3.194 -33.929 1.00 90.12 338 LEU A CA 1
ATOM 2642 C C . LEU A 1 338 ? 25.456 3.808 -34.751 1.00 90.12 338 LEU A C 1
ATOM 2644 O O . LEU A 1 338 ? 24.499 4.320 -34.166 1.00 90.12 338 LEU A O 1
ATOM 2648 N N . GLN A 1 339 ? 25.529 3.727 -36.082 1.00 88.00 339 GLN A N 1
ATOM 2649 C CA . GLN A 1 339 ? 24.489 4.247 -36.971 1.00 88.00 339 GLN A CA 1
ATOM 2650 C C . GLN A 1 339 ? 23.159 3.512 -36.788 1.00 88.00 339 GLN A C 1
ATOM 2652 O O . GLN A 1 339 ? 22.125 4.160 -36.615 1.00 88.00 339 GLN A O 1
ATOM 2657 N N . ILE A 1 340 ? 23.164 2.174 -36.755 1.00 88.75 340 ILE A N 1
ATOM 2658 C CA . ILE A 1 340 ? 21.926 1.414 -36.545 1.00 88.75 340 ILE A CA 1
ATOM 2659 C C . ILE A 1 340 ? 21.363 1.647 -35.141 1.00 88.75 340 ILE A C 1
ATOM 2661 O O . ILE A 1 340 ? 20.151 1.784 -34.982 1.00 88.75 340 ILE A O 1
ATOM 2665 N N . ALA A 1 341 ? 22.221 1.749 -34.120 1.00 91.56 341 ALA A N 1
ATOM 2666 C CA . ALA A 1 341 ? 21.776 2.034 -32.763 1.00 91.56 341 ALA A CA 1
ATOM 2667 C C . ALA A 1 341 ? 21.128 3.421 -32.667 1.00 91.56 341 ALA A C 1
ATOM 2669 O O . ALA A 1 341 ? 20.097 3.555 -32.010 1.00 91.56 341 ALA A O 1
ATOM 2670 N N . ALA A 1 342 ? 21.688 4.435 -33.336 1.00 89.50 342 ALA A N 1
ATOM 2671 C CA . ALA A 1 342 ? 21.074 5.757 -33.444 1.00 89.50 342 ALA A CA 1
ATOM 2672 C C . ALA A 1 342 ? 19.718 5.685 -34.163 1.00 89.50 342 ALA A C 1
ATOM 2674 O O . ALA A 1 342 ? 18.714 6.113 -33.606 1.00 89.50 342 ALA A O 1
ATOM 2675 N N . ALA A 1 343 ? 19.651 5.030 -35.324 1.00 87.69 343 ALA A N 1
ATOM 2676 C CA . ALA A 1 343 ? 18.411 4.896 -36.087 1.00 87.69 343 ALA A CA 1
ATOM 2677 C C . ALA A 1 343 ? 17.301 4.150 -35.318 1.00 87.69 343 ALA A C 1
ATOM 2679 O O . ALA A 1 343 ? 16.120 4.480 -35.441 1.00 87.69 343 ALA A O 1
ATOM 2680 N N . LEU A 1 344 ? 17.651 3.137 -34.526 1.00 89.12 344 LEU A N 1
ATOM 2681 C CA . LEU A 1 344 ? 16.710 2.437 -33.652 1.00 89.12 344 LEU A CA 1
ATOM 2682 C C . LEU A 1 344 ? 16.225 3.330 -32.501 1.00 89.12 344 LEU A C 1
ATOM 2684 O O . LEU A 1 344 ? 15.033 3.328 -32.192 1.00 89.12 344 LEU A O 1
ATOM 2688 N N . ARG A 1 345 ? 17.122 4.116 -31.894 1.00 90.50 345 ARG A N 1
ATOM 2689 C CA . ARG A 1 345 ? 16.776 5.075 -30.832 1.00 90.50 345 ARG A CA 1
ATOM 2690 C C . ARG A 1 345 ? 15.881 6.203 -31.341 1.00 90.50 345 ARG A C 1
ATOM 2692 O O . ARG A 1 345 ? 14.917 6.528 -30.662 1.00 90.50 345 ARG A O 1
ATOM 2699 N N . ASP A 1 346 ? 16.114 6.698 -32.558 1.00 86.75 346 ASP A N 1
ATOM 2700 C CA . ASP A 1 346 ? 15.251 7.680 -33.243 1.00 86.75 346 ASP A CA 1
ATOM 2701 C C . ASP A 1 346 ? 13.819 7.157 -33.493 1.00 86.75 346 ASP A C 1
ATOM 2703 O O . ASP A 1 346 ? 12.943 7.895 -33.938 1.00 86.75 346 ASP A O 1
ATOM 2707 N N . ARG A 1 347 ? 13.576 5.864 -33.239 1.00 83.31 347 ARG A N 1
ATOM 2708 C CA . ARG A 1 347 ? 12.286 5.171 -33.369 1.00 83.31 347 ARG A CA 1
ATOM 2709 C C . ARG A 1 347 ? 11.781 4.623 -32.024 1.00 83.31 347 ARG A C 1
ATOM 2711 O O . ARG A 1 347 ? 10.998 3.674 -32.015 1.00 83.31 347 ARG A O 1
ATOM 2718 N N . ASP A 1 348 ? 12.258 5.188 -30.913 1.00 82.12 348 ASP A N 1
ATOM 2719 C CA . ASP A 1 348 ? 11.886 4.861 -29.527 1.00 82.12 348 ASP A CA 1
ATOM 2720 C C . ASP A 1 348 ? 12.185 3.420 -29.088 1.00 82.12 348 ASP A C 1
ATOM 2722 O O . ASP A 1 348 ? 11.580 2.894 -28.149 1.00 82.12 348 ASP A O 1
ATOM 2726 N N . TYR A 1 349 ? 13.144 2.758 -29.739 1.00 86.69 349 TYR A N 1
ATOM 2727 C CA . TYR A 1 349 ? 13.668 1.494 -29.235 1.00 86.69 349 TYR A CA 1
ATOM 2728 C C . TY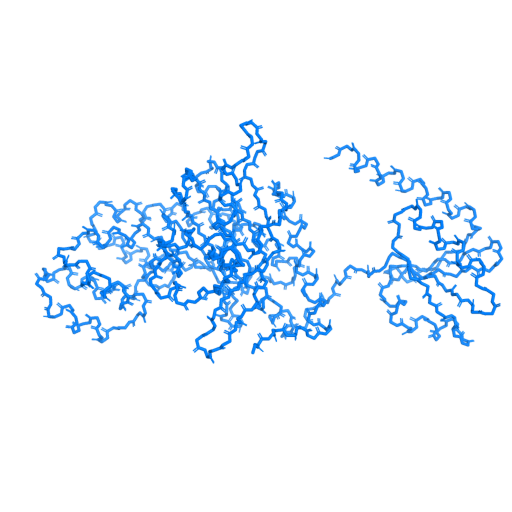R A 1 349 ? 14.810 1.743 -28.251 1.00 86.69 349 TYR A C 1
ATOM 2730 O O . TYR A 1 349 ? 15.735 2.519 -28.501 1.00 86.69 349 TYR A O 1
ATOM 2738 N N . SER A 1 350 ? 14.782 1.025 -27.132 1.00 87.75 350 SER A N 1
ATOM 2739 C CA . SER A 1 350 ? 15.895 0.995 -26.185 1.00 87.75 350 SER A CA 1
ATOM 2740 C C . SER A 1 350 ? 17.022 0.113 -26.733 1.00 87.75 350 SER A C 1
ATOM 2742 O O . SER A 1 350 ? 16.808 -1.055 -27.065 1.00 87.75 350 SER A O 1
ATOM 2744 N N . VAL A 1 351 ? 18.228 0.676 -26.855 1.00 93.25 351 VAL A N 1
ATOM 2745 C CA . VAL A 1 351 ? 19.367 0.004 -27.504 1.00 93.25 351 VAL A CA 1
ATOM 2746 C C . VAL A 1 351 ? 20.624 0.072 -26.652 1.00 93.25 351 VAL A C 1
ATOM 2748 O O . VAL A 1 351 ? 21.081 1.168 -26.307 1.00 93.25 351 VAL A O 1
ATOM 2751 N N . VAL A 1 352 ? 21.232 -1.087 -26.409 1.00 94.12 352 VAL A N 1
ATOM 2752 C CA . VAL A 1 352 ? 22.566 -1.227 -25.814 1.00 94.12 352 VAL A CA 1
ATOM 2753 C C . VAL A 1 352 ? 23.570 -1.674 -26.878 1.00 94.12 352 VAL A C 1
ATOM 2755 O O . VAL A 1 352 ? 23.244 -2.493 -27.734 1.00 94.12 352 VAL A O 1
ATOM 2758 N N . LEU A 1 353 ? 24.785 -1.124 -26.841 1.00 94.00 353 LEU A N 1
ATOM 2759 C CA . LEU A 1 353 ? 25.898 -1.615 -27.655 1.00 94.00 353 LEU A CA 1
ATOM 2760 C C . LEU A 1 353 ? 26.620 -2.705 -26.875 1.00 94.00 353 LEU A C 1
ATOM 2762 O O . LEU A 1 353 ? 26.945 -2.512 -25.703 1.00 94.00 353 LEU A O 1
ATOM 2766 N N . VAL A 1 354 ? 26.889 -3.827 -27.527 1.00 94.88 354 VAL A N 1
ATOM 2767 C CA . VAL A 1 354 ? 27.575 -4.965 -26.923 1.00 94.88 354 VAL A CA 1
ATOM 2768 C C . VAL A 1 354 ? 28.866 -5.201 -27.677 1.00 94.88 354 VAL A C 1
ATOM 2770 O O . VAL A 1 354 ? 28.845 -5.441 -28.882 1.00 94.88 354 VAL A O 1
ATOM 2773 N N . LYS A 1 355 ? 29.997 -5.141 -26.970 1.00 93.56 355 LYS A N 1
ATOM 2774 C CA . LYS A 1 355 ? 31.301 -5.411 -27.575 1.00 93.56 355 LYS A CA 1
ATOM 2775 C C . LYS A 1 355 ? 31.309 -6.822 -28.164 1.00 93.56 355 LYS A C 1
ATOM 2777 O O . LYS A 1 355 ? 31.088 -7.792 -27.433 1.00 93.56 355 LYS A O 1
ATOM 2782 N N . LEU A 1 356 ? 31.601 -6.921 -29.457 1.00 90.69 356 LEU A N 1
ATOM 2783 C CA . LEU A 1 356 ? 31.800 -8.189 -30.142 1.00 90.69 356 LEU A CA 1
ATOM 2784 C C . LEU A 1 356 ? 33.026 -8.896 -29.542 1.00 90.69 356 LEU A C 1
ATOM 2786 O O . LEU A 1 356 ? 34.103 -8.311 -29.406 1.00 90.69 356 LEU A O 1
ATOM 2790 N N . ARG A 1 357 ? 32.844 -10.146 -29.110 1.00 89.75 357 ARG A N 1
ATOM 2791 C CA . ARG A 1 357 ? 33.930 -11.028 -28.655 1.00 89.75 357 ARG A CA 1
ATOM 2792 C C . ARG A 1 357 ? 34.485 -11.829 -29.833 1.00 89.75 357 ARG A C 1
ATOM 2794 O O . ARG A 1 357 ? 33.985 -11.748 -30.947 1.00 89.75 357 ARG A O 1
ATOM 2801 N N . THR A 1 358 ? 35.497 -12.653 -29.565 1.00 85.31 358 THR A N 1
ATOM 2802 C CA . THR A 1 358 ? 36.143 -13.547 -30.542 1.00 85.31 358 THR A CA 1
ATOM 2803 C C . THR A 1 358 ? 35.174 -14.408 -31.352 1.00 85.31 358 THR A C 1
ATOM 2805 O O . THR A 1 358 ? 35.495 -14.781 -32.475 1.00 85.31 358 THR A O 1
ATOM 2808 N N . SER A 1 359 ? 33.996 -14.722 -30.807 1.00 85.25 359 SER A N 1
ATOM 2809 C CA . SER A 1 359 ? 32.914 -15.355 -31.552 1.00 85.25 359 SER A CA 1
ATOM 2810 C C . SER A 1 359 ? 31.560 -14.718 -31.232 1.00 85.25 359 SER A C 1
ATOM 2812 O O . SER A 1 359 ? 31.340 -14.163 -30.149 1.00 85.25 359 SER A O 1
ATOM 2814 N N . ILE A 1 360 ? 30.613 -14.846 -32.167 1.00 83.38 360 ILE A N 1
ATOM 2815 C CA . ILE A 1 360 ? 29.217 -14.443 -31.955 1.00 83.38 360 ILE A CA 1
ATOM 2816 C C . ILE A 1 360 ? 28.611 -15.227 -30.782 1.00 83.38 360 ILE A C 1
ATOM 2818 O O . ILE A 1 360 ? 27.955 -14.631 -29.934 1.00 83.38 360 ILE A O 1
ATOM 2822 N N . SER A 1 361 ? 28.895 -16.529 -30.671 1.00 84.50 361 SER A N 1
ATOM 2823 C CA . SER A 1 361 ? 28.406 -17.360 -29.561 1.00 84.50 361 SER A CA 1
ATOM 2824 C C . SER A 1 361 ? 28.851 -16.815 -28.202 1.00 84.50 361 SER A C 1
ATOM 2826 O O . SER A 1 361 ? 28.028 -16.646 -27.308 1.00 84.50 361 SER A O 1
ATOM 2828 N N . ASP A 1 362 ? 30.130 -16.462 -28.055 1.00 86.44 362 ASP A N 1
ATOM 2829 C CA . ASP A 1 362 ? 30.648 -15.888 -26.804 1.00 86.44 362 ASP A CA 1
ATOM 2830 C C . ASP A 1 362 ? 30.061 -14.502 -26.522 1.00 86.44 362 ASP A C 1
ATOM 2832 O O . ASP A 1 362 ? 29.950 -14.080 -25.369 1.00 86.44 362 ASP A O 1
ATOM 2836 N N . THR A 1 363 ? 29.704 -13.774 -27.580 1.00 88.00 363 THR A N 1
ATOM 2837 C CA . THR A 1 363 ? 29.082 -12.453 -27.481 1.00 88.00 363 THR A CA 1
ATOM 2838 C C . THR A 1 363 ? 27.657 -12.561 -26.942 1.00 88.00 363 THR A C 1
ATOM 2840 O O . THR A 1 363 ? 27.286 -11.768 -26.081 1.00 88.00 363 THR A O 1
ATOM 2843 N N . PHE A 1 364 ? 26.893 -13.565 -27.384 1.00 86.62 364 PHE A N 1
ATOM 2844 C CA . PHE A 1 364 ? 25.522 -13.831 -26.933 1.00 86.62 364 PHE A CA 1
ATOM 2845 C C . PHE A 1 364 ? 25.445 -14.200 -25.446 1.00 86.62 364 PHE A C 1
ATOM 2847 O O . PHE A 1 364 ? 24.442 -13.922 -24.790 1.00 86.62 364 PHE A O 1
ATOM 2854 N N . GLU A 1 365 ? 26.516 -14.765 -24.885 1.00 85.81 365 GLU A N 1
ATOM 2855 C CA . GLU A 1 365 ? 26.581 -15.102 -23.462 1.00 85.81 365 GLU A CA 1
ATOM 2856 C C . GLU A 1 365 ? 26.685 -13.878 -22.537 1.00 85.81 365 GLU A C 1
ATOM 2858 O O . GLU A 1 365 ? 26.509 -14.011 -21.319 1.00 85.81 365 GLU A O 1
ATOM 2863 N N . GLN A 1 366 ? 26.949 -12.689 -23.092 1.00 87.62 366 GLN A N 1
ATOM 2864 C CA . GLN A 1 366 ? 27.086 -11.457 -22.320 1.00 87.62 366 GLN A CA 1
ATOM 2865 C C . GLN A 1 366 ? 25.754 -11.025 -21.680 1.00 87.62 366 GLN A C 1
ATOM 2867 O O . GLN A 1 366 ? 24.694 -11.181 -22.297 1.00 87.62 366 GLN A O 1
ATOM 2872 N N . PRO A 1 367 ? 25.778 -10.470 -20.450 1.00 81.44 367 PRO A N 1
ATOM 2873 C CA . PRO A 1 367 ? 24.566 -10.070 -19.732 1.00 81.44 367 PRO A CA 1
ATOM 2874 C C . PRO A 1 367 ? 23.664 -9.112 -20.516 1.00 81.44 367 PRO A C 1
ATOM 2876 O O . PRO A 1 367 ? 22.442 -9.225 -20.448 1.00 81.44 367 PRO A O 1
ATOM 2879 N N . GLU A 1 368 ? 24.251 -8.194 -21.281 1.00 84.56 368 GLU A N 1
ATOM 2880 C CA . GLU A 1 368 ? 23.549 -7.214 -22.108 1.00 84.56 368 GLU A CA 1
ATOM 2881 C C . GLU A 1 368 ? 22.754 -7.890 -23.227 1.00 84.56 368 GLU A C 1
ATOM 2883 O O . GLU A 1 368 ? 21.597 -7.533 -23.451 1.00 84.56 368 GLU A O 1
ATOM 2888 N N . CYS A 1 369 ? 23.340 -8.905 -23.876 1.00 85.38 369 CYS A N 1
ATOM 2889 C CA . CYS A 1 369 ? 22.638 -9.739 -24.845 1.00 85.38 369 CYS A CA 1
ATOM 2890 C C . CYS A 1 369 ? 21.487 -10.458 -24.154 1.00 85.38 369 CYS A C 1
ATOM 2892 O O . CYS A 1 369 ? 20.347 -10.230 -24.529 1.00 85.38 369 CYS A O 1
ATOM 2894 N N . LYS A 1 370 ? 21.732 -11.211 -23.076 1.00 82.06 370 LYS A N 1
ATOM 2895 C CA . LYS A 1 370 ? 20.678 -11.942 -22.339 1.00 82.06 370 LYS A CA 1
ATOM 2896 C C . LYS A 1 370 ? 19.550 -11.052 -21.800 1.00 82.06 370 LYS A C 1
ATOM 2898 O O . LYS A 1 370 ? 18.463 -11.544 -21.514 1.00 82.06 370 LYS A O 1
ATOM 2903 N N . SER A 1 371 ? 19.802 -9.751 -21.669 1.00 78.12 371 SER A N 1
ATOM 2904 C CA . SER A 1 371 ? 18.843 -8.759 -21.178 1.00 78.12 371 SER A CA 1
ATOM 2905 C C . SER A 1 371 ? 18.082 -8.020 -22.287 1.00 78.12 371 SER A C 1
ATOM 2907 O O . SER A 1 371 ? 17.269 -7.155 -21.963 1.00 78.12 371 SER A O 1
ATOM 2909 N N . ALA A 1 372 ? 18.310 -8.318 -23.571 1.00 85.31 372 ALA A N 1
ATOM 2910 C CA . ALA A 1 372 ? 17.643 -7.668 -24.705 1.00 85.31 372 ALA A CA 1
ATOM 2911 C C . ALA A 1 372 ? 16.556 -8.546 -25.355 1.00 85.31 372 ALA A C 1
ATOM 2913 O O . ALA A 1 372 ? 16.656 -9.770 -25.360 1.00 85.31 372 ALA A O 1
ATOM 2914 N N . LYS A 1 373 ? 15.518 -7.954 -25.969 1.00 86.38 373 LYS A N 1
ATOM 2915 C CA . LYS A 1 373 ? 14.515 -8.740 -26.737 1.00 86.38 373 LYS A CA 1
ATOM 2916 C C . LYS A 1 373 ? 15.131 -9.316 -28.006 1.00 86.38 373 LYS A C 1
ATOM 2918 O O . LYS A 1 373 ? 14.860 -10.460 -28.371 1.00 86.38 373 LYS A O 1
ATOM 2923 N N . PHE A 1 374 ? 15.958 -8.503 -28.653 1.00 90.75 374 PHE A N 1
ATOM 2924 C CA . PHE A 1 374 ? 16.615 -8.811 -29.907 1.00 90.75 374 PHE A CA 1
ATOM 2925 C C . PHE A 1 374 ? 18.125 -8.616 -29.784 1.00 90.75 374 PHE A C 1
ATOM 2927 O O . PHE A 1 374 ? 18.575 -7.643 -29.181 1.00 90.75 374 PHE A O 1
ATOM 2934 N N . VAL A 1 375 ? 18.906 -9.498 -30.401 1.00 93.00 375 VAL A N 1
ATOM 2935 C CA . VAL A 1 375 ? 20.340 -9.271 -30.639 1.00 93.00 375 VAL A CA 1
ATOM 2936 C C . VAL A 1 375 ? 20.522 -8.968 -32.120 1.00 93.00 375 VAL A C 1
ATOM 2938 O O . VAL A 1 375 ? 19.974 -9.677 -32.961 1.00 93.00 375 VAL A O 1
ATOM 2941 N N . LEU A 1 376 ? 21.239 -7.898 -32.445 1.00 93.50 376 LEU A N 1
ATOM 2942 C CA . LEU A 1 376 ? 21.403 -7.408 -33.808 1.00 93.50 376 LEU A CA 1
ATOM 2943 C C . LEU A 1 376 ? 22.885 -7.313 -34.154 1.00 93.50 376 LEU A C 1
ATOM 2945 O O . LEU A 1 376 ? 23.626 -6.644 -33.443 1.00 93.50 376 LEU A O 1
ATOM 2949 N N . SER A 1 377 ? 23.311 -7.929 -35.253 1.00 90.81 377 SER A N 1
ATOM 2950 C CA . SER A 1 377 ? 24.616 -7.663 -35.868 1.00 90.81 377 SER A CA 1
ATOM 2951 C C . SER A 1 377 ? 24.436 -6.951 -37.203 1.00 90.81 377 SER A C 1
ATOM 2953 O O . SER A 1 377 ? 23.441 -7.176 -37.899 1.00 90.81 377 SER A O 1
ATOM 2955 N N . VAL A 1 378 ? 25.390 -6.088 -37.546 1.00 87.25 378 VAL A N 1
ATOM 2956 C CA . VAL A 1 378 ? 25.479 -5.448 -38.862 1.00 87.25 378 VAL A CA 1
ATOM 2957 C C . VAL A 1 378 ? 26.779 -5.890 -39.515 1.00 87.25 378 VAL A C 1
ATOM 2959 O O . VAL A 1 378 ? 27.822 -5.897 -38.868 1.00 87.25 378 VAL A O 1
ATOM 2962 N N . GLU A 1 379 ? 26.690 -6.293 -40.776 1.00 80.12 379 GLU A N 1
ATOM 2963 C CA . GLU A 1 379 ? 27.813 -6.706 -41.614 1.00 80.12 379 GLU A CA 1
ATOM 2964 C C . GLU A 1 379 ? 27.664 -5.996 -42.969 1.00 80.12 379 GLU A C 1
ATOM 2966 O O . GLU A 1 379 ? 26.998 -6.496 -43.881 1.00 80.12 379 GLU A O 1
ATOM 2971 N N . GLY A 1 380 ? 28.234 -4.794 -43.094 1.00 78.88 380 GLY A N 1
ATOM 2972 C CA . GLY A 1 380 ? 28.059 -3.952 -44.278 1.00 78.88 380 GLY A CA 1
ATOM 2973 C C . GLY A 1 380 ? 26.592 -3.562 -44.494 1.00 78.88 380 GLY A C 1
ATOM 2974 O O . GLY A 1 380 ? 25.962 -2.955 -43.634 1.00 78.88 380 GLY A O 1
ATOM 2975 N N . GLU A 1 381 ? 26.015 -3.915 -45.647 1.00 82.06 381 GLU A N 1
ATOM 2976 C CA . GLU A 1 381 ? 24.619 -3.570 -45.971 1.00 82.06 381 GLU A CA 1
ATOM 2977 C C . GLU A 1 381 ? 23.572 -4.502 -45.335 1.00 82.06 381 GLU A C 1
ATOM 2979 O O . GLU A 1 381 ? 22.369 -4.223 -45.409 1.00 82.06 381 GLU A O 1
ATOM 2984 N N . ASP A 1 382 ? 23.999 -5.607 -44.721 1.00 87.75 382 ASP A N 1
ATOM 2985 C CA . ASP A 1 382 ? 23.116 -6.605 -44.127 1.00 87.75 382 ASP A CA 1
ATOM 2986 C C . ASP A 1 382 ? 23.048 -6.472 -42.602 1.00 87.75 382 ASP A C 1
ATOM 2988 O O . ASP A 1 382 ? 24.043 -6.254 -41.916 1.00 87.75 382 ASP A O 1
ATOM 2992 N N . ALA A 1 383 ? 21.851 -6.680 -42.057 1.00 89.38 383 ALA A N 1
ATOM 2993 C CA . ALA A 1 383 ? 21.613 -6.841 -40.632 1.00 89.38 383 ALA A CA 1
ATOM 2994 C C . ALA A 1 383 ? 21.034 -8.228 -40.342 1.00 89.38 383 ALA A C 1
ATOM 2996 O O . ALA A 1 383 ? 20.147 -8.719 -41.052 1.00 89.38 383 ALA A O 1
ATOM 2997 N N . VAL A 1 384 ? 21.502 -8.850 -39.262 1.00 90.88 384 VAL A N 1
ATOM 2998 C CA . VAL A 1 384 ? 20.932 -10.084 -38.717 1.00 90.88 384 VAL A CA 1
ATOM 2999 C C . VAL A 1 384 ? 20.297 -9.765 -37.375 1.00 90.88 384 VAL A C 1
ATOM 3001 O O . VAL A 1 384 ? 20.975 -9.312 -36.460 1.00 90.88 384 VAL A O 1
ATOM 3004 N N . VAL A 1 385 ? 18.993 -10.010 -37.255 1.00 91.31 385 VAL A N 1
ATOM 3005 C CA . VAL A 1 385 ? 18.226 -9.819 -36.020 1.00 91.31 385 VAL A CA 1
ATOM 3006 C C . VAL A 1 385 ? 17.835 -11.178 -35.465 1.00 91.31 385 VAL A C 1
ATOM 3008 O O . VAL A 1 385 ? 17.168 -11.959 -36.142 1.00 91.31 385 VAL A O 1
ATOM 3011 N N . PHE A 1 386 ? 18.228 -11.451 -34.230 1.00 90.44 386 PHE A N 1
ATOM 3012 C CA . PHE A 1 386 ? 17.880 -12.650 -33.484 1.00 90.44 386 PHE A CA 1
ATOM 3013 C C . PHE A 1 386 ? 16.803 -12.329 -32.444 1.00 90.44 386 PHE A C 1
ATOM 3015 O O . PHE A 1 386 ? 17.047 -11.508 -31.562 1.00 90.44 386 PHE A O 1
ATOM 3022 N N . ASP A 1 387 ? 15.623 -12.951 -32.535 1.00 87.25 387 ASP A N 1
ATOM 3023 C CA . ASP A 1 387 ? 14.573 -12.855 -31.509 1.00 87.25 387 ASP A CA 1
ATOM 3024 C C . ASP A 1 387 ? 14.826 -13.909 -30.432 1.00 87.25 387 ASP A C 1
ATOM 3026 O O . ASP A 1 387 ? 14.660 -15.110 -30.661 1.00 87.25 387 ASP A O 1
ATOM 3030 N N . GLN A 1 388 ? 15.195 -13.454 -29.236 1.00 81.31 388 GLN A N 1
ATOM 3031 C CA . GLN A 1 388 ? 15.543 -14.354 -28.139 1.00 81.31 388 GLN A CA 1
ATOM 3032 C C . GLN A 1 388 ? 14.358 -15.134 -27.575 1.00 81.31 388 GLN A C 1
ATOM 3034 O O . GLN A 1 388 ? 14.554 -16.183 -26.971 1.00 81.31 388 GLN A O 1
ATOM 3039 N N . ARG A 1 389 ? 13.124 -14.660 -27.775 1.00 74.50 389 ARG A N 1
ATOM 3040 C CA . ARG A 1 389 ? 11.924 -15.366 -27.302 1.00 74.50 389 ARG A CA 1
ATOM 3041 C C . ARG A 1 389 ? 11.538 -16.503 -28.234 1.00 74.50 389 ARG A C 1
ATOM 3043 O O . ARG A 1 389 ? 11.013 -17.510 -27.774 1.00 74.50 389 ARG A O 1
ATOM 3050 N N . MET A 1 390 ? 11.762 -16.318 -29.534 1.00 79.19 390 MET A N 1
ATOM 3051 C CA . MET A 1 390 ? 11.437 -17.317 -30.557 1.00 79.19 390 MET A CA 1
ATOM 3052 C C . MET A 1 390 ? 12.617 -18.238 -30.872 1.00 79.19 390 MET A C 1
ATOM 3054 O O . MET A 1 390 ? 12.407 -19.296 -31.452 1.00 79.19 390 MET A O 1
ATOM 3058 N N . ASN A 1 391 ? 13.833 -17.864 -30.458 1.00 80.62 391 ASN A N 1
ATOM 3059 C CA . ASN A 1 391 ? 15.071 -18.563 -30.794 1.00 80.62 391 ASN A CA 1
ATOM 3060 C C . ASN A 1 391 ? 15.281 -18.661 -32.322 1.00 80.62 391 ASN A C 1
ATOM 3062 O O . ASN A 1 391 ? 15.690 -19.694 -32.849 1.00 80.62 391 ASN A O 1
ATOM 3066 N N . GLU A 1 392 ? 14.970 -17.574 -33.035 1.00 86.31 392 GLU A N 1
ATOM 3067 C CA . GLU A 1 392 ? 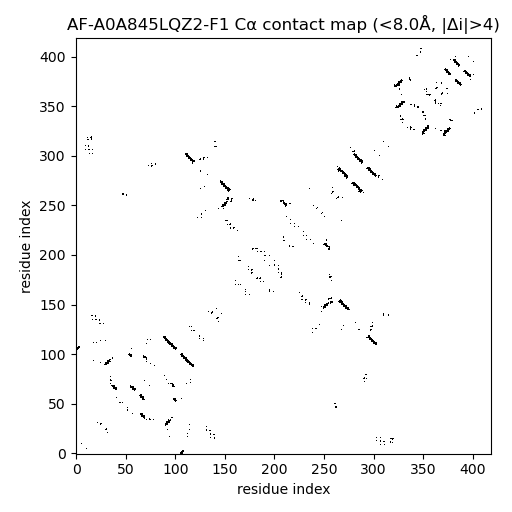15.028 -17.477 -34.499 1.00 86.31 392 GLU A CA 1
ATOM 3068 C C . GLU A 1 392 ? 15.850 -16.260 -34.938 1.00 86.31 392 GLU A C 1
ATOM 3070 O O . GLU A 1 392 ? 15.773 -15.192 -34.327 1.00 86.31 392 GLU A O 1
ATOM 3075 N N . SER A 1 393 ? 16.584 -16.391 -36.047 1.00 88.38 393 SER A N 1
ATOM 3076 C CA . SER A 1 393 ? 17.268 -15.275 -36.705 1.00 88.38 393 SER A CA 1
ATOM 3077 C C . SER A 1 393 ? 16.619 -14.910 -38.035 1.00 88.38 393 SER A C 1
ATOM 3079 O O . SER A 1 393 ? 16.083 -15.752 -38.759 1.00 88.38 393 SER A O 1
ATOM 3081 N N . ARG A 1 394 ? 16.687 -13.625 -38.384 1.00 89.75 394 ARG A N 1
ATOM 3082 C CA . ARG A 1 394 ? 16.278 -13.104 -39.688 1.00 89.75 394 ARG A CA 1
ATOM 3083 C C . ARG A 1 394 ? 17.367 -12.195 -40.227 1.00 89.75 394 ARG A C 1
ATOM 3085 O O . ARG A 1 394 ? 17.799 -11.274 -39.541 1.00 89.75 394 ARG A O 1
ATOM 3092 N N . ARG A 1 395 ? 17.785 -12.449 -41.466 1.00 90.44 395 ARG A N 1
ATOM 3093 C CA . ARG A 1 395 ? 18.705 -11.586 -42.210 1.00 90.44 395 ARG A CA 1
ATOM 3094 C C . ARG A 1 395 ? 17.913 -10.675 -43.142 1.00 90.44 395 ARG A C 1
ATOM 3096 O O . ARG A 1 395 ? 16.999 -11.127 -43.835 1.00 90.44 395 ARG A O 1
ATOM 3103 N N . SER A 1 396 ? 18.270 -9.401 -43.172 1.00 88.75 396 SER A N 1
ATOM 3104 C CA . SER A 1 396 ? 17.685 -8.410 -44.071 1.00 88.75 396 SER A CA 1
ATOM 3105 C C . SER A 1 396 ? 18.659 -7.272 -44.319 1.00 88.75 396 SER A C 1
ATOM 3107 O O . SER A 1 396 ? 19.390 -6.900 -43.411 1.00 88.75 396 SER A O 1
ATOM 3109 N N . ASN A 1 397 ? 18.577 -6.648 -45.490 1.00 89.75 397 ASN A N 1
ATOM 3110 C CA . ASN A 1 397 ? 19.263 -5.386 -45.743 1.00 89.75 397 ASN A CA 1
ATOM 3111 C C . ASN A 1 397 ? 18.883 -4.325 -44.684 1.00 89.75 397 ASN A C 1
ATOM 3113 O O . ASN A 1 397 ? 17.706 -4.210 -44.318 1.00 89.75 397 ASN A O 1
ATOM 3117 N N . VAL A 1 398 ? 19.863 -3.545 -44.225 1.00 83.06 398 VAL A N 1
ATOM 3118 C CA . VAL A 1 398 ? 19.724 -2.532 -43.164 1.00 83.06 398 VAL A CA 1
ATOM 3119 C C . VAL A 1 398 ? 18.598 -1.539 -43.464 1.00 83.06 398 VAL A C 1
ATOM 3121 O O . VAL A 1 398 ? 17.732 -1.309 -42.617 1.00 83.06 398 VAL A O 1
ATOM 3124 N N . GLN A 1 399 ? 18.527 -1.004 -44.686 1.00 80.44 399 GLN A N 1
ATOM 3125 C CA . GLN A 1 399 ? 17.492 -0.035 -45.052 1.00 80.44 399 GLN A CA 1
ATOM 3126 C C . GLN A 1 399 ? 16.096 -0.666 -45.024 1.00 80.44 399 GLN A C 1
ATOM 3128 O O . GLN A 1 399 ? 15.121 -0.049 -44.591 1.00 80.44 399 GLN A O 1
ATOM 3133 N N . LYS A 1 400 ? 15.986 -1.929 -45.450 1.00 82.56 400 LYS A N 1
ATOM 3134 C CA . LYS A 1 400 ? 14.725 -2.676 -45.405 1.00 82.56 400 LYS A CA 1
ATOM 3135 C C . LYS A 1 400 ? 14.278 -2.937 -43.965 1.00 82.56 400 LYS A C 1
ATOM 3137 O O . LYS A 1 400 ? 13.088 -2.799 -43.684 1.00 82.56 400 LYS A O 1
ATOM 3142 N N . LEU A 1 401 ? 15.207 -3.281 -43.071 1.00 80.56 401 LEU A N 1
ATOM 3143 C CA . LEU A 1 401 ? 14.937 -3.452 -41.642 1.00 80.56 401 LEU A CA 1
ATOM 3144 C C . LEU A 1 401 ? 14.402 -2.152 -41.033 1.00 80.56 401 LEU A C 1
ATOM 3146 O O . LEU A 1 401 ? 13.339 -2.156 -40.414 1.00 80.56 401 LEU A O 1
ATOM 3150 N N . LEU A 1 402 ? 15.091 -1.033 -41.266 1.00 76.12 402 LEU A N 1
ATOM 3151 C CA . LEU A 1 402 ? 14.682 0.275 -40.753 1.00 76.12 402 LEU A CA 1
ATOM 3152 C C . LEU A 1 402 ? 13.294 0.686 -41.267 1.00 76.12 402 LEU A C 1
ATOM 3154 O O . LEU A 1 402 ? 12.452 1.102 -40.471 1.00 76.12 402 LEU A O 1
ATOM 3158 N N . ASN A 1 403 ? 13.001 0.470 -42.553 1.00 77.44 403 ASN A N 1
ATOM 3159 C CA . ASN A 1 403 ? 11.682 0.754 -43.131 1.00 77.44 403 ASN A CA 1
ATOM 3160 C C . ASN A 1 403 ? 10.569 -0.124 -42.519 1.00 77.44 403 ASN A C 1
ATOM 3162 O O . ASN A 1 403 ? 9.454 0.342 -42.287 1.00 77.44 403 ASN A O 1
ATOM 3166 N N . GLN A 1 404 ? 10.846 -1.401 -42.233 1.00 73.25 404 GLN A N 1
ATOM 3167 C CA . GLN A 1 404 ? 9.884 -2.284 -41.557 1.00 73.25 404 GLN A CA 1
ATOM 3168 C C . GLN A 1 404 ? 9.620 -1.841 -40.114 1.00 73.25 404 GLN A C 1
ATOM 3170 O O . GLN A 1 404 ? 8.481 -1.889 -39.641 1.00 73.25 404 GLN A O 1
ATOM 3175 N N . LEU A 1 405 ? 10.661 -1.380 -39.421 1.00 68.44 405 LEU A N 1
ATOM 3176 C CA . LEU A 1 405 ? 10.551 -0.858 -38.064 1.00 68.44 405 LEU A CA 1
ATOM 3177 C C . LEU A 1 405 ? 9.813 0.487 -38.018 1.00 68.44 405 LEU A C 1
ATOM 3179 O O . LEU A 1 405 ? 9.081 0.710 -37.059 1.00 68.44 405 LEU A O 1
ATOM 3183 N N . GLU A 1 406 ? 9.897 1.327 -39.057 1.00 62.62 406 GLU A N 1
ATOM 3184 C CA . GLU A 1 406 ? 9.076 2.544 -39.186 1.00 62.62 406 GLU A CA 1
ATOM 3185 C C . GLU A 1 406 ? 7.579 2.251 -39.286 1.00 62.62 406 GLU A C 1
ATOM 3187 O O . GLU A 1 406 ? 6.773 2.931 -38.654 1.00 62.62 406 GLU A O 1
ATOM 3192 N N . ILE A 1 407 ? 7.183 1.238 -40.060 1.00 59.06 407 ILE A N 1
ATOM 3193 C CA . ILE A 1 407 ? 5.769 0.862 -40.216 1.00 59.06 407 ILE A CA 1
ATOM 3194 C C . ILE A 1 407 ? 5.189 0.395 -38.872 1.00 59.06 407 ILE A C 1
ATOM 3196 O O . ILE A 1 407 ? 4.058 0.737 -38.518 1.00 59.06 407 ILE A O 1
ATOM 3200 N N . ASN A 1 408 ? 5.978 -0.351 -38.098 1.00 56.69 408 ASN A N 1
ATOM 3201 C CA . ASN A 1 408 ? 5.585 -0.816 -36.769 1.00 56.69 408 ASN A CA 1
ATOM 3202 C C . ASN A 1 408 ? 5.651 0.300 -35.711 1.00 56.69 408 ASN A C 1
ATOM 3204 O O . ASN A 1 408 ? 4.797 0.346 -34.825 1.00 56.69 408 ASN A O 1
ATOM 3208 N N . GLY A 1 409 ? 6.613 1.219 -35.831 1.00 53.94 409 GLY A N 1
ATOM 3209 C CA . GLY A 1 409 ? 6.747 2.412 -34.993 1.00 53.94 409 GLY A CA 1
ATOM 3210 C C . GLY A 1 409 ? 5.573 3.375 -35.164 1.00 53.94 409 GLY A C 1
ATOM 3211 O O . GLY A 1 409 ? 4.962 3.753 -34.173 1.00 53.94 409 GLY A O 1
ATOM 3212 N N . LYS A 1 410 ? 5.151 3.660 -36.406 1.00 49.06 410 LYS A N 1
ATOM 3213 C CA . LYS A 1 410 ? 3.966 4.492 -36.700 1.00 49.06 410 LYS A CA 1
ATOM 3214 C C . LYS A 1 410 ? 2.665 3.902 -36.156 1.00 49.06 410 LYS A C 1
ATOM 3216 O O . LYS A 1 410 ? 1.784 4.640 -35.733 1.00 49.06 410 LYS A O 1
ATOM 3221 N N . ARG A 1 411 ? 2.535 2.571 -36.124 1.00 49.81 411 ARG A N 1
ATOM 3222 C CA . ARG A 1 411 ? 1.398 1.907 -35.461 1.00 49.81 411 ARG A CA 1
ATOM 3223 C C . ARG A 1 411 ? 1.442 2.066 -33.941 1.00 49.81 411 ARG A C 1
ATOM 3225 O O . ARG A 1 411 ? 0.391 2.219 -33.336 1.00 49.81 411 ARG A O 1
ATOM 3232 N N . ARG A 1 412 ? 2.628 2.047 -33.322 1.00 48.03 412 ARG A N 1
ATOM 3233 C CA . ARG A 1 412 ? 2.792 2.321 -31.884 1.00 48.03 412 ARG A CA 1
ATOM 3234 C C . ARG A 1 412 ? 2.538 3.790 -31.540 1.00 48.03 412 ARG A C 1
ATOM 3236 O O . ARG A 1 412 ? 1.847 4.044 -30.562 1.00 48.03 412 ARG A O 1
ATOM 3243 N N . SER A 1 413 ? 3.037 4.728 -32.344 1.00 42.44 413 SER A N 1
ATOM 3244 C CA . SER A 1 413 ? 2.845 6.164 -32.120 1.00 42.44 413 SER A CA 1
ATOM 3245 C C . SER A 1 413 ? 1.394 6.589 -32.346 1.00 42.44 413 SER A C 1
ATOM 3247 O O . SER A 1 413 ? 0.866 7.333 -31.537 1.00 42.44 413 SER A O 1
ATOM 3249 N N . GLN A 1 414 ? 0.692 6.036 -33.343 1.00 40.66 414 GLN A N 1
ATOM 3250 C CA . GLN A 1 414 ? -0.748 6.283 -33.515 1.00 40.66 414 GLN A CA 1
ATOM 3251 C C . GLN A 1 414 ? -1.583 5.765 -32.338 1.00 40.66 414 GLN A C 1
ATOM 3253 O O . GLN A 1 414 ? -2.582 6.387 -31.997 1.00 40.66 414 GLN A O 1
ATOM 3258 N N . ILE A 1 415 ? -1.163 4.678 -31.682 1.00 45.38 415 ILE A N 1
ATOM 3259 C CA . ILE A 1 415 ? -1.793 4.194 -30.442 1.00 45.38 415 ILE A CA 1
ATOM 3260 C C . ILE A 1 415 ? -1.477 5.119 -29.254 1.00 45.38 415 ILE A C 1
ATOM 3262 O O . ILE A 1 415 ? -2.286 5.185 -28.343 1.00 45.38 415 ILE A O 1
ATOM 3266 N N . HIS A 1 416 ? -0.342 5.830 -29.252 1.00 38.62 416 HIS A N 1
ATOM 3267 C CA . HIS A 1 416 ? 0.009 6.832 -28.231 1.00 38.62 416 HIS A CA 1
ATOM 3268 C C . HIS A 1 416 ? -0.551 8.238 -28.501 1.00 38.62 416 HIS A C 1
ATOM 3270 O O . HIS A 1 416 ? -0.695 8.996 -27.558 1.00 38.62 416 HIS A O 1
ATOM 3276 N N . GLU A 1 417 ? -0.879 8.593 -29.745 1.00 34.69 417 GLU A N 1
ATOM 3277 C CA . GLU A 1 417 ? -1.496 9.885 -30.099 1.00 34.69 417 GLU A CA 1
ATOM 3278 C C . GLU A 1 417 ? -3.038 9.849 -30.073 1.00 34.69 417 GLU A C 1
ATOM 3280 O O . GLU A 1 417 ? -3.675 10.896 -30.157 1.00 34.69 417 GLU A O 1
ATOM 3285 N N . THR A 1 418 ? -3.657 8.666 -29.953 1.00 33.72 418 THR A N 1
ATOM 3286 C CA . THR A 1 418 ? -5.120 8.507 -29.761 1.00 33.72 418 THR A CA 1
ATOM 3287 C C . THR A 1 418 ? -5.526 8.021 -28.362 1.00 33.72 418 THR A C 1
ATOM 3289 O O . THR A 1 418 ? -6.682 7.654 -28.150 1.00 33.72 418 THR A O 1
ATOM 3292 N N . THR A 1 419 ? -4.608 8.068 -27.397 1.00 33.94 419 THR A N 1
ATOM 3293 C CA . THR A 1 419 ? -4.844 7.870 -25.952 1.00 33.94 419 THR A CA 1
ATOM 3294 C C . THR A 1 419 ? -4.233 9.018 -25.186 1.00 33.94 419 THR A C 1
ATOM 3296 O O . THR A 1 419 ? -4.792 9.369 -24.128 1.00 33.94 419 THR A O 1
#

pLDDT: mean 86.9, std 12.04, range [33.72, 98.19]

Radius of gyration: 27.04 Å; Cα contacts (8 Å, |Δi|>4): 684; chains: 1; bounding box: 65×50×84 Å

Solvent-accessible surface area (backbone atoms only — not comparable to full-atom values): 22658 Å² total; per-residue (Å²): 113,55,73,79,74,68,50,78,69,51,48,50,48,45,51,41,49,51,51,35,42,55,54,43,41,47,75,75,63,26,47,79,51,83,70,70,58,66,42,63,41,75,82,48,67,85,40,51,71,80,55,51,73,20,54,42,74,38,78,44,98,86,71,50,55,32,19,40,32,69,54,65,63,68,47,49,50,56,52,59,74,68,52,64,89,85,63,80,70,58,28,37,25,35,79,48,65,26,30,32,47,42,97,88,61,44,48,40,68,43,63,34,41,33,38,41,37,47,56,91,49,67,71,57,43,57,51,50,49,52,47,50,51,50,57,28,39,42,73,63,69,46,54,74,90,47,45,35,39,36,36,34,32,13,45,36,35,48,41,55,61,71,69,52,97,61,54,72,70,54,44,53,51,52,52,50,29,33,51,70,53,36,60,71,63,42,48,57,51,49,74,73,44,93,63,56,69,68,58,42,57,50,60,69,45,36,51,68,35,52,42,53,33,70,63,34,49,53,56,54,71,73,46,91,61,57,72,65,39,50,52,41,52,51,51,51,54,53,51,49,53,58,43,42,73,73,69,54,83,58,47,27,30,34,63,31,40,62,53,59,97,71,60,56,38,56,26,50,31,41,36,35,24,33,68,85,79,70,44,59,32,33,41,35,35,22,28,44,52,48,96,76,41,70,43,33,31,32,38,35,35,37,49,66,52,45,39,50,50,36,59,77,67,62,48,79,79,76,53,72,50,82,18,48,30,18,32,40,20,45,86,92,64,39,64,63,37,52,51,52,45,49,59,40,43,80,60,78,39,44,66,44,82,36,72,56,48,102,38,70,71,67,31,53,71,34,69,63,38,71,31,19,45,25,41,33,43,65,62,88,65,36,27,40,42,31,36,66,88,77,76,45,76,47,77,42,45,44,70,58,49,53,55,54,50,48,60,54,38,52,56,52,49,52,58,62,75,76,106

Foldseek 3Di:
DDEPPQDPLLVLLLLLLVVLLVVLLVVLPAAEDEFDQKAQLVLCPPFDPVQNQFWAWDQDPVRGIITGAADVVSSLVVVLVPDDPPPPFSKYWYFYWGWTADPVGDIDTFTKTKMKGLDPPQLVVVLSQVVSVQSSLVSLPNHLVQKAKEKEWLQLLVLLLVPDPDDPVLSVVLLVCLLVVVLVVNLVSLVPDPTDPLNSVVSSCLSVLKAALVVSLVVQVVRPDDPSNVVQSVSVVVSVVSCVVVVRDNYMYRHSHNAPSRNQAHTMWMFMAGNVVRDTQKTWHWRAPPPNRHTMIMMMGRSVVSSVVCVVVVRPSPSVLPFQEAEEAAPVDRPVSVVLQVLCVVLVGGYDYFYDDPDPVVSCPDPNNVSHQWYWYDDPQKIWIAGPVVRDIDIDGSVVVSVVSVVVSVVVVVVVVVD

Secondary structure (DSSP, 8-state):
-------HHHHHHHHHHHHHHHHHHHHTTPEEE---SEEEGGGGTTS-HHHHTT-EEEE-TTS-EEEE-S-HHHHHHHHHTTSPTT-S--EEEEEEEEEEE-TTSSEEEEEEEEEEE-S--THHHHHHHHHHHHHHHHHTT--GGGEEEEEEEHHHHHHHHHHS---HHHHHHHHHHHHTT-HHHHHHHHHTS---HHHHHHHHHGGG-EEEHHHHHHHHHHS---HHHHHHHHHHHHHHHHHHHTT---EEEESS---STT----SEEEEEEETTT--EEEEEEE-TTGGG-SS-EEEEEEHHHHHHHHHHTT-------SEEEEEEE-SSS-HHHHHHHHHHHTTT--EEEEE--SSHHHHHTSHHHHTEEEEEEEETTEEEEEETTTTEEEEEEHHHHHHHHHHHHHHHHHHHH--